Protein 8JI7 (pdb70)

Structure (mmCIF, N/CA/C/O backbone):
data_8JI7
#
_entry.id   8JI7
#
_cell.length_a   65.353
_cell.length_b   65.353
_cell.length_c   117.269
_cell.angle_alpha   90.00
_cell.angle_beta   90.00
_cell.angle_gamma   90.00
#
_symmetry.space_group_name_H-M   'P 41'
#
loop_
_entity.id
_entity.type
_entity.pdbx_description
1 polymer AetD
2 non-polymer 'FE (II) ION'
3 non-polymer TRYPTOPHAN
4 non-polymer 'NICKEL (II) ION'
5 water water
#
loop_
_atom_site.group_PDB
_atom_site.id
_atom_site.type_symbol
_atom_site.label_atom_id
_atom_site.label_alt_id
_atom_site.label_comp_id
_atom_site.label_asym_id
_atom_site.label_entity_id
_atom_site.label_seq_id
_atom_site.pdbx_PDB_ins_code
_atom_site.Cartn_x
_atom_site.Cartn_y
_atom_site.Cartn_z
_atom_site.occupancy
_atom_site.B_iso_or_equiv
_atom_site.auth_seq_id
_atom_site.auth_comp_id
_atom_site.auth_asym_id
_atom_site.auth_atom_id
_atom_site.pdbx_PDB_model_num
ATOM 1 N N . MET A 1 11 ? -18.921 4.859 1.781 1.00 51.01 1 MET A N 1
ATOM 2 C CA . MET A 1 11 ? -18.872 3.548 2.507 1.00 52.22 1 MET A CA 1
ATOM 3 C C . MET A 1 11 ? -20.203 2.809 2.310 1.00 51.34 1 MET A C 1
ATOM 4 O O . MET A 1 11 ? -20.180 1.624 1.906 1.00 50.55 1 MET A O 1
ATOM 9 N N . LYS A 1 12 ? -21.321 3.485 2.587 1.00 50.76 2 LYS A N 1
ATOM 10 C CA . LYS A 1 12 ? -22.689 3.003 2.258 1.00 48.40 2 LYS A CA 1
ATOM 11 C C . LYS A 1 12 ? -22.737 2.719 0.750 1.00 42.90 2 LYS A C 1
ATOM 12 O O . LYS A 1 12 ? -23.261 1.654 0.381 1.00 41.82 2 LYS A O 1
ATOM 18 N N . ALA A 1 13 ? -22.172 3.616 -0.072 1.00 35.62 3 ALA A N 1
ATOM 19 C CA . ALA A 1 13 ? -22.015 3.455 -1.535 1.00 34.62 3 ALA A CA 1
ATOM 20 C C . ALA A 1 13 ? -21.113 2.245 -1.835 1.00 35.43 3 ALA A C 1
ATOM 21 O O . ALA A 1 13 ? -21.514 1.401 -2.659 1.00 36.87 3 ALA A O 1
ATOM 23 N N . ILE A 1 14 ? -19.952 2.152 -1.177 1.00 34.71 4 ILE A N 1
ATOM 24 C CA . ILE A 1 14 ? -18.968 1.041 -1.384 1.00 34.75 4 ILE A CA 1
ATOM 25 C C . ILE A 1 14 ? -19.665 -0.296 -1.116 1.00 35.03 4 ILE A C 1
ATOM 26 O O . ILE A 1 14 ? -19.586 -1.194 -1.990 1.00 34.98 4 ILE A O 1
ATOM 31 N N . LEU A 1 15 ? -20.329 -0.443 0.031 1.00 36.68 5 LEU A N 1
ATOM 32 C CA . LEU A 1 15 ? -20.991 -1.723 0.392 1.00 37.35 5 LEU A CA 1
ATOM 33 C C . LEU A 1 15 ? -22.075 -2.048 -0.642 1.00 38.24 5 LEU A C 1
ATOM 34 O O . LEU A 1 15 ? -22.281 -3.254 -0.938 1.00 32.41 5 LEU A O 1
ATOM 39 N N . GLN A 1 16 ? -22.711 -1.017 -1.201 1.00 37.38 6 GLN A N 1
ATOM 40 C CA . GLN A 1 16 ? -23.771 -1.180 -2.226 1.00 36.90 6 GLN A CA 1
ATOM 41 C C . GLN A 1 16 ? -23.142 -1.543 -3.575 1.00 32.85 6 GLN A C 1
ATOM 42 O O . GLN A 1 16 ? -23.824 -2.222 -4.362 1.00 31.69 6 GLN A O 1
ATOM 48 N N . LEU A 1 17 ? -21.922 -1.080 -3.864 1.00 30.57 7 LEU A N 1
ATOM 49 C CA . LEU A 1 17 ? -21.216 -1.446 -5.119 1.00 28.19 7 LEU A CA 1
ATOM 50 C C . LEU A 1 17 ? -20.879 -2.942 -5.023 1.00 25.96 7 LEU A C 1
ATOM 51 O O . LEU A 1 17 ? -21.106 -3.652 -5.996 1.00 24.80 7 LEU A O 1
ATOM 56 N N . ILE A 1 18 ? -20.428 -3.426 -3.867 1.00 25.50 8 ILE A N 1
ATOM 57 C CA . ILE A 1 18 ? -20.085 -4.869 -3.687 1.00 26.56 8 ILE A CA 1
ATOM 58 C C . ILE A 1 18 ? -21.338 -5.718 -3.954 1.00 25.48 8 ILE A C 1
ATOM 59 O O . ILE A 1 18 ? -21.228 -6.750 -4.648 1.00 23.81 8 ILE A O 1
ATOM 64 N N . LEU A 1 19 ? -22.516 -5.308 -3.473 1.00 26.62 9 LEU A N 1
ATOM 65 C CA . LEU A 1 19 ? -23.768 -6.067 -3.743 1.00 25.30 9 LEU A CA 1
ATOM 66 C C . LEU A 1 19 ? -24.110 -6.030 -5.241 1.00 24.07 9 LEU A C 1
ATOM 67 O O . LEU A 1 19 ? -24.543 -7.070 -5.769 1.00 23.15 9 LEU A O 1
ATOM 72 N N . GLU A 1 20 ? -23.930 -4.891 -5.914 1.00 24.31 10 GLU A N 1
ATOM 73 C CA . GLU A 1 20 ? -24.184 -4.774 -7.370 1.00 24.77 10 GLU A CA 1
ATOM 74 C C . GLU A 1 20 ? -23.224 -5.716 -8.115 1.00 22.40 10 GLU A C 1
ATOM 75 O O . GLU A 1 20 ? -23.656 -6.479 -9.009 1.00 21.24 10 GLU A O 1
ATOM 81 N N . LYS A 1 21 ? -21.941 -5.673 -7.754 1.00 21.54 11 LYS A N 1
ATOM 82 C CA . LYS A 1 21 ? -20.909 -6.528 -8.394 1.00 20.87 11 LYS A CA 1
ATOM 83 C C . LYS A 1 21 ? -21.250 -8.004 -8.177 1.00 17.49 11 LYS A C 1
ATOM 84 O O . LYS A 1 21 ? -21.099 -8.769 -9.173 1.00 20.05 11 LYS A O 1
ATOM 90 N N . ARG A 1 22 ? -21.692 -8.399 -6.978 1.00 17.76 12 ARG A N 1
ATOM 91 C CA . ARG A 1 22 ? -22.050 -9.816 -6.650 1.00 18.30 12 ARG A CA 1
ATOM 92 C C . ARG A 1 22 ? -23.186 -10.256 -7.587 1.00 18.76 12 ARG A C 1
ATOM 93 O O . ARG A 1 22 ? -23.111 -11.359 -8.178 1.00 18.39 12 ARG A O 1
ATOM 101 N N . GLN A 1 23 ? -24.205 -9.405 -7.730 1.00 22.42 13 GLN A N 1
ATOM 102 C CA . GLN A 1 23 ? -25.418 -9.700 -8.538 1.00 22.88 13 GLN A CA 1
ATOM 103 C C . GLN A 1 23 ? -24.992 -9.939 -9.994 1.00 23.03 13 GLN A C 1
ATOM 104 O O . GLN A 1 23 ? -25.488 -10.906 -10.602 1.00 20.45 13 GLN A O 1
ATOM 110 N N . GLU A 1 24 ? -24.079 -9.128 -10.535 1.00 20.09 14 GLU A N 1
ATOM 111 C CA . GLU A 1 24 ? -23.505 -9.311 -11.900 1.00 21.35 14 GLU A CA 1
ATOM 112 C C . GLU A 1 24 ? -22.687 -10.615 -11.962 1.00 18.85 14 GLU A C 1
ATOM 113 O O . GLU A 1 24 ? -22.884 -11.422 -12.870 1.00 18.56 14 GLU A O 1
ATOM 119 N N . PHE A 1 25 ? -21.761 -10.807 -11.026 1.00 16.80 15 PHE A N 1
ATOM 120 C CA . PHE A 1 25 ? -20.884 -12.000 -10.936 1.00 16.94 15 PHE A CA 1
ATOM 121 C C . PHE A 1 25 ? -21.685 -13.310 -10.889 1.00 16.16 15 PHE A C 1
ATOM 122 O O . PHE A 1 25 ? -21.321 -14.265 -11.607 1.00 14.47 15 PHE A O 1
ATOM 130 N N . GLU A 1 26 ? -22.736 -13.357 -10.060 1.00 16.78 16 GLU A N 1
ATOM 131 C CA . GLU A 1 26 ? -23.719 -14.464 -9.935 1.00 18.94 16 GLU A CA 1
ATOM 132 C C . GLU A 1 26 ? -24.237 -14.897 -11.313 1.00 17.10 16 GLU A C 1
ATOM 133 O O . GLU A 1 26 ? -24.507 -16.085 -11.474 1.00 16.90 16 GLU A O 1
ATOM 139 N N . LYS A 1 27 ? -24.358 -13.975 -12.262 1.00 19.58 17 LYS A N 1
ATOM 140 C CA . LYS A 1 27 ? -24.971 -14.246 -13.594 1.00 19.69 17 LYS A CA 1
ATOM 141 C C . LYS A 1 27 ? -24.002 -14.902 -14.589 1.00 18.61 17 LYS A C 1
ATOM 142 O O . LYS A 1 27 ? -24.392 -15.156 -15.726 1.00 17.93 17 LYS A O 1
ATOM 148 N N . LEU A 1 28 ? -22.737 -15.135 -14.249 1.00 16.36 18 LEU A N 1
ATOM 149 C CA . LEU A 1 28 ? -21.789 -15.543 -15.301 1.00 13.84 18 LEU A CA 1
ATOM 150 C C . LEU A 1 28 ? -22.153 -16.937 -15.783 1.00 12.76 18 LEU A C 1
ATOM 151 O O . LEU A 1 28 ? -22.588 -17.792 -15.026 1.00 12.50 18 LEU A O 1
ATOM 156 N N . PRO A 1 29 ? -21.930 -17.220 -17.084 1.00 13.32 19 PRO A N 1
ATOM 157 C CA . PRO A 1 29 ? -22.275 -18.515 -17.661 1.00 14.08 19 PRO A CA 1
ATOM 158 C C . PRO A 1 29 ? -21.708 -19.728 -16.901 1.00 13.96 19 PRO A C 1
ATOM 159 O O . PRO A 1 29 ? -22.299 -20.759 -16.875 1.00 13.49 19 PRO A O 1
ATOM 163 N N . CYS A 1 30 ? -20.483 -19.624 -16.389 1.00 13.32 20 CYS A N 1
ATOM 164 C CA . CYS A 1 30 ? -19.879 -20.733 -15.631 1.00 13.53 20 CYS A CA 1
ATOM 165 C C . CYS A 1 30 ? -20.803 -21.151 -14.473 1.00 11.90 20 CYS A C 1
ATOM 166 O O . CYS A 1 30 ? -20.949 -22.336 -14.257 1.00 12.35 20 CYS A O 1
ATOM 169 N N . PHE A 1 31 ? -21.459 -20.203 -13.808 1.00 12.92 21 PHE A N 1
ATOM 170 C CA . PHE A 1 31 ? -22.295 -20.491 -12.618 1.00 12.08 21 PHE A CA 1
ATOM 171 C C . PHE A 1 31 ? -23.628 -21.089 -13.091 1.00 14.37 21 PHE A C 1
ATOM 172 O O . PHE A 1 31 ? -24.040 -22.058 -12.481 1.00 12.27 21 PHE A O 1
ATOM 180 N N . GLU A 1 32 ? -24.184 -20.628 -14.211 1.00 16.22 22 GLU A N 1
ATOM 181 C CA . GLU A 1 32 ? -25.375 -21.317 -14.787 1.00 18.02 22 GLU A CA 1
ATOM 182 C C . GLU A 1 32 ? -25.023 -22.789 -15.032 1.00 15.42 22 GLU A C 1
ATOM 183 O O . GLU A 1 32 ? -25.786 -23.686 -14.638 1.00 16.81 22 GLU A O 1
ATOM 189 N N . PHE A 1 33 ? -23.836 -23.059 -15.590 1.00 13.60 23 PHE A N 1
ATOM 190 C CA . PHE A 1 33 ? -23.395 -24.441 -15.867 1.00 12.86 23 PHE A CA 1
ATOM 191 C C . PHE A 1 33 ? -23.288 -25.244 -14.562 1.00 11.78 23 PHE A C 1
ATOM 192 O O . PHE A 1 33 ? -23.725 -26.395 -14.504 1.00 9.95 23 PHE A O 1
ATOM 200 N N . VAL A 1 34 ? -22.605 -24.708 -13.550 1.00 11.83 24 VAL A N 1
ATOM 201 C CA . VAL A 1 34 ? -22.327 -25.466 -12.307 1.00 11.47 24 VAL A CA 1
ATOM 202 C C . VAL A 1 34 ? -23.618 -25.772 -11.523 1.00 12.93 24 VAL A C 1
ATOM 203 O O . VAL A 1 34 ? -23.680 -26.847 -10.875 1.00 11.93 24 VAL A O 1
ATOM 207 N N . ARG A 1 35 ? -24.646 -24.948 -11.722 1.00 14.09 25 ARG A N 1
ATOM 208 C CA . ARG A 1 35 ? -25.960 -25.073 -11.048 1.00 15.19 25 ARG A CA 1
ATOM 209 C C . ARG A 1 35 ? -26.900 -25.978 -11.878 1.00 16.04 25 ARG A C 1
ATOM 210 O O . ARG A 1 35 ? -27.961 -26.336 -11.377 1.00 17.39 25 ARG A O 1
ATOM 218 N N . ASP A 1 36 ? -26.542 -26.377 -13.091 1.00 15.05 26 ASP A N 1
ATOM 219 C CA . ASP A 1 36 ? -27.470 -27.087 -14.005 1.00 16.28 26 ASP A CA 1
ATOM 220 C C . ASP A 1 36 ? -27.569 -28.543 -13.566 1.00 15.80 26 ASP A C 1
ATOM 221 O O . ASP A 1 36 ? -26.729 -29.356 -13.950 1.00 18.31 26 ASP A O 1
ATOM 226 N N . GLU A 1 37 ? -28.622 -28.877 -12.814 1.00 15.74 27 GLU A N 1
ATOM 227 C CA . GLU A 1 37 ? -28.849 -30.248 -12.293 1.00 15.49 27 GLU A CA 1
ATOM 228 C C . GLU A 1 37 ? -29.133 -31.259 -13.419 1.00 14.77 27 GLU A C 1
ATOM 229 O O . GLU A 1 37 ? -29.042 -32.430 -13.123 1.00 14.27 27 GLU A O 1
ATOM 235 N N . THR A 1 38 ? -29.381 -30.867 -14.680 1.00 16.18 28 THR A N 1
ATOM 236 C CA . THR A 1 38 ? -29.553 -31.807 -15.831 1.00 17.23 28 THR A CA 1
ATOM 237 C C . THR A 1 38 ? -28.198 -32.347 -16.308 1.00 18.84 28 THR A C 1
ATOM 238 O O . THR A 1 38 ? -28.159 -33.294 -17.109 1.00 19.47 28 THR A O 1
ATOM 242 N N . ILE A 1 39 ? -27.121 -31.717 -15.871 1.00 17.47 29 ILE A N 1
ATOM 243 C CA . ILE A 1 39 ? -25.735 -32.164 -16.214 1.00 16.37 29 ILE A CA 1
ATOM 244 C C . ILE A 1 39 ? -25.197 -32.961 -15.020 1.00 16.25 29 ILE A C 1
ATOM 245 O O . ILE A 1 39 ? -25.390 -32.531 -13.886 1.00 15.33 29 ILE A O 1
ATOM 250 N N . SER A 1 40 ? -24.566 -34.111 -15.243 1.00 17.05 30 SER A N 1
ATOM 251 C CA . SER A 1 40 ? -24.044 -34.909 -14.109 1.00 17.48 30 SER A CA 1
ATOM 252 C C . SER A 1 40 ? -23.088 -34.011 -13.309 1.00 16.86 30 SER A C 1
ATOM 253 O O . SER A 1 40 ? -22.429 -33.118 -13.853 1.00 17.41 30 SER A O 1
ATOM 256 N N . PRO A 1 41 ? -23.062 -34.152 -11.976 1.00 16.87 31 PRO A N 1
ATOM 257 C CA . PRO A 1 41 ? -22.210 -33.317 -11.139 1.00 15.08 31 PRO A CA 1
ATOM 258 C C . PRO A 1 41 ? -20.717 -33.598 -11.390 1.00 14.57 31 PRO A C 1
ATOM 259 O O . PRO A 1 41 ? -19.945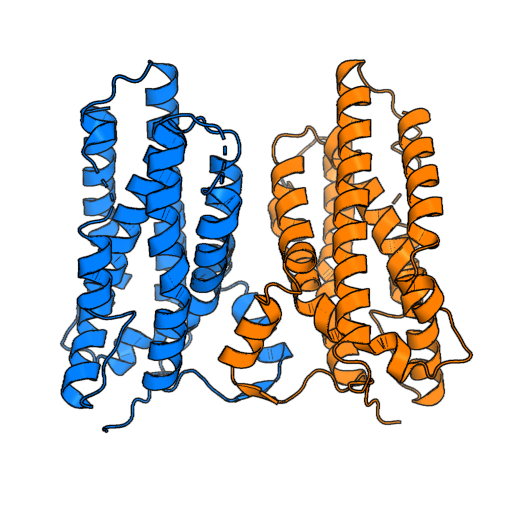 -32.663 -11.247 1.00 12.68 31 PRO A O 1
ATOM 263 N N . GLU A 1 42 ? -20.410 -34.818 -11.819 1.00 15.54 32 GLU A N 1
ATOM 264 C CA . GLU A 1 42 ? -19.030 -35.224 -12.204 1.00 15.64 32 GLU A CA 1
ATOM 265 C C . GLU A 1 42 ? -18.580 -34.354 -13.379 1.00 16.35 32 GLU A C 1
ATOM 266 O O . GLU A 1 42 ? -17.398 -33.928 -13.374 1.00 13.53 32 GLU A O 1
ATOM 272 N N . GLU A 1 43 ? -19.460 -34.106 -14.349 1.00 13.73 33 GLU A N 1
ATOM 273 C CA . GLU A 1 43 ? -19.180 -33.261 -15.532 1.00 15.19 33 GLU A CA 1
ATOM 274 C C . GLU A 1 43 ? -19.058 -31.836 -15.004 1.00 12.38 33 GLU A C 1
ATOM 275 O O . GLU A 1 43 ? -18.224 -31.083 -15.535 1.00 12.63 33 GLU A O 1
ATOM 281 N N . ARG A 1 44 ? -19.879 -31.426 -14.028 1.00 10.38 34 ARG A N 1
ATOM 282 C CA . ARG A 1 44 ? -19.876 -29.990 -13.650 1.00 10.21 34 ARG A CA 1
ATOM 283 C C . ARG A 1 44 ? -18.600 -29.660 -12.870 1.00 10.76 34 ARG A C 1
ATOM 284 O O . ARG A 1 44 ? -18.221 -28.519 -12.882 1.00 11.97 34 ARG A O 1
ATOM 292 N N . LEU A 1 45 ? -18.038 -30.637 -12.189 1.00 10.11 35 LEU A N 1
ATOM 293 C CA . LEU A 1 45 ? -16.771 -30.463 -11.453 1.00 9.92 35 LEU A CA 1
ATOM 294 C C . LEU A 1 45 ? -15.568 -30.809 -12.313 1.00 9.61 35 LEU A C 1
ATOM 295 O O . LEU A 1 45 ? -14.491 -30.957 -11.683 1.00 9.98 35 LEU A O 1
ATOM 300 N N . ILE A 1 46 ? -15.669 -30.756 -13.642 1.00 9.84 36 ILE A N 1
ATOM 301 C CA . ILE A 1 46 ? -14.467 -30.899 -14.518 1.00 9.66 36 ILE A CA 1
ATOM 302 C C . ILE A 1 46 ? -13.475 -29.804 -14.142 1.00 9.20 36 ILE A C 1
ATOM 303 O O . ILE A 1 46 ? -12.251 -30.047 -14.275 1.00 9.29 36 ILE A O 1
ATOM 308 N N . LEU A 1 47 ? -13.948 -28.641 -13.707 1.00 8.99 37 LEU A N 1
ATOM 309 C CA . LEU A 1 47 ? -13.090 -27.461 -13.420 1.00 8.29 37 LEU A CA 1
ATOM 310 C C . LEU A 1 47 ? -12.295 -27.628 -12.097 1.00 8.20 37 LEU A C 1
ATOM 311 O O . LEU A 1 47 ? -11.515 -26.791 -11.848 1.00 7.72 37 LEU A O 1
ATOM 316 N N . TYR A 1 48 ? -12.545 -28.634 -11.272 1.00 7.23 38 TYR A N 1
ATOM 317 C CA . TYR A 1 48 ? -12.057 -28.661 -9.879 1.00 6.90 38 TYR A CA 1
ATOM 318 C C . TYR A 1 48 ? -10.529 -28.580 -9.852 1.00 7.06 38 TYR A C 1
ATOM 319 O O . TYR A 1 48 ? -10.015 -27.844 -9.033 1.00 6.54 38 TYR A O 1
ATOM 328 N N . PRO A 1 49 ? -9.794 -29.320 -10.699 1.00 7.30 39 PRO A N 1
ATOM 329 C CA . PRO A 1 49 ? -8.321 -29.303 -10.597 1.00 7.43 39 PRO A CA 1
ATOM 330 C C . PRO A 1 49 ? -7.751 -27.906 -10.875 1.00 7.68 39 PRO A C 1
ATOM 331 O O . PRO A 1 49 ? -6.629 -27.631 -10.414 1.00 6.72 39 PRO A O 1
ATOM 335 N N . CYS A 1 50 ? -8.428 -27.094 -11.669 1.00 7.63 40 CYS A N 1
ATOM 336 C CA . CYS A 1 50 ? -8.085 -25.675 -11.931 1.00 7.74 40 CYS A CA 1
ATOM 337 C C . CYS A 1 50 ? -7.813 -24.970 -10.609 1.00 7.41 40 CYS A C 1
ATOM 338 O O . CYS A 1 50 ? -6.990 -24.024 -10.596 1.00 6.54 40 CYS A O 1
ATOM 341 N N . ILE A 1 51 ? -8.542 -25.347 -9.558 1.00 6.95 41 ILE A N 1
ATOM 342 C CA . ILE A 1 51 ? -8.484 -24.609 -8.281 1.00 7.50 41 ILE A CA 1
ATOM 343 C C . ILE A 1 51 ? -7.073 -24.810 -7.696 1.00 6.85 41 ILE A C 1
ATOM 344 O O . ILE A 1 51 ? -6.730 -23.967 -6.906 1.00 6.55 41 ILE A O 1
ATOM 349 N N . ALA A 1 52 ? -6.354 -25.832 -8.121 1.00 7.21 42 ALA A N 1
ATOM 350 C CA . ALA A 1 52 ? -4.933 -26.052 -7.708 1.00 7.51 42 ALA A CA 1
ATOM 351 C C . ALA A 1 52 ? -4.069 -24.809 -7.973 1.00 8.13 42 ALA A C 1
ATOM 352 O O . ALA A 1 52 ? -3.139 -24.580 -7.172 1.00 8.66 42 ALA A O 1
ATOM 354 N N . ALA A 1 53 ? -4.335 -23.969 -8.990 1.00 7.85 43 ALA A N 1
ATOM 355 C CA . ALA A 1 53 ? -3.539 -22.767 -9.285 1.00 7.77 43 ALA A CA 1
ATOM 356 C C . ALA A 1 53 ? -3.897 -21.622 -8.346 1.00 7.73 43 ALA A C 1
ATOM 357 O O . ALA A 1 53 ? -3.196 -20.669 -8.342 1.00 6.98 43 ALA A O 1
ATOM 359 N N . PHE A 1 54 ? -4.996 -21.729 -7.572 1.00 6.91 44 PHE A N 1
ATOM 360 C CA . PHE A 1 54 ? -5.475 -20.653 -6.690 1.00 7.42 44 PHE A CA 1
ATOM 361 C C . PHE A 1 54 ? -5.376 -21.057 -5.216 1.00 6.59 44 PHE A C 1
ATOM 362 O O . PHE A 1 54 ? -5.012 -20.209 -4.437 1.00 7.94 44 PHE A O 1
ATOM 370 N N . ALA A 1 55 ? -5.714 -22.287 -4.844 1.00 7.13 45 ALA A N 1
ATOM 371 C CA . ALA A 1 55 ? -6.080 -22.596 -3.426 1.00 7.29 45 ALA A CA 1
ATOM 372 C C . ALA A 1 55 ? -4.868 -22.431 -2.485 1.00 7.98 45 ALA A C 1
ATOM 373 O O . ALA A 1 55 ? -5.009 -21.853 -1.380 1.00 7.14 45 ALA A O 1
ATOM 375 N N . LEU A 1 56 ? -3.683 -22.840 -2.923 1.00 8.25 46 LEU A N 1
ATOM 376 C CA . LEU A 1 56 ? -2.503 -22.690 -2.025 1.00 8.45 46 LEU A CA 1
ATOM 377 C C . LEU A 1 56 ? -1.932 -21.270 -2.108 1.00 7.13 46 LEU A C 1
ATOM 378 O O . LEU A 1 56 ? -1.413 -20.746 -1.073 1.00 7.31 46 LEU A O 1
ATOM 383 N N . ASN A 1 57 ? -1.985 -20.592 -3.254 1.00 6.71 47 ASN A N 1
ATOM 384 C CA . ASN A 1 57 ? -1.697 -19.143 -3.335 1.00 7.28 47 ASN A CA 1
ATOM 385 C C . ASN A 1 57 ? -2.611 -18.351 -2.388 1.00 7.35 47 ASN A C 1
ATOM 386 O O . ASN A 1 57 ? -2.184 -17.362 -1.798 1.00 7.48 47 ASN A O 1
ATOM 391 N N . PHE A 1 58 ? -3.891 -18.744 -2.277 1.00 7.86 48 PHE A N 1
ATOM 392 C CA . PHE A 1 58 ? -4.798 -18.049 -1.350 1.00 8.15 48 PHE A CA 1
ATOM 393 C C . PHE A 1 58 ? -4.366 -18.285 0.104 1.00 7.60 48 PHE A C 1
ATOM 394 O O . PHE A 1 58 ? -4.398 -17.350 0.933 1.00 8.08 48 PHE A O 1
ATOM 402 N N . ARG A 1 59 ? -4.000 -19.504 0.412 1.00 7.82 49 ARG A N 1
ATOM 403 C CA . ARG A 1 59 ? -3.422 -19.792 1.763 1.00 8.48 49 ARG A CA 1
ATOM 404 C C . ARG A 1 59 ? -2.280 -18.820 2.043 1.00 8.98 49 ARG A C 1
ATOM 405 O O . ARG A 1 59 ? -2.263 -18.091 3.063 1.00 8.71 49 ARG A O 1
ATOM 413 N N . ASP A 1 60 ? -1.351 -18.698 1.110 1.00 10.11 50 ASP A N 1
ATOM 414 C CA . ASP A 1 60 ? -0.197 -17.776 1.300 1.00 11.28 50 ASP A CA 1
ATOM 415 C C . ASP A 1 60 ? -0.615 -16.313 1.363 1.00 10.47 50 ASP A C 1
ATOM 416 O O . ASP A 1 60 ? -0.043 -15.593 2.139 1.00 10.56 50 ASP A O 1
ATOM 421 N N . LEU A 1 61 ? -1.598 -15.859 0.567 1.00 9.52 51 LEU A N 1
ATOM 422 C CA . LEU A 1 61 ? -2.088 -14.468 0.628 1.00 9.98 51 LEU A CA 1
ATOM 423 C C . LEU A 1 61 ? -2.552 -14.187 2.072 1.00 9.72 51 LEU A C 1
ATOM 424 O O . LEU A 1 61 ? -2.240 -13.103 2.618 1.00 11.38 51 LEU A O 1
ATOM 429 N N . ASN A 1 62 ? -3.238 -15.141 2.655 1.00 11.52 52 ASN A N 1
ATOM 430 C CA . ASN A 1 62 ? -3.806 -15.015 4.021 1.00 13.33 52 ASN A CA 1
ATOM 431 C C . ASN A 1 62 ? -2.673 -15.054 5.046 1.00 14.82 52 ASN A C 1
ATOM 432 O O . ASN A 1 62 ? -2.710 -14.209 5.932 1.00 16.93 52 ASN A O 1
ATOM 437 N N . ARG A 1 63 ? -1.744 -16.004 4.940 1.00 13.34 53 ARG A N 1
ATOM 438 C CA . ARG A 1 63 ? -0.643 -16.117 5.935 1.00 13.66 53 ARG A CA 1
ATOM 439 C C . ARG A 1 63 ? 0.293 -14.910 5.885 1.00 14.94 53 ARG A C 1
ATOM 440 O O . ARG A 1 63 ? 0.818 -14.491 6.960 1.00 16.20 53 ARG A O 1
ATOM 448 N N . TYR A 1 64 ? 0.569 -14.354 4.706 1.00 13.31 54 TYR A N 1
ATOM 449 C CA . TYR A 1 64 ? 1.791 -13.532 4.522 1.00 13.85 54 TYR A CA 1
ATOM 450 C C . TYR A 1 64 ? 1.474 -12.127 4.023 1.00 16.41 54 TYR A C 1
ATOM 451 O O . TYR A 1 64 ? 2.309 -11.288 4.282 1.00 19.59 54 TYR A O 1
ATOM 460 N N . ASP A 1 65 ? 0.365 -11.869 3.309 1.00 16.83 55 ASP A N 1
ATOM 461 C CA . ASP A 1 65 ? 0.143 -10.548 2.659 1.00 19.14 55 ASP A CA 1
ATOM 462 C C . ASP A 1 65 ? -0.854 -9.727 3.505 1.00 21.38 55 ASP A C 1
ATOM 463 O O . ASP A 1 65 ? -0.548 -8.557 3.860 1.00 28.19 55 ASP A O 1
ATOM 468 N N . TYR A 1 66 ? -1.993 -10.317 3.839 1.00 21.79 56 TYR A N 1
ATOM 469 C CA . TYR A 1 66 ? -3.081 -9.687 4.622 1.00 23.31 56 TYR A CA 1
ATOM 470 C C . TYR A 1 66 ? -2.619 -9.593 6.078 1.00 27.09 56 TYR A C 1
ATOM 471 O O . TYR A 1 66 ? -2.532 -8.470 6.620 1.00 30.38 56 TYR A O 1
ATOM 480 N N . ARG A 1 67 ? -2.287 -10.754 6.654 1.00 29.88 57 ARG A N 1
ATOM 481 C CA . ARG A 1 67 ? -1.840 -10.919 8.066 1.00 32.92 57 ARG A CA 1
ATOM 482 C C . ARG A 1 67 ? -0.646 -9.995 8.343 1.00 34.22 57 ARG A C 1
ATOM 483 O O . ARG A 1 67 ? 0.278 -9.939 7.524 1.00 33.63 57 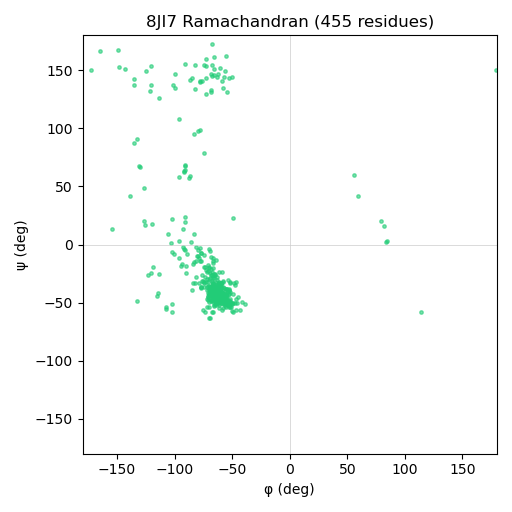ARG A O 1
ATOM 491 N N . ASP A 1 68 ? -0.704 -9.251 9.449 1.00 36.27 58 ASP A N 1
ATOM 492 C CA . ASP A 1 68 ? 0.453 -8.518 10.023 1.00 38.27 58 ASP A CA 1
ATOM 493 C C . ASP A 1 68 ? 0.406 -8.793 11.530 1.00 40.54 58 ASP A C 1
ATOM 494 O O . ASP A 1 68 ? -0.299 -8.072 12.254 1.00 43.15 58 ASP A O 1
ATOM 499 N N . ASP A 1 69 ? 1.044 -9.895 11.928 1.00 44.18 59 ASP A N 1
ATOM 500 C CA . ASP A 1 69 ? 1.145 -10.407 13.319 1.00 47.35 59 ASP A CA 1
ATOM 501 C C . ASP A 1 69 ? 1.582 -9.265 14.248 1.00 46.78 59 ASP A C 1
ATOM 502 O O . ASP A 1 69 ? 1.372 -9.410 15.474 1.00 44.33 59 ASP A O 1
ATOM 507 N N . SER A 1 71 ? 1.644 -4.648 14.603 1.00 57.51 61 SER A N 1
ATOM 508 C CA . SER A 1 71 ? 1.064 -3.338 14.193 1.00 56.76 61 SER A CA 1
ATOM 509 C C . SER A 1 71 ? 0.392 -2.647 15.391 1.00 55.84 61 SER A C 1
ATOM 510 O O . SER A 1 71 ? 0.786 -1.513 15.716 1.00 59.21 61 SER A O 1
ATOM 513 N N . SER A 1 72 ? -0.593 -3.310 16.006 1.00 55.67 62 SER A N 1
ATOM 514 C CA . SER A 1 72 ? -1.343 -2.856 17.209 1.00 52.64 62 SER A CA 1
ATOM 515 C C . SER A 1 72 ? -2.495 -1.913 16.823 1.00 50.97 62 SER A C 1
ATOM 516 O O . SER A 1 72 ? -3.191 -1.437 17.744 1.00 48.77 62 SER A O 1
ATOM 519 N N . ASP A 1 73 ? -2.705 -1.663 15.526 1.00 49.43 63 ASP A N 1
ATOM 520 C CA . ASP A 1 73 ? -3.941 -1.035 14.985 1.00 50.96 63 ASP A CA 1
ATOM 521 C C . ASP A 1 73 ? -5.105 -2.023 15.160 1.00 49.45 63 ASP A C 1
ATOM 522 O O . ASP A 1 73 ? -4.953 -3.196 14.766 1.00 51.04 63 ASP A O 1
ATOM 527 N N . TYR A 1 74 ? -6.232 -1.547 15.700 1.00 49.17 64 TYR A N 1
ATOM 528 C CA . TYR A 1 74 ? -7.461 -2.330 16.006 1.00 48.69 64 TYR A CA 1
ATOM 529 C C . TYR A 1 74 ? -7.944 -3.098 14.766 1.00 44.23 64 TYR A C 1
ATOM 530 O O . TYR A 1 74 ? -8.390 -4.244 14.915 1.00 44.89 64 TYR A O 1
ATOM 539 N N . TYR A 1 75 ? -7.889 -2.470 13.590 1.00 39.82 65 TYR A N 1
ATOM 540 C CA . TYR A 1 75 ? -8.401 -3.013 12.302 1.00 39.33 65 TYR A CA 1
ATOM 541 C C . TYR A 1 75 ? -7.514 -4.170 11.819 1.00 36.14 65 TYR A C 1
ATOM 542 O O . TYR A 1 75 ? -8.040 -5.224 11.438 1.00 34.27 65 TYR A O 1
ATOM 551 N N . GLN A 1 76 ? -6.193 -4.001 11.879 1.00 33.85 66 GLN A N 1
ATOM 552 C CA . GLN A 1 76 ? -5.239 -5.045 11.432 1.00 32.26 66 GLN A CA 1
ATOM 553 C C . GLN A 1 76 ? -5.341 -6.255 12.364 1.00 31.43 66 GLN A C 1
ATOM 554 O O . GLN A 1 76 ? -5.078 -7.380 11.902 1.00 32.33 66 GLN A O 1
ATOM 560 N N . LYS A 1 77 ? -5.713 -6.047 13.632 1.00 29.42 67 LYS A N 1
ATOM 561 C CA . LYS A 1 77 ? -5.962 -7.162 14.581 1.00 31.84 67 LYS A CA 1
ATOM 562 C C . LYS A 1 77 ? -7.200 -7.941 14.133 1.00 30.74 67 LYS A C 1
ATOM 563 O O . LYS A 1 77 ? -7.189 -9.155 14.276 1.00 30.80 67 LYS A O 1
ATOM 569 N N . ILE A 1 78 ? -8.240 -7.252 13.644 1.00 32.44 68 ILE A N 1
ATOM 570 C CA . ILE A 1 78 ? -9.483 -7.892 13.119 1.00 30.74 68 ILE A CA 1
ATOM 571 C C . ILE A 1 78 ? -9.117 -8.693 11.860 1.00 29.84 68 ILE A C 1
ATOM 572 O O . ILE A 1 78 ? -9.542 -9.856 11.761 1.00 28.35 68 ILE A O 1
ATOM 577 N N . ILE A 1 79 ? -8.366 -8.077 10.941 1.00 27.95 69 ILE A N 1
ATOM 578 C CA . ILE A 1 79 ? -7.885 -8.731 9.678 1.00 28.13 69 ILE A CA 1
ATOM 579 C C . ILE A 1 79 ? -7.169 -10.041 10.032 1.00 28.15 69 ILE A C 1
ATOM 580 O O . ILE A 1 79 ? -7.500 -11.089 9.435 1.00 27.13 69 ILE A O 1
ATOM 585 N N . ASN A 1 80 ? -6.248 -9.987 10.994 1.00 28.48 70 ASN A N 1
ATOM 586 C CA . ASN A 1 80 ? -5.379 -11.125 11.400 1.00 30.66 70 ASN A CA 1
ATOM 587 C C . ASN A 1 80 ? -6.241 -12.296 11.865 1.00 28.65 70 ASN A C 1
ATOM 588 O O . ASN A 1 80 ? -5.904 -13.436 11.522 1.00 28.45 70 ASN A O 1
ATOM 593 N N . ILE A 1 81 ? -7.307 -12.026 12.629 1.00 29.38 71 ILE A N 1
ATOM 594 C CA . ILE A 1 81 ? -8.252 -13.078 13.105 1.00 29.88 71 ILE A CA 1
ATOM 595 C C . ILE A 1 81 ? -8.853 -13.755 11.864 1.00 29.52 71 ILE A C 1
ATOM 596 O O . ILE A 1 81 ? -8.846 -14.998 11.806 1.00 30.37 71 ILE A O 1
ATOM 601 N N . HIS A 1 82 ? -9.341 -12.949 10.918 1.00 29.29 72 HIS A N 1
ATOM 602 C CA . HIS A 1 82 ? -10.013 -13.371 9.656 1.00 32.02 72 HIS A CA 1
ATOM 603 C C . HIS A 1 82 ? -9.090 -14.322 8.883 1.00 30.37 72 HIS A C 1
ATOM 604 O O . HIS A 1 82 ? -9.535 -15.421 8.540 1.00 29.07 72 HIS A O 1
ATOM 611 N N . THR A 1 83 ? -7.823 -13.930 8.700 1.00 29.97 73 THR A N 1
ATOM 612 C CA . THR A 1 83 ? -6.829 -14.619 7.83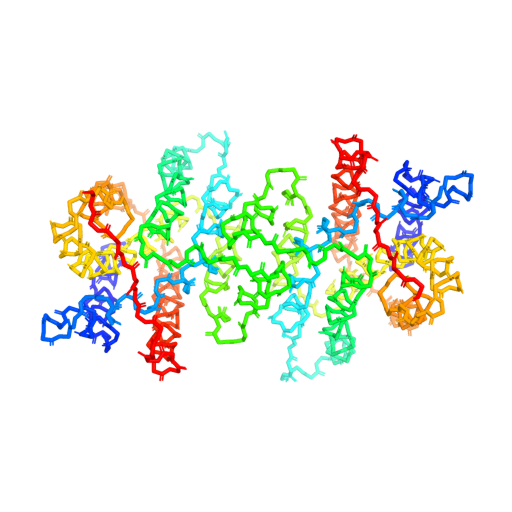1 1.00 28.16 73 THR A CA 1
ATOM 613 C C . THR A 1 83 ? -6.571 -16.032 8.354 1.00 29.95 73 THR A C 1
ATOM 614 O O . THR A 1 83 ? -6.314 -16.928 7.527 1.00 32.67 73 THR A O 1
ATOM 618 N N . GLN A 1 84 ? -6.592 -16.198 9.679 1.00 28.80 74 GLN A N 1
ATOM 619 C CA . GLN A 1 84 ? -6.284 -17.468 10.378 1.00 29.99 74 GLN A CA 1
ATOM 620 C C . GLN A 1 84 ? -7.263 -18.554 9.933 1.00 28.78 74 GLN A C 1
ATOM 621 O O . GLN A 1 84 ? -6.787 -19.649 9.604 1.00 31.28 74 GLN A O 1
ATOM 627 N N . GLU A 1 85 ? -8.572 -18.279 9.920 1.00 25.14 75 GLU A N 1
ATOM 628 C CA . GLU A 1 85 ? -9.578 -19.261 9.434 1.00 24.47 75 GLU A CA 1
ATOM 629 C C . GLU A 1 85 ? -9.351 -19.546 7.940 1.00 19.73 75 GLU A C 1
ATOM 630 O O . GLU A 1 85 ? -9.277 -20.725 7.557 1.00 19.47 75 GLU A O 1
ATOM 636 N N . ASP A 1 86 ? -9.275 -18.497 7.127 1.00 17.86 76 ASP A N 1
ATOM 637 C CA . ASP A 1 86 ? -9.174 -18.572 5.648 1.00 18.87 76 ASP A CA 1
ATOM 638 C C . ASP A 1 86 ? -7.909 -19.343 5.261 1.00 18.61 76 ASP A C 1
ATOM 639 O O . ASP A 1 86 ? -7.959 -20.019 4.239 1.00 18.66 76 ASP A O 1
ATOM 644 N N . ALA A 1 87 ? -6.831 -19.237 6.042 1.00 18.61 77 ALA A N 1
ATOM 645 C CA . ALA A 1 87 ? -5.533 -19.924 5.784 1.00 18.96 77 ALA A CA 1
ATOM 646 C C . ALA A 1 87 ? -5.645 -21.442 6.010 1.00 18.77 77 ALA A C 1
ATOM 647 O O . ALA A 1 87 ? -4.650 -22.157 5.831 1.00 20.67 77 ALA A O 1
ATOM 649 N N . LYS A 1 88 ? -6.787 -21.957 6.464 1.00 17.40 78 LYS A N 1
ATOM 650 C CA . LYS A 1 88 ? -6.983 -23.412 6.726 1.00 17.29 78 LYS A CA 1
ATOM 651 C C . LYS A 1 88 ? -7.618 -24.167 5.541 1.00 16.20 78 LYS A C 1
ATOM 652 O O . LYS A 1 88 ? -7.573 -25.408 5.518 1.00 16.20 78 LYS A O 1
ATOM 658 N N . HIS A 1 89 ? -8.262 -23.476 4.603 1.00 14.14 79 HIS A N 1
ATOM 659 C CA . HIS A 1 89 ? -9.183 -24.136 3.636 1.00 14.48 79 HIS A CA 1
ATOM 660 C C . HIS A 1 89 ? -8.413 -24.920 2.558 1.00 12.27 79 HIS A C 1
ATOM 661 O O . HIS A 1 89 ? -8.978 -25.858 1.962 1.00 12.60 79 HIS A O 1
ATOM 668 N N . TRP A 1 90 ? -7.132 -24.615 2.351 1.00 12.00 80 TRP A N 1
ATOM 669 C CA . TRP A 1 90 ? -6.338 -25.317 1.315 1.00 11.20 80 TRP A CA 1
ATOM 670 C C . TRP A 1 90 ? -6.329 -26.808 1.596 1.00 9.64 80 TRP A C 1
ATOM 671 O O . TRP A 1 90 ? -6.311 -27.593 0.669 1.00 10.72 80 TRP A O 1
ATOM 682 N N . GLU A 1 91 ? -6.279 -27.194 2.876 1.00 10.61 81 GLU A N 1
ATOM 683 C CA . GLU A 1 91 ? -6.345 -28.622 3.241 1.00 12.18 81 GLU A CA 1
ATOM 684 C C . GLU A 1 91 ? -7.664 -29.260 2.767 1.00 11.60 81 GLU A C 1
ATOM 685 O O . GLU A 1 91 ? -7.627 -30.414 2.315 1.00 12.38 81 GLU A O 1
ATOM 691 N N . TRP A 1 92 ? -8.809 -28.577 2.949 1.00 13.62 82 TRP A N 1
ATOM 692 C CA . TRP A 1 92 ? -10.118 -29.020 2.420 1.00 12.65 82 TRP A CA 1
ATOM 693 C C . TRP A 1 92 ? -10.057 -29.198 0.904 1.00 10.28 82 TRP A C 1
ATOM 694 O O . TRP A 1 92 ? -10.466 -30.217 0.397 1.00 9.08 82 TRP A O 1
ATOM 705 N N . PHE A 1 93 ? -9.471 -28.247 0.201 1.00 9.08 83 PHE A N 1
ATOM 706 C CA . PHE A 1 93 ? -9.217 -28.411 -1.250 1.00 9.08 83 PHE A CA 1
ATOM 707 C C . PHE A 1 93 ? -8.514 -29.754 -1.530 1.00 8.32 83 PHE A C 1
ATOM 708 O O . PHE A 1 93 ? -8.868 -30.508 -2.457 1.00 6.67 83 PHE A O 1
ATOM 716 N N . LEU A 1 94 ? -7.417 -30.074 -0.806 1.00 8.66 84 LEU A N 1
ATOM 717 C CA . LEU A 1 94 ? -6.688 -31.324 -1.120 1.00 10.00 84 LEU A CA 1
ATOM 718 C C . LEU A 1 94 ? -7.507 -32.558 -0.715 1.00 9.98 84 LEU A C 1
ATOM 719 O O . LEU A 1 94 ? -7.485 -33.549 -1.460 1.00 9.98 84 LEU A O 1
ATOM 724 N N . ASN A 1 95 ? -8.354 -32.441 0.320 1.00 12.59 85 ASN A N 1
ATOM 725 C CA . ASN A 1 95 ? -9.318 -33.528 0.678 1.00 13.29 85 ASN A CA 1
ATOM 726 C C . ASN A 1 95 ? -10.242 -33.825 -0.509 1.00 12.03 85 ASN A C 1
ATOM 727 O O . ASN A 1 95 ? -10.295 -34.961 -0.985 1.00 11.85 85 ASN A O 1
ATOM 732 N N . ASP A 1 96 ? -10.950 -32.818 -1.025 1.00 12.26 86 ASP A N 1
ATOM 733 C CA . ASP A 1 96 ? -11.935 -33.071 -2.092 1.00 11.80 86 ASP A CA 1
ATOM 734 C C . ASP A 1 96 ? -11.241 -33.401 -3.421 1.00 10.39 86 ASP A C 1
ATOM 735 O O . ASP A 1 96 ? -11.800 -34.138 -4.198 1.00 10.71 86 ASP A O 1
ATOM 740 N N . LEU A 1 97 ? -9.982 -32.985 -3.642 1.00 10.25 87 LEU A N 1
ATOM 741 C CA . LEU A 1 97 ? -9.220 -33.380 -4.850 1.00 10.06 87 LEU A CA 1
ATOM 742 C C . LEU A 1 97 ? -9.131 -34.899 -4.917 1.00 10.10 87 LEU A C 1
ATOM 743 O O . LEU A 1 97 ? -9.298 -35.467 -5.988 1.00 10.87 87 LEU A O 1
ATOM 748 N N . GLU A 1 98 ? -8.807 -35.518 -3.782 1.00 11.82 88 GLU A N 1
ATOM 749 C CA . GLU A 1 98 ? -8.642 -36.991 -3.665 1.00 14.15 88 GLU A CA 1
ATOM 750 C C . GLU A 1 98 ? -10.011 -37.682 -3.832 1.00 13.79 88 GLU A C 1
ATOM 751 O O . GLU A 1 98 ? -10.134 -38.617 -4.619 1.00 12.69 88 GLU A O 1
ATOM 757 N N . LEU A 1 99 ? -11.026 -37.206 -3.136 1.00 15.17 89 LEU A N 1
ATOM 758 C CA . LEU A 1 99 ? -12.370 -37.835 -3.229 1.00 14.83 89 LEU A CA 1
ATOM 759 C C . LEU A 1 99 ? -12.875 -37.786 -4.681 1.00 13.38 89 LEU A C 1
ATOM 760 O O . LEU A 1 99 ? -13.508 -38.760 -5.111 1.00 14.23 89 LEU A O 1
ATOM 765 N N . LEU A 1 100 ? -12.614 -36.717 -5.447 1.00 11.19 90 LEU A N 1
ATOM 766 C CA . LEU A 1 100 ? -13.178 -36.515 -6.807 1.00 11.51 90 LEU A CA 1
ATOM 767 C C . LEU A 1 100 ? -12.403 -37.342 -7.842 1.00 12.12 90 LEU A C 1
ATOM 768 O O . LEU A 1 100 ? -12.764 -37.316 -9.026 1.00 12.33 90 LEU A O 1
ATOM 773 N N . GLY A 1 101 ? -11.314 -38.020 -7.423 1.00 12.96 91 GLY A N 1
ATOM 774 C CA . GLY A 1 101 ? -10.474 -38.815 -8.332 1.00 13.17 91 GLY A CA 1
ATOM 775 C C . GLY A 1 101 ? -9.510 -37.949 -9.134 1.00 13.44 91 GLY A C 1
ATOM 776 O O . GLY A 1 101 ? -9.140 -38.392 -10.235 1.00 16.13 91 GLY A O 1
ATOM 777 N N . PHE A 1 102 ? -9.217 -36.735 -8.678 1.00 13.41 92 PHE A N 1
ATOM 778 C CA . PHE A 1 102 ? -8.367 -35.773 -9.420 1.00 13.31 92 PHE A CA 1
ATOM 779 C C . PHE A 1 102 ? -6.968 -35.735 -8.805 1.00 14.53 92 PHE A C 1
ATOM 780 O O . PHE A 1 102 ? -6.106 -34.929 -9.279 1.00 13.82 92 PHE A O 1
ATOM 788 N N . ASP A 1 103 ? -6.728 -36.542 -7.774 1.00 14.16 93 ASP A N 1
ATOM 789 C CA . ASP A 1 103 ? -5.379 -36.533 -7.138 1.00 15.23 93 ASP A CA 1
ATOM 790 C C . ASP A 1 103 ? -4.563 -37.606 -7.880 1.00 15.28 93 ASP A C 1
ATOM 791 O O . ASP A 1 103 ? -4.233 -38.654 -7.287 1.00 17.43 93 ASP A O 1
ATOM 796 N N . LYS A 1 104 ? -4.330 -37.402 -9.174 1.00 15.65 94 LYS A N 1
ATOM 797 C CA . LYS A 1 104 ? -3.790 -38.458 -10.066 1.00 16.11 94 LYS A CA 1
ATOM 798 C C . LYS A 1 104 ? -2.263 -38.505 -9.908 1.00 15.27 94 LYS A C 1
ATOM 799 O O . LYS A 1 104 ? -1.678 -37.533 -9.395 1.00 14.61 94 LYS A O 1
ATOM 805 N N . THR A 1 105 ? -1.703 -39.674 -10.201 1.00 15.88 95 THR A N 1
ATOM 806 C CA . THR A 1 105 ? -0.238 -39.860 -10.293 1.00 16.06 95 THR A CA 1
ATOM 807 C C . THR A 1 105 ? 0.172 -39.299 -11.642 1.00 15.17 95 THR A C 1
ATOM 808 O O . THR A 1 105 ? -0.493 -39.500 -12.659 1.00 14.15 95 THR A O 1
ATOM 812 N N . MET A 1 106 ? 1.298 -38.615 -11.620 1.00 15.05 96 MET A N 1
ATOM 813 C CA . MET A 1 106 ? 1.800 -37.887 -12.790 1.00 14.67 96 MET A CA 1
ATOM 814 C C . MET A 1 106 ? 3.275 -37.566 -12.511 1.00 12.14 96 MET A C 1
ATOM 815 O O . MET A 1 106 ? 3.699 -37.614 -11.358 1.00 10.54 96 MET A O 1
ATOM 820 N N . ARG A 1 107 ? 3.983 -37.164 -13.552 1.00 11.61 97 ARG A N 1
ATOM 821 C CA . ARG A 1 107 ? 5.369 -36.674 -13.399 1.00 12.18 97 ARG A CA 1
ATOM 822 C C . ARG A 1 107 ? 5.326 -35.371 -12.637 1.00 9.47 97 ARG A C 1
ATOM 823 O O . ARG A 1 107 ? 4.406 -34.614 -12.851 1.00 8.61 97 ARG A O 1
ATOM 831 N N . PHE A 1 108 ? 6.310 -35.098 -11.809 1.00 7.55 98 PHE A N 1
ATOM 832 C CA . PHE A 1 108 ? 6.487 -33.777 -11.196 1.00 6.96 98 PHE A CA 1
ATOM 833 C C . PHE A 1 108 ? 6.304 -32.655 -12.244 1.00 7.09 98 PHE A C 1
ATOM 834 O O . PHE A 1 108 ? 5.659 -31.614 -11.925 1.00 7.53 98 PHE A O 1
ATOM 842 N N . SER A 1 109 ? 6.906 -32.791 -13.436 1.00 7.08 99 SER A N 1
ATOM 843 C CA . SER A 1 109 ? 6.897 -31.706 -14.452 1.00 7.57 99 SER A CA 1
ATOM 844 C C . SER A 1 109 ? 5.472 -31.504 -14.989 1.00 7.54 99 SER A C 1
ATOM 845 O O . SER A 1 109 ? 5.153 -30.371 -15.340 1.00 7.35 99 SER A O 1
ATOM 848 N N . GLU A 1 110 ? 4.688 -32.562 -15.061 1.00 8.78 100 GLU A N 1
ATOM 849 C CA . GLU A 1 110 ? 3.263 -32.472 -15.514 1.00 9.44 100 GLU A CA 1
ATOM 850 C C . GLU A 1 110 ? 2.488 -31.616 -14.509 1.00 8.83 100 GLU A C 1
ATOM 851 O O . GLU A 1 110 ? 1.678 -30.761 -14.945 1.00 8.56 100 GLU A O 1
ATOM 857 N N . ALA A 1 111 ? 2.722 -31.784 -13.201 1.00 7.81 101 ALA A N 1
ATOM 858 C CA . ALA A 1 111 ? 2.026 -30.979 -12.181 1.00 6.88 101 ALA A CA 1
ATOM 859 C C . ALA A 1 111 ? 2.439 -29.528 -12.372 1.00 6.20 101 ALA A C 1
ATOM 860 O O . ALA A 1 111 ? 1.616 -28.626 -12.316 1.00 6.77 101 ALA A O 1
ATOM 862 N N . LEU A 1 112 ? 3.752 -29.281 -12.546 1.00 5.09 102 LEU A N 1
ATOM 863 C CA . LEU A 1 112 ? 4.196 -27.883 -1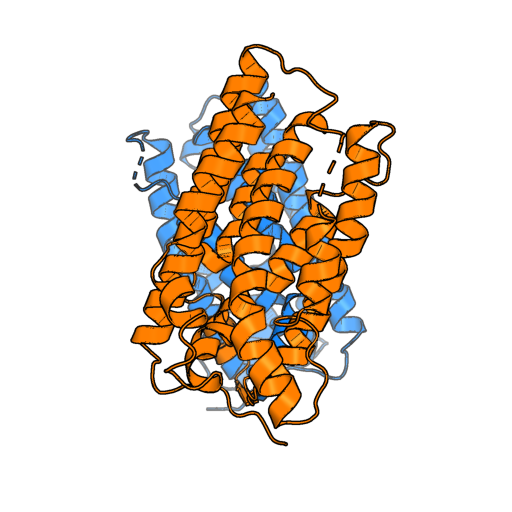2.675 1.00 4.59 102 LEU A CA 1
ATOM 864 C C . LEU A 1 112 ? 3.602 -27.281 -13.956 1.00 4.18 102 LEU A C 1
ATOM 865 O O . LEU A 1 112 ? 3.262 -26.078 -13.941 1.00 3.86 102 LEU A O 1
ATOM 870 N N . ARG A 1 113 ? 3.663 -27.986 -15.064 1.00 4.35 103 ARG A N 1
ATOM 871 C CA . ARG A 1 113 ? 3.134 -27.461 -16.342 1.00 4.62 103 ARG A CA 1
ATOM 872 C C . ARG A 1 113 ? 1.627 -27.191 -16.213 1.00 5.14 103 ARG A C 1
ATOM 873 O O . ARG A 1 113 ? 1.157 -26.215 -16.816 1.00 5.71 103 ARG A O 1
ATOM 881 N N . PHE A 1 114 ? 0.957 -27.987 -15.424 1.00 5.12 104 PHE A N 1
ATOM 882 C CA . PHE A 1 114 ? -0.504 -27.762 -15.187 1.00 5.44 104 PHE A CA 1
ATOM 883 C C . PHE A 1 114 ? -0.739 -26.460 -14.430 1.00 5.73 104 PHE A C 1
ATOM 884 O O . PHE A 1 114 ? -1.503 -25.583 -14.888 1.00 6.45 104 PHE A O 1
ATOM 892 N N . VAL A 1 115 ? -0.154 -26.316 -13.241 1.00 5.66 105 VAL A N 1
ATOM 893 C CA . VAL A 1 115 ? -0.333 -25.096 -12.418 1.00 5.56 105 VAL A CA 1
ATOM 894 C C . VAL A 1 115 ? 0.061 -23.833 -13.197 1.00 5.24 105 VAL A C 1
ATOM 895 O O . VAL A 1 115 ? -0.637 -22.851 -13.112 1.00 5.82 105 VAL A O 1
ATOM 899 N N . TRP A 1 116 ? 1.200 -23.890 -13.917 1.00 4.44 106 TRP A N 1
ATOM 900 C CA . TRP A 1 116 ? 1.730 -22.741 -14.679 1.00 4.02 106 TRP A CA 1
ATOM 901 C C . TRP A 1 116 ? 1.205 -22.723 -16.123 1.00 4.40 106 TRP A C 1
ATOM 902 O O . TRP A 1 116 ? 1.672 -21.832 -16.886 1.00 3.70 106 TRP A O 1
ATOM 913 N N . SER A 1 117 ? 0.090 -23.440 -16.381 1.00 5.03 107 SER A N 1
ATOM 914 C CA . SER A 1 117 ? -0.564 -23.454 -17.718 1.00 6.06 107 SER A CA 1
ATOM 915 C C . SER A 1 117 ? -0.970 -22.022 -18.110 1.00 6.22 107 SER A C 1
ATOM 916 O O . SER A 1 117 ? -1.458 -21.236 -17.283 1.00 5.65 107 SER A O 1
ATOM 919 N N . ASP A 1 118 ? -0.810 -21.661 -19.378 1.00 6.40 108 ASP A N 1
ATOM 920 C CA . ASP A 1 118 ? -1.236 -20.322 -19.826 1.00 6.84 108 ASP A CA 1
ATOM 921 C C . ASP A 1 118 ? -2.784 -20.291 -19.802 1.00 6.97 108 ASP A C 1
ATOM 922 O O . ASP A 1 118 ? -3.284 -19.233 -19.674 1.00 7.67 108 ASP A O 1
ATOM 927 N N . ASP A 1 119 ? -3.448 -21.435 -19.795 1.00 7.66 109 ASP A N 1
ATOM 928 C CA . ASP A 1 119 ? -4.937 -21.449 -19.657 1.00 8.49 109 ASP A CA 1
ATOM 929 C C . ASP A 1 119 ? -5.395 -21.221 -18.209 1.00 7.75 109 ASP A C 1
ATOM 930 O O . ASP A 1 119 ? -6.651 -21.128 -18.005 1.00 7.34 109 ASP A O 1
ATOM 935 N N . LEU A 1 120 ? -4.475 -21.107 -17.254 1.00 6.92 110 LEU A N 1
ATOM 936 C CA . LEU A 1 120 ? -4.827 -20.847 -15.827 1.00 6.80 110 LEU A CA 1
ATOM 937 C C . LEU A 1 120 ? -4.074 -19.616 -15.335 1.00 6.01 110 LEU A C 1
ATOM 938 O O . LEU A 1 120 ? -4.032 -19.426 -14.121 1.00 5.89 110 LEU A O 1
ATOM 943 N N . LEU A 1 121 ? -3.545 -18.807 -16.245 1.00 5.84 111 LEU A N 1
ATOM 944 C CA . LEU A 1 121 ? -2.915 -17.491 -15.957 1.00 6.02 111 LEU A CA 1
ATOM 945 C C . LEU A 1 121 ? -3.727 -16.681 -14.946 1.00 6.39 111 LEU A C 1
ATOM 946 O O . LEU A 1 121 ? -3.203 -16.242 -13.912 1.00 5.62 111 LEU A O 1
ATOM 951 N N . HIS A 1 122 ? -5.008 -16.436 -15.244 1.00 6.45 112 HIS A N 1
ATOM 952 C CA . HIS A 1 122 ? -5.787 -15.525 -14.377 1.00 7.32 112 HIS A CA 1
ATOM 953 C C . HIS A 1 122 ? -6.120 -16.178 -13.046 1.00 6.60 112 HIS A C 1
ATOM 954 O O . HIS A 1 122 ? -6.109 -15.462 -12.006 1.00 8.29 112 HIS A O 1
ATOM 961 N N . THR A 1 123 ? -6.302 -17.478 -13.054 1.00 5.60 113 THR A N 1
ATOM 962 C CA . THR A 1 123 ? -6.534 -18.268 -11.836 1.00 5.36 113 THR A CA 1
ATOM 963 C C . THR A 1 123 ? -5.320 -18.116 -10.920 1.00 5.50 113 THR A C 1
ATOM 964 O O . THR A 1 123 ? -5.470 -17.819 -9.705 1.00 6.37 113 THR A O 1
ATOM 968 N N . ARG A 1 124 ? -4.168 -18.276 -11.535 1.00 5.48 114 ARG A N 1
ATOM 969 C CA . ARG A 1 124 ? -2.853 -18.322 -10.852 1.00 6.40 114 ARG A CA 1
ATOM 970 C C . ARG A 1 124 ? -2.455 -16.970 -10.309 1.00 7.00 114 ARG A C 1
ATOM 971 O O . ARG A 1 124 ? -1.831 -16.959 -9.244 1.00 7.89 114 ARG A O 1
ATOM 979 N N . ARG A 1 125 ? -2.727 -15.905 -11.021 1.00 7.93 115 ARG A N 1
ATOM 980 C CA . ARG A 1 125 ? -2.323 -14.516 -10.667 1.00 9.38 115 ARG A CA 1
ATOM 981 C C . ARG A 1 125 ? -3.374 -13.766 -9.838 1.00 9.15 115 ARG A C 1
ATOM 982 O O . ARG A 1 125 ? -3.131 -12.552 -9.595 1.00 9.04 115 ARG A O 1
ATOM 990 N N . LEU A 1 126 ? -4.548 -14.331 -9.584 1.00 8.98 116 LEU A N 1
ATOM 991 C CA . LEU A 1 126 ? -5.579 -13.658 -8.735 1.00 9.27 116 LEU A CA 1
ATOM 992 C C . LEU A 1 126 ? -4.956 -13.181 -7.413 1.00 9.10 116 LEU A C 1
ATOM 993 O O . LEU A 1 126 ? -5.005 -11.974 -7.104 1.00 8.70 116 LEU A O 1
ATOM 998 N N . CYS A 1 127 ? -4.371 -14.105 -6.659 1.00 9.54 117 CYS A N 1
ATOM 999 C CA . CYS A 1 127 ? -3.758 -13.768 -5.354 1.00 9.47 117 CYS A CA 1
ATOM 1000 C C . CYS A 1 127 ? -2.571 -12.808 -5.513 1.00 9.78 117 CYS A C 1
ATOM 1001 O O . CYS A 1 127 ? -2.475 -11.838 -4.731 1.00 7.66 117 CYS A O 1
ATOM 1004 N N . HIS A 1 128 ? -1.701 -13.045 -6.490 1.00 10.20 118 HIS A N 1
ATOM 1005 C CA . HIS A 1 128 ? -0.594 -12.136 -6.872 1.00 11.55 118 HIS A CA 1
ATOM 1006 C C . HIS A 1 128 ? -1.143 -10.726 -7.036 1.00 10.75 118 HIS A C 1
ATOM 1007 O O . HIS A 1 128 ? -0.662 -9.792 -6.383 1.00 11.37 118 HIS A O 1
ATOM 1014 N N . ASN A 1 129 ? -2.232 -10.590 -7.803 1.00 9.45 119 ASN A N 1
ATOM 1015 C CA . ASN A 1 129 ? -2.813 -9.259 -8.096 1.00 10.35 119 ASN A CA 1
ATOM 1016 C C . ASN A 1 129 ? -3.329 -8.598 -6.805 1.00 8.98 119 ASN A C 1
ATOM 1017 O O . ASN A 1 129 ? -3.156 -7.340 -6.662 1.00 9.41 119 ASN A O 1
ATOM 1022 N N . ILE A 1 130 ? -3.999 -9.348 -5.948 1.00 9.98 120 ILE A N 1
ATOM 1023 C CA . ILE A 1 130 ? -4.566 -8.834 -4.668 1.00 11.10 120 ILE A CA 1
ATOM 1024 C C . ILE A 1 130 ? -3.422 -8.391 -3.744 1.00 12.66 120 ILE A C 1
ATOM 1025 O O . ILE A 1 130 ? -3.494 -7.207 -3.259 1.00 12.96 120 ILE A O 1
ATOM 1030 N N . ALA A 1 131 ? -2.342 -9.169 -3.685 1.00 12.79 121 ALA A N 1
ATOM 1031 C CA . ALA A 1 131 ? -1.134 -8.846 -2.874 1.00 13.95 121 ALA A CA 1
ATOM 1032 C C . ALA A 1 131 ? -0.491 -7.539 -3.357 1.00 15.01 121 ALA A C 1
ATOM 1033 O O . ALA A 1 131 ? -0.190 -6.708 -2.476 1.00 15.72 121 ALA A O 1
ATOM 1035 N N . VAL A 1 132 ? -0.362 -7.327 -4.675 1.00 14.08 122 VAL A N 1
ATOM 1036 C CA . VAL A 1 132 ? 0.226 -6.092 -5.260 1.00 16.24 122 VAL A CA 1
ATOM 1037 C C . VAL A 1 132 ? -0.717 -4.932 -4.965 1.00 17.23 122 VAL A C 1
ATOM 1038 O O . VAL A 1 132 ? -0.241 -3.871 -4.524 1.00 16.12 122 VAL A O 1
ATOM 1042 N N . LEU A 1 133 ? -2.024 -5.127 -5.148 1.00 16.60 123 LEU A N 1
ATOM 1043 C CA . LEU A 1 133 ? -3.030 -4.069 -4.853 1.00 18.75 123 LEU A CA 1
ATOM 1044 C C . LEU A 1 133 ? -2.988 -3.663 -3.372 1.00 18.76 123 LEU A C 1
ATOM 1045 O O . LEU A 1 133 ? -3.159 -2.452 -3.100 1.00 23.57 123 LEU A O 1
ATOM 1050 N N . SER A 1 134 ? -2.769 -4.636 -2.488 1.00 17.42 124 SER A N 1
ATOM 1051 C CA . SER A 1 134 ? -3.009 -4.593 -1.024 1.00 18.27 124 SER A CA 1
ATOM 1052 C C . SER A 1 134 ? -1.768 -4.107 -0.273 1.00 17.56 124 SER A C 1
ATOM 1053 O O . SER A 1 134 ? -1.927 -3.664 0.884 1.00 18.76 124 SER A O 1
ATOM 1056 N N . HIS A 1 135 ? -0.570 -4.248 -0.829 1.00 17.96 125 HIS A N 1
ATOM 1057 C CA . HIS A 1 135 ? 0.648 -4.288 0.032 1.00 20.24 125 HIS A CA 1
ATOM 1058 C C . HIS A 1 135 ? 0.871 -2.938 0.737 1.00 22.79 125 HIS A C 1
ATOM 1059 O O . HIS A 1 135 ? 1.471 -2.940 1.835 1.00 23.87 125 HIS A O 1
ATOM 1066 N N . ASP A 1 136 ? 0.443 -1.832 0.143 1.00 25.08 126 ASP A N 1
ATOM 1067 C CA . ASP A 1 136 ? 0.640 -0.487 0.740 1.00 28.89 126 ASP A CA 1
ATOM 1068 C C . ASP A 1 136 ? -0.674 0.057 1.315 1.00 28.04 126 ASP A C 1
ATOM 1069 O O . ASP A 1 136 ? -0.685 1.243 1.686 1.00 31.33 126 ASP A O 1
ATOM 1074 N N . LEU A 1 137 ? -1.743 -0.738 1.401 1.00 26.95 127 LEU A N 1
ATOM 1075 C CA . LEU A 1 137 ? -3.057 -0.231 1.884 1.00 26.29 127 LEU A CA 1
ATOM 1076 C C . LEU A 1 137 ? -3.028 -0.114 3.402 1.00 24.83 127 LEU A C 1
ATOM 1077 O O . LEU A 1 137 ? -2.527 -1.025 4.058 1.00 24.30 127 LEU A O 1
ATOM 1082 N N . GLU A 1 138 ? -3.641 0.944 3.931 1.00 31.44 128 GLU A N 1
ATOM 1083 C CA . GLU A 1 138 ? -3.978 1.054 5.374 1.00 33.01 128 GLU A CA 1
ATOM 1084 C C . GLU A 1 138 ? -5.059 0.020 5.707 1.00 31.83 128 GLU A C 1
ATOM 1085 O O . GLU A 1 138 ? -5.814 -0.405 4.828 1.00 31.28 128 GLU A O 1
ATOM 1091 N N . PRO A 1 139 ? -5.154 -0.425 6.983 1.00 29.25 129 PRO A N 1
ATOM 1092 C CA . PRO A 1 139 ? -5.980 -1.568 7.368 1.00 26.80 129 PRO A CA 1
ATOM 1093 C C . PRO A 1 139 ? -7.453 -1.518 6.930 1.00 27.94 129 PRO A C 1
ATOM 1094 O O . PRO A 1 139 ? -7.890 -2.508 6.414 1.00 24.16 129 PRO A O 1
ATOM 1098 N N . VAL A 1 140 ? -8.171 -0.407 7.158 1.00 27.53 130 VAL A N 1
ATOM 1099 C CA . VAL A 1 140 ? -9.597 -0.244 6.717 1.00 28.59 130 VAL A CA 1
ATOM 1100 C C . VAL A 1 140 ? -9.717 -0.567 5.220 1.00 28.34 130 VAL A C 1
ATOM 1101 O O . VAL A 1 140 ? -10.796 -1.006 4.793 1.00 28.48 130 VAL A O 1
ATOM 1105 N N . MET A 1 141 ? -8.689 -0.295 4.424 1.00 26.80 131 MET A N 1
ATOM 1106 C CA . MET A 1 141 ? -8.774 -0.492 2.954 1.00 27.59 131 MET A CA 1
ATOM 1107 C C . MET A 1 141 ? -8.442 -1.953 2.631 1.00 25.47 131 MET A C 1
ATOM 1108 O O . MET A 1 141 ? -9.112 -2.514 1.779 1.00 21.19 131 MET A O 1
ATOM 1113 N N . LYS A 1 142 ? -7.473 -2.559 3.320 1.00 23.89 132 LYS A N 1
ATOM 1114 C CA . LYS A 1 142 ? -7.281 -4.035 3.274 1.00 23.60 132 LYS A CA 1
ATOM 1115 C C . LYS A 1 142 ? -8.612 -4.719 3.618 1.00 22.55 132 LYS A C 1
ATOM 1116 O O . LYS A 1 142 ? -8.918 -5.756 3.034 1.00 21.90 132 LYS A O 1
ATOM 1122 N N . MET A 1 143 ? -9.376 -4.191 4.572 1.00 21.95 133 MET A N 1
ATOM 1123 C CA . MET A 1 143 ? -10.689 -4.784 4.956 1.00 21.72 133 MET A CA 1
ATOM 1124 C C . MET A 1 143 ? -11.644 -4.759 3.760 1.00 19.13 133 MET A C 1
ATOM 1125 O O . MET A 1 143 ? -12.423 -5.701 3.592 1.00 18.28 133 MET A O 1
ATOM 1130 N N . VAL A 1 144 ? -11.590 -3.718 2.952 1.00 18.61 134 VAL A N 1
ATOM 1131 C CA . VAL A 1 144 ? -12.452 -3.638 1.757 1.00 18.52 134 VAL A CA 1
ATOM 1132 C C . VAL A 1 144 ? -12.038 -4.750 0.772 1.00 18.35 134 VAL A C 1
ATOM 1133 O O . VAL A 1 144 ? -12.928 -5.476 0.302 1.00 15.36 134 VAL A O 1
ATOM 1137 N N . VAL A 1 145 ? -10.737 -4.909 0.509 1.00 15.91 135 VAL A N 1
ATOM 1138 C CA . VAL A 1 145 ? -10.214 -5.982 -0.386 1.00 15.26 135 VAL A CA 1
ATOM 1139 C C . VAL A 1 145 ? -10.779 -7.312 0.090 1.00 15.02 135 VAL A C 1
ATOM 1140 O O . VAL A 1 145 ? -11.312 -8.097 -0.766 1.00 15.11 135 VAL A O 1
ATOM 1144 N N . ILE A 1 146 ? -10.664 -7.572 1.393 1.00 15.28 136 ILE A N 1
ATOM 1145 C CA . ILE A 1 146 ? -11.053 -8.869 2.007 1.00 15.33 136 ILE A CA 1
ATOM 1146 C C . ILE A 1 146 ? -12.560 -9.066 1.817 1.00 17.37 136 ILE A C 1
ATOM 1147 O O . ILE A 1 146 ? -12.958 -10.199 1.458 1.00 16.14 136 ILE A O 1
ATOM 1152 N N . GLU A 1 147 ? -13.349 -8.015 2.053 1.00 19.12 137 GLU A N 1
ATOM 1153 C CA . GLU A 1 147 ? -14.835 -8.137 2.020 1.00 19.64 137 GLU A CA 1
ATOM 1154 C C . GLU A 1 147 ? -15.274 -8.417 0.574 1.00 18.97 137 GLU A C 1
ATOM 1155 O O . GLU A 1 147 ? -16.160 -9.289 0.365 1.00 17.16 137 GLU A O 1
ATOM 1161 N N . ALA A 1 148 ? -14.704 -7.711 -0.406 1.00 17.00 138 ALA A N 1
ATOM 1162 C CA . ALA A 1 148 ? -15.015 -7.951 -1.832 1.00 16.79 138 ALA A CA 1
ATOM 1163 C C . ALA A 1 148 ? -14.612 -9.387 -2.152 1.00 15.60 138 ALA A C 1
ATOM 1164 O O . ALA A 1 148 ? -15.363 -10.152 -2.746 1.00 13.47 138 ALA A O 1
ATOM 1166 N N . MET A 1 149 ? -13.394 -9.760 -1.786 1.00 15.43 139 MET A N 1
ATOM 1167 C CA . MET A 1 149 ? -12.871 -11.084 -2.188 1.00 16.10 139 MET A CA 1
ATOM 1168 C C . MET A 1 149 ? -13.759 -12.149 -1.533 1.00 15.25 139 MET A C 1
ATOM 1169 O O . MET A 1 149 ? -14.063 -13.159 -2.183 1.00 12.89 139 MET A O 1
ATOM 1174 N N . GLU A 1 150 ? -14.142 -11.951 -0.263 1.00 14.12 140 GLU A N 1
ATOM 1175 C CA . GLU A 1 150 ? -14.960 -12.933 0.491 1.00 16.42 140 GLU A CA 1
ATOM 1176 C C . GLU A 1 150 ? -16.325 -13.056 -0.216 1.00 14.31 140 GLU A C 1
ATOM 1177 O O . GLU A 1 150 ? -16.827 -14.151 -0.276 1.00 14.54 140 GLU A O 1
ATOM 1183 N N . THR A 1 151 ? -16.875 -11.951 -0.722 1.00 14.33 141 THR A N 1
ATOM 1184 C CA . THR A 1 151 ? -18.186 -11.906 -1.443 1.00 14.59 141 THR A CA 1
ATOM 1185 C C . THR A 1 151 ? -18.087 -12.711 -2.757 1.00 13.92 141 THR A C 1
ATOM 1186 O O . THR A 1 151 ? -18.958 -13.568 -2.987 1.00 13.90 141 THR A O 1
ATOM 1190 N N . ALA A 1 152 ? -17.009 -12.525 -3.526 1.00 13.92 142 ALA A N 1
ATOM 1191 C CA . ALA A 1 152 ? -16.752 -13.275 -4.776 1.00 12.91 142 ALA A CA 1
ATOM 1192 C C . ALA A 1 152 ? -16.666 -14.747 -4.395 1.00 11.49 142 ALA A C 1
ATOM 1193 O O . ALA A 1 152 ? -17.274 -15.588 -5.045 1.00 10.14 142 ALA A O 1
ATOM 1195 N N . GLY A 1 153 ? -15.879 -15.078 -3.367 1.00 11.05 143 GLY A N 1
ATOM 1196 C CA . GLY A 1 153 ? -15.719 -16.474 -2.941 1.00 10.66 143 GLY A CA 1
ATOM 1197 C C . GLY A 1 153 ? -17.038 -17.125 -2.576 1.00 11.13 143 GLY A C 1
ATOM 1198 O O . GLY A 1 153 ? -17.239 -18.289 -2.914 1.00 10.11 143 GLY A O 1
ATOM 1199 N N . LEU A 1 154 ? -17.876 -16.430 -1.817 1.00 12.55 144 LEU A N 1
ATOM 1200 C CA . LEU A 1 154 ? -19.188 -16.980 -1.379 1.00 14.44 144 LEU A CA 1
ATOM 1201 C C . LEU A 1 154 ? -20.049 -17.312 -2.605 1.00 12.88 144 LEU A C 1
ATOM 1202 O O . LEU A 1 154 ? -20.632 -18.409 -2.629 1.00 14.01 144 LEU A O 1
ATOM 1207 N N . VAL A 1 155 ? -20.015 -16.480 -3.631 1.00 12.78 145 VAL A N 1
ATOM 1208 C CA . VAL A 1 155 ? -20.777 -16.761 -4.892 1.00 12.42 145 VAL A CA 1
ATOM 1209 C C . VAL A 1 155 ? -20.226 -18.045 -5.511 1.00 10.21 145 VAL A C 1
ATOM 1210 O O . VAL A 1 155 ? -20.961 -18.928 -5.891 1.00 11.16 145 VAL A O 1
ATOM 1214 N N . ILE A 1 156 ? -18.903 -18.186 -5.570 1.00 10.04 146 ILE A N 1
ATOM 1215 C CA . ILE A 1 156 ? -18.321 -19.383 -6.210 1.00 8.81 146 ILE A CA 1
ATOM 1216 C C . ILE A 1 156 ? -18.673 -20.621 -5.390 1.00 8.17 146 ILE A C 1
ATOM 1217 O O . ILE A 1 156 ? -18.980 -21.621 -5.988 1.00 8.67 146 ILE A O 1
ATOM 1222 N N . PHE A 1 157 ? -18.559 -20.622 -4.065 1.00 9.04 147 PHE A N 1
ATOM 1223 C CA . PHE A 1 157 ? -18.671 -21.886 -3.303 1.00 9.60 147 PHE A CA 1
ATOM 1224 C C . PHE A 1 157 ? -20.158 -22.219 -3.112 1.00 9.29 147 PHE A C 1
ATOM 1225 O O . PHE A 1 157 ? -20.477 -23.411 -3.074 1.00 9.74 147 PHE A O 1
ATOM 1233 N N . HIS A 1 158 ? -21.024 -21.218 -3.084 1.00 11.53 148 HIS A N 1
ATOM 1234 C CA . HIS A 1 158 ? -22.504 -21.415 -3.125 1.00 12.57 148 HIS A CA 1
ATOM 1235 C C . HIS A 1 158 ? -22.838 -22.261 -4.357 1.00 10.74 148 HIS A C 1
ATOM 1236 O O . HIS A 1 158 ? -23.554 -23.304 -4.235 1.00 12.16 148 HIS A O 1
ATOM 1243 N N . ALA A 1 159 ? -22.227 -21.927 -5.489 1.00 10.61 149 ALA A N 1
ATOM 1244 C CA . ALA A 1 159 ? -22.445 -22.670 -6.749 1.00 10.08 149 ALA A CA 1
ATOM 1245 C C . ALA A 1 159 ? -21.782 -24.038 -6.711 1.00 9.80 149 ALA A C 1
ATOM 1246 O O . ALA A 1 159 ? -22.447 -25.019 -6.985 1.00 10.35 149 ALA A O 1
ATOM 1248 N N . LEU A 1 160 ? -20.460 -24.134 -6.404 1.00 9.90 150 LEU A N 1
ATOM 1249 C CA . LEU A 1 160 ? -19.752 -25.438 -6.446 1.00 10.55 150 LEU A CA 1
ATOM 1250 C C . LEU A 1 160 ? -20.276 -26.425 -5.415 1.00 9.91 150 LEU A C 1
ATOM 1251 O O . LEU A 1 160 ? -20.154 -27.607 -5.669 1.00 9.54 150 LEU A O 1
ATOM 1256 N N . ALA A 1 161 ? -20.855 -25.956 -4.311 1.00 10.40 151 ALA A N 1
ATOM 1257 C CA . ALA A 1 161 ? -21.430 -26.811 -3.257 1.00 11.57 151 ALA A CA 1
ATOM 1258 C C . ALA A 1 161 ? -22.669 -27.579 -3.804 1.00 11.60 151 ALA A C 1
ATOM 1259 O O . ALA A 1 161 ? -22.991 -28.630 -3.247 1.00 12.31 151 ALA A O 1
ATOM 1261 N N . LYS A 1 162 ? -23.246 -27.181 -4.944 1.00 13.00 152 LYS A N 1
ATOM 1262 C CA . LYS A 1 162 ? -24.394 -27.925 -5.542 1.00 14.07 152 LYS A CA 1
ATOM 1263 C C . LYS A 1 162 ? -23.950 -29.289 -6.072 1.00 13.70 152 LYS A C 1
ATOM 1264 O O . LYS A 1 162 ? -24.394 -30.311 -5.540 1.00 14.57 152 LYS A O 1
ATOM 1270 N N . P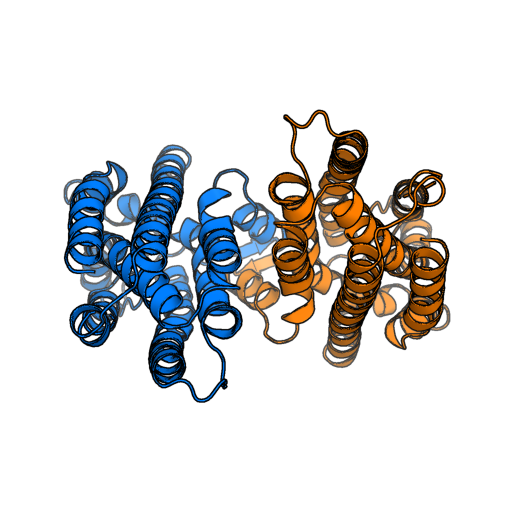RO A 1 163 ? -23.047 -29.384 -7.094 1.00 12.07 153 PRO A N 1
ATOM 1271 C CA . PRO A 1 163 ? -22.623 -30.691 -7.595 1.00 12.10 153 PRO A CA 1
ATOM 1272 C C . PRO A 1 163 ? -21.842 -31.405 -6.471 1.00 12.44 153 PRO A C 1
ATOM 1273 O O . PRO A 1 163 ? -21.893 -32.599 -6.380 1.00 16.20 153 PRO A O 1
ATOM 1277 N N . GLY A 1 164 ? -21.101 -30.632 -5.666 1.00 14.55 154 GLY A N 1
ATOM 1278 C CA . GLY A 1 164 ? -20.308 -31.130 -4.529 1.00 13.72 154 GLY A CA 1
ATOM 1279 C C . GLY A 1 164 ? -21.142 -31.917 -3.532 1.00 15.53 154 GLY A C 1
ATOM 1280 O O . GLY A 1 164 ? -20.781 -33.052 -3.256 1.00 14.90 154 GLY A O 1
ATOM 1281 N N . GLU A 1 165 ? -22.252 -31.355 -3.042 1.00 17.15 155 GLU A N 1
ATOM 1282 C CA . GLU A 1 165 ? -23.123 -32.069 -2.057 1.00 19.64 155 GLU A CA 1
ATOM 1283 C C . GLU A 1 165 ? -23.898 -33.209 -2.732 1.00 17.03 155 GLU A C 1
ATOM 1284 O O . GLU A 1 165 ? -24.110 -34.238 -2.075 1.00 17.70 155 GLU A O 1
ATOM 1290 N N . SER A 1 166 ? -24.221 -33.109 -4.026 1.00 18.71 156 SER A N 1
ATOM 1291 C CA . SER A 1 166 ? -24.816 -34.218 -4.814 1.00 18.03 156 SER A CA 1
ATOM 1292 C C . SER A 1 166 ? -23.867 -35.420 -4.781 1.00 18.52 156 SER A C 1
ATOM 1293 O O . SER A 1 166 ? -24.289 -36.531 -4.484 1.00 17.58 156 SER A O 1
ATOM 1296 N N . ILE A 1 167 ? -22.575 -35.211 -5.045 1.00 15.85 157 ILE A N 1
ATOM 1297 C CA . ILE A 1 167 ? -21.639 -36.369 -5.079 1.00 14.37 157 ILE A CA 1
ATOM 1298 C C . ILE A 1 167 ? -21.434 -36.905 -3.658 1.00 12.12 157 ILE A C 1
ATOM 1299 O O . ILE A 1 167 ? -21.298 -38.105 -3.516 1.00 12.32 157 ILE A O 1
ATOM 1304 N N . ALA A 1 168 ? -21.348 -36.036 -2.672 1.00 12.52 158 ALA A N 1
ATOM 1305 C CA . ALA A 1 168 ? -21.127 -36.364 -1.248 1.00 12.36 158 ALA A CA 1
ATOM 1306 C C . ALA A 1 168 ? -22.263 -37.292 -0.767 1.00 15.88 158 ALA A C 1
ATOM 1307 O O . ALA A 1 168 ? -21.987 -38.413 -0.252 1.00 14.38 158 ALA A O 1
ATOM 1309 N N . LYS A 1 169 ? -23.515 -36.954 -1.078 1.00 18.39 159 LYS A N 1
ATOM 1310 C CA . LYS A 1 169 ? -24.658 -37.839 -0.711 1.00 20.66 159 LYS A CA 1
ATOM 1311 C C . LYS A 1 169 ? -24.583 -39.159 -1.479 1.00 19.94 159 LYS A C 1
ATOM 1312 O O . LYS A 1 169 ? -24.695 -40.203 -0.827 1.00 19.84 159 LYS A O 1
ATOM 1318 N N . ALA A 1 170 ? -24.450 -39.126 -2.805 1.00 18.65 160 ALA A N 1
ATOM 1319 C CA . ALA A 1 170 ? -24.466 -40.319 -3.688 1.00 20.22 160 ALA A CA 1
ATOM 1320 C C . ALA A 1 170 ? -23.377 -41.331 -3.299 1.00 21.95 160 ALA A C 1
ATOM 1321 O O . ALA A 1 170 ? -23.650 -42.537 -3.338 1.00 23.83 160 ALA A O 1
ATOM 1323 N N . THR A 1 171 ? -22.189 -40.876 -2.887 1.00 24.11 161 THR A N 1
ATOM 1324 C CA . THR A 1 171 ? -21.033 -41.752 -2.525 1.00 22.62 161 THR A CA 1
ATOM 1325 C C . THR A 1 171 ? -20.842 -41.889 -1.008 1.00 23.11 161 THR A C 1
ATOM 1326 O O . THR A 1 171 ? -19.945 -42.645 -0.613 1.00 24.41 161 THR A O 1
ATOM 1330 N N . ARG A 1 172 ? -21.591 -41.154 -0.185 1.00 23.84 162 ARG A N 1
ATOM 1331 C CA . ARG A 1 172 ? -21.504 -41.184 1.301 1.00 28.33 162 ARG A CA 1
ATOM 1332 C C . ARG A 1 172 ? -20.069 -40.876 1.763 1.00 29.04 162 ARG A C 1
ATOM 1333 O O . ARG A 1 172 ? -19.470 -41.711 2.458 1.00 23.01 162 ARG A O 1
ATOM 1341 N N . ARG A 1 173 ? -19.563 -39.687 1.413 1.00 28.76 163 ARG A N 1
ATOM 1342 C CA . ARG A 1 173 ? -18.216 -39.180 1.780 1.00 28.15 163 ARG A CA 1
ATOM 1343 C C . ARG A 1 173 ? -18.342 -37.730 2.241 1.00 26.38 163 ARG A C 1
ATOM 1344 O O . ARG A 1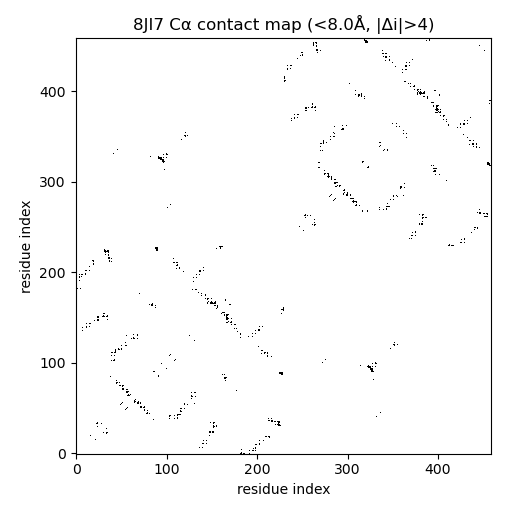 173 ? -19.144 -37.007 1.663 1.00 27.51 163 ARG A O 1
ATOM 1352 N N . LYS A 1 174 ? -17.574 -37.341 3.255 1.00 25.42 164 LYS A N 1
ATOM 1353 C CA . LYS A 1 174 ? -17.542 -35.967 3.799 1.00 25.78 164 LYS A CA 1
ATOM 1354 C C . LYS A 1 174 ? -16.670 -35.101 2.884 1.00 23.37 164 LYS A C 1
ATOM 1355 O O . LYS A 1 174 ? -15.423 -35.139 3.040 1.00 24.15 164 LYS A O 1
ATOM 1361 N N . TYR A 1 175 ? -17.306 -34.354 1.980 1.00 21.50 165 TYR A N 1
ATOM 1362 C CA . TYR A 1 175 ? -16.657 -33.274 1.203 1.00 17.54 165 TYR A CA 1
ATOM 1363 C C . TYR A 1 175 ? -16.496 -32.088 2.146 1.00 18.01 165 TYR A C 1
ATOM 1364 O O . TYR A 1 175 ? -17.400 -31.864 2.980 1.00 19.64 165 TYR A O 1
ATOM 1373 N N . LEU A 1 176 ? -15.362 -31.380 2.059 1.00 13.74 166 LEU A N 1
ATOM 1374 C CA . LEU A 1 176 ? -15.037 -30.226 2.929 1.00 12.99 166 LEU A CA 1
ATOM 1375 C C . LEU A 1 176 ? -14.852 -28.912 2.167 1.00 10.75 166 LEU A C 1
ATOM 1376 O O . LEU A 1 176 ? -14.853 -27.868 2.820 1.00 11.62 166 LEU A O 1
ATOM 1381 N N . TYR A 1 177 ? -14.605 -28.924 0.855 1.00 10.50 167 TYR A N 1
ATOM 1382 C CA . TYR A 1 177 ? -14.266 -27.706 0.104 1.00 10.24 167 TYR A CA 1
ATOM 1383 C C . TYR A 1 177 ? -15.457 -27.297 -0.782 1.00 9.93 167 TYR A C 1
ATOM 1384 O O . TYR A 1 177 ? -15.864 -26.168 -0.706 1.00 10.26 167 TYR A O 1
ATOM 1393 N N . VAL A 1 178 ? -15.919 -28.198 -1.631 1.00 10.28 168 VAL A N 1
ATOM 1394 C CA . VAL A 1 178 ? -17.130 -27.967 -2.488 1.00 11.06 168 VAL A CA 1
ATOM 1395 C C . VAL A 1 178 ? -18.355 -28.494 -1.726 1.00 11.97 168 VAL A C 1
ATOM 1396 O O . VAL A 1 178 ? -18.969 -29.474 -2.174 1.00 11.92 168 VAL A O 1
ATOM 1400 N N . ALA A 1 179 ? -18.610 -27.882 -0.586 1.00 13.18 169 ALA A N 1
ATOM 1401 C CA . ALA A 1 179 ? -19.520 -28.390 0.471 1.00 15.37 169 ALA A CA 1
ATOM 1402 C C . ALA A 1 179 ? -20.199 -27.247 1.229 1.00 14.80 169 ALA A C 1
ATOM 1403 O O . ALA A 1 179 ? -19.634 -26.174 1.389 1.00 14.16 169 ALA A O 1
ATOM 1405 N N . ASP A 1 180 ? -21.399 -27.499 1.778 1.00 17.46 170 ASP A N 1
ATOM 1406 C CA . ASP A 1 180 ? -22.139 -26.492 2.582 1.00 18.36 170 ASP A CA 1
ATOM 1407 C C . ASP A 1 180 ? -21.325 -26.060 3.806 1.00 16.23 170 ASP A C 1
ATOM 1408 O O . ASP A 1 180 ? -21.388 -24.879 4.144 1.00 17.13 170 ASP A O 1
ATOM 1413 N N . SER A 1 181 ? -20.531 -26.948 4.401 1.00 17.33 171 SER A N 1
ATOM 1414 C CA . SER A 1 181 ? -19.718 -26.642 5.600 1.00 18.38 171 SER A CA 1
ATOM 1415 C C . SER A 1 181 ? -18.701 -25.541 5.262 1.00 18.80 171 SER A C 1
ATOM 1416 O O . SER A 1 181 ? -18.447 -24.679 6.107 1.00 17.76 171 SER A O 1
ATOM 1419 N N . HIS A 1 182 ? -18.170 -25.510 4.036 1.00 16.11 172 HIS A N 1
ATOM 1420 C CA . HIS A 1 182 ? -17.252 -24.428 3.624 1.00 16.53 172 HIS A CA 1
ATOM 1421 C C . HIS A 1 182 ? -18.017 -23.110 3.498 1.00 16.21 172 HIS A C 1
ATOM 1422 O O . HIS A 1 182 ? -17.557 -22.098 4.017 1.00 16.45 172 HIS A O 1
ATOM 1429 N N . VAL A 1 183 ? -19.203 -23.148 2.891 1.00 16.57 173 VAL A N 1
ATOM 1430 C CA . VAL A 1 183 ? -20.073 -21.978 2.637 1.00 19.89 173 VAL A CA 1
ATOM 1431 C C . VAL A 1 183 ? -20.500 -21.371 3.985 1.00 19.60 173 VAL A C 1
ATOM 1432 O O . VAL A 1 183 ? -20.517 -20.137 4.079 1.00 19.68 173 VAL A O 1
ATOM 1436 N N . GLU A 1 184 ? -20.772 -22.230 4.976 1.00 22.92 174 GLU A N 1
ATOM 1437 C CA . GLU A 1 184 ? -21.197 -21.848 6.355 1.00 27.15 174 GLU A CA 1
ATOM 1438 C C . GLU A 1 184 ? -20.077 -21.075 7.061 1.00 27.39 174 GLU A C 1
ATOM 1439 O O . GLU A 1 184 ? -20.367 -19.997 7.628 1.00 25.56 174 GLU A O 1
ATOM 1445 N N . VAL A 1 185 ? -18.837 -21.580 7.053 1.00 29.69 175 VAL A N 1
ATOM 1446 C CA . VAL A 1 185 ? -17.727 -20.878 7.769 1.00 32.08 175 VAL A CA 1
ATOM 1447 C C . VAL A 1 185 ? -17.529 -19.525 7.081 1.00 33.70 175 VAL A C 1
ATOM 1448 O O . VAL A 1 185 ? -17.276 -18.546 7.798 1.00 36.02 175 VAL A O 1
ATOM 1452 N N . GLU A 1 186 ? -17.678 -19.484 5.750 1.00 35.69 176 GLU A N 1
ATOM 1453 C CA . GLU A 1 186 ? -17.493 -18.266 4.918 1.00 35.31 176 GLU A CA 1
ATOM 1454 C C . GLU A 1 186 ? -18.600 -17.270 5.238 1.00 41.20 176 GLU A C 1
ATOM 1455 O O . GLU A 1 186 ? -18.299 -16.052 5.294 1.00 43.34 176 GLU A O 1
ATOM 1461 N N . THR A 1 187 ? -19.827 -17.762 5.433 1.00 40.93 177 THR A N 1
ATOM 1462 C CA . THR A 1 187 ? -21.015 -16.895 5.630 1.00 43.49 177 THR A CA 1
ATOM 1463 C C . THR A 1 187 ? -20.774 -16.025 6.870 1.00 46.08 177 THR A C 1
ATOM 1464 O O . THR A 1 187 ? -21.013 -14.808 6.761 1.00 48.29 177 THR A O 1
ATOM 1468 N N . GLY A 1 188 ? -20.250 -16.604 7.956 1.00 46.62 178 GLY A N 1
ATOM 1469 C CA . GLY A 1 188 ? -19.841 -15.858 9.164 1.00 58.47 178 GLY A CA 1
ATOM 1470 C C . GLY A 1 188 ? -18.385 -15.425 9.092 1.00 61.92 178 GLY A C 1
ATOM 1471 O O . GLY A 1 188 ? -17.586 -15.953 9.890 1.00 65.02 178 GLY A O 1
ATOM 1472 N N . HIS A 1 189 ? -18.056 -14.493 8.184 1.00 66.74 179 HIS A N 1
ATOM 1473 C CA . HIS A 1 189 ? -16.661 -14.094 7.837 1.00 67.98 179 HIS A CA 1
ATOM 1474 C C . HIS A 1 189 ? -16.627 -12.664 7.286 1.00 65.84 179 HIS A C 1
ATOM 1475 O O . HIS A 1 189 ? -17.357 -12.417 6.306 1.00 68.59 179 HIS A O 1
ATOM 1482 N N . ILE A 1 197 ? -20.188 -5.729 6.101 1.00 51.61 187 ILE A N 1
ATOM 1483 C CA . ILE A 1 197 ? -19.548 -6.277 7.338 1.00 51.50 187 ILE A CA 1
ATOM 1484 C C . ILE A 1 197 ? -19.655 -5.225 8.453 1.00 49.95 187 ILE A C 1
ATOM 1485 O O . ILE A 1 197 ? -19.651 -4.006 8.145 1.00 47.82 187 ILE A O 1
ATOM 1490 N N . THR A 1 198 ? -19.734 -5.699 9.698 1.00 48.20 188 THR A N 1
ATOM 1491 C CA . THR A 1 198 ? -20.078 -4.924 10.919 1.00 49.61 188 THR A CA 1
ATOM 1492 C C . THR A 1 198 ? -19.240 -3.641 10.997 1.00 48.62 188 THR A C 1
ATOM 1493 O O . THR A 1 198 ? -19.844 -2.555 11.035 1.00 48.18 188 THR A O 1
ATOM 1497 N N . ILE A 1 199 ? -17.908 -3.751 11.003 1.00 47.69 189 ILE A N 1
ATOM 1498 C CA . ILE A 1 199 ? -17.009 -2.616 11.372 1.00 47.21 189 ILE A CA 1
ATOM 1499 C C . ILE A 1 199 ? -16.935 -1.635 10.191 1.00 49.11 189 ILE A C 1
ATOM 1500 O O . ILE A 1 199 ? -16.874 -0.415 10.459 1.00 49.04 189 ILE A O 1
ATOM 1505 N N . LEU A 1 200 ? -16.934 -2.130 8.945 1.00 47.82 190 LEU A N 1
ATOM 1506 C CA . LEU A 1 200 ? -16.931 -1.285 7.717 1.00 46.66 190 LEU A CA 1
ATOM 1507 C C . LEU A 1 200 ? -18.172 -0.380 7.707 1.00 49.10 190 LEU A C 1
ATOM 1508 O O . LEU A 1 200 ? -18.010 0.814 7.407 1.00 53.42 190 LEU A O 1
ATOM 1513 N N . GLU A 1 201 ? -19.353 -0.934 8.012 1.00 50.75 191 GLU A N 1
ATOM 1514 C CA . GLU A 1 201 ? -20.649 -0.198 8.112 1.00 52.91 191 GLU A CA 1
ATOM 1515 C C . GLU A 1 201 ? -20.553 0.864 9.216 1.00 55.02 191 GLU A C 1
ATOM 1516 O O . GLU A 1 201 ? -21.140 1.957 9.047 1.00 52.91 191 GLU A O 1
ATOM 1522 N N . GLN A 1 202 ? -19.817 0.550 10.286 1.00 54.60 192 GLN A N 1
ATOM 1523 C CA . GLN A 1 202 ? -19.549 1.446 11.442 1.00 54.37 192 GLN A CA 1
ATOM 1524 C C . GLN A 1 202 ? -18.381 2.395 11.139 1.00 54.05 192 GLN A C 1
ATOM 1525 O O . GLN A 1 202 ? -17.938 3.071 12.084 1.00 55.25 192 GLN A O 1
ATOM 1531 N N . THR A 1 203 ? -17.897 2.453 9.891 1.00 52.38 193 THR A N 1
ATOM 1532 C CA . THR A 1 203 ? -16.647 3.170 9.518 1.00 52.02 193 THR A CA 1
ATOM 1533 C C . THR A 1 203 ? -16.954 4.364 8.619 1.00 50.32 193 THR A C 1
ATOM 1534 O O . THR A 1 203 ? -17.600 4.169 7.580 1.00 47.73 193 THR A O 1
ATOM 1538 N N . GLN A 1 204 ? -16.475 5.543 9.025 1.00 56.53 194 GLN A N 1
ATOM 1539 C CA . GLN A 1 204 ? -16.382 6.761 8.178 1.00 57.19 194 GLN A CA 1
ATOM 1540 C C . GLN A 1 204 ? -15.099 6.632 7.364 1.00 52.12 194 GLN A C 1
ATOM 1541 O O . GLN A 1 204 ? -14.074 6.267 7.963 1.00 57.53 194 GLN A O 1
ATOM 1547 N N . LEU A 1 205 ? -15.154 6.898 6.062 1.00 48.48 195 LEU A N 1
ATOM 1548 C CA . LEU A 1 205 ? -13.939 6.959 5.214 1.00 46.70 195 LEU A CA 1
ATOM 1549 C C . LEU A 1 205 ? -13.901 8.309 4.502 1.00 45.17 195 LEU A C 1
ATOM 1550 O O . LEU A 1 205 ? -14.972 8.880 4.260 1.00 43.41 195 LEU A O 1
ATOM 1555 N N . SER A 1 206 ? -12.694 8.803 4.232 1.00 44.57 196 SER A N 1
ATOM 1556 C CA . SER A 1 206 ? -12.429 10.085 3.533 1.00 44.01 196 SER A CA 1
ATOM 1557 C C . SER A 1 206 ? -12.875 9.971 2.075 1.00 41.20 196 SER A C 1
ATOM 1558 O O . SER A 1 206 ? -13.219 8.852 1.646 1.00 38.37 196 SER A O 1
ATOM 1561 N N . SER A 1 207 ? -12.839 11.086 1.346 1.00 40.29 197 SER A N 1
ATOM 1562 C CA . SER A 1 207 ? -13.078 11.160 -0.120 1.00 41.77 197 SER A CA 1
ATOM 1563 C C . SER A 1 207 ? -12.124 10.209 -0.862 1.00 43.05 197 SER A C 1
ATOM 1564 O O . SER A 1 207 ? -12.591 9.444 -1.726 1.00 42.98 197 SER A O 1
ATOM 1567 N N . GLU A 1 208 ? -10.829 10.283 -0.545 1.00 44.78 198 GLU A N 1
ATOM 1568 C CA . GLU A 1 208 ? -9.739 9.510 -1.201 1.00 45.08 198 GLU A CA 1
ATOM 1569 C C . GLU A 1 208 ? -9.996 8.016 -0.987 1.00 41.51 198 GLU A C 1
ATOM 1570 O O . GLU A 1 208 ? -9.986 7.263 -1.980 1.00 41.05 198 GLU A O 1
ATOM 1576 N N . GLN A 1 209 ? -10.215 7.617 0.270 1.00 36.23 199 GLN A N 1
ATOM 1577 C CA . GLN A 1 209 ? -10.519 6.220 0.669 1.00 36.34 199 GLN A CA 1
ATOM 1578 C C . GLN A 1 209 ? -11.698 5.715 -0.161 1.00 36.32 199 GLN A C 1
ATOM 1579 O O . GLN A 1 209 ? -11.627 4.573 -0.637 1.00 31.69 199 GLN A O 1
ATOM 1585 N N . GLU A 1 210 ? -12.723 6.551 -0.337 1.00 36.35 200 GLU A N 1
ATOM 1586 C CA . GLU A 1 210 ? -13.964 6.197 -1.070 1.00 39.60 200 GLU A CA 1
ATOM 1587 C C . GLU A 1 210 ? -13.608 5.863 -2.523 1.00 35.75 200 GLU A C 1
ATOM 1588 O O . GLU A 1 210 ? -14.061 4.819 -3.015 1.00 30.29 200 GLU A O 1
ATOM 1594 N N . GLU A 1 211 ? -12.819 6.712 -3.176 1.00 35.26 201 GLU A N 1
ATOM 1595 C CA . GLU A 1 211 ? -12.442 6.513 -4.602 1.00 37.08 201 GLU A CA 1
ATOM 1596 C C . GLU A 1 211 ? -11.543 5.269 -4.735 1.00 35.50 201 GLU A C 1
ATOM 1597 O O . GLU A 1 211 ? -11.751 4.480 -5.681 1.00 28.55 201 GLU A O 1
ATOM 1603 N N . LYS A 1 212 ? -10.583 5.094 -3.824 1.00 33.78 202 LYS A N 1
ATOM 1604 C CA . LYS A 1 212 ? -9.699 3.893 -3.772 1.00 33.59 202 LYS A CA 1
ATOM 1605 C C . LYS A 1 212 ? -10.522 2.643 -3.418 1.00 30.88 202 LYS A C 1
ATOM 1606 O O . LYS A 1 212 ? -10.177 1.552 -3.915 1.00 26.33 202 LYS A O 1
ATOM 1612 N N . ALA A 1 213 ? -11.574 2.784 -2.603 1.00 29.00 203 ALA A N 1
ATOM 1613 C CA . ALA A 1 213 ? -12.459 1.663 -2.205 1.00 28.35 203 ALA A CA 1
ATOM 1614 C C . ALA A 1 213 ? -13.186 1.171 -3.448 1.00 26.82 203 ALA A C 1
ATOM 1615 O O . ALA A 1 213 ? -13.312 -0.048 -3.596 1.00 23.50 203 ALA A O 1
ATOM 1617 N N . LYS A 1 214 ? -13.590 2.104 -4.311 1.00 26.31 204 LYS A N 1
ATOM 1618 C CA . LYS A 1 214 ? -14.283 1.827 -5.594 1.00 29.68 204 LYS A CA 1
ATOM 1619 C C . LYS A 1 214 ? -13.368 1.013 -6.508 1.00 30.97 204 LYS A C 1
ATOM 1620 O O . LYS A 1 214 ? -13.841 0.006 -7.085 1.00 31.78 204 LYS A O 1
ATOM 1626 N N . GLU A 1 215 ? -12.119 1.459 -6.649 1.00 27.77 205 GLU A N 1
ATOM 1627 C CA . GLU A 1 215 ? -11.079 0.798 -7.472 1.00 27.73 205 GLU A CA 1
ATOM 1628 C C . GLU A 1 215 ? -10.864 -0.650 -7.016 1.00 23.71 205 GLU A C 1
ATOM 1629 O O . GLU A 1 215 ? -10.758 -1.535 -7.899 1.00 24.35 205 GLU A O 1
ATOM 1635 N N . ILE A 1 216 ? -10.704 -0.871 -5.710 1.00 23.27 206 ILE A N 1
ATOM 1636 C CA . ILE A 1 216 ? -10.511 -2.229 -5.122 1.00 21.88 206 ILE A CA 1
ATOM 1637 C C . ILE A 1 216 ? -11.671 -3.137 -5.535 1.00 22.12 206 ILE A C 1
ATOM 1638 O O . ILE A 1 216 ? -11.422 -4.271 -6.043 1.00 19.97 206 ILE A O 1
ATOM 1643 N N . VAL A 1 217 ? -12.903 -2.694 -5.269 1.00 20.36 207 VAL A N 1
ATOM 1644 C CA . VAL A 1 217 ? -14.106 -3.534 -5.521 1.00 20.74 207 VAL A CA 1
ATOM 1645 C C . VAL A 1 217 ? -14.147 -3.876 -7.008 1.00 17.83 207 VAL A C 1
ATOM 1646 O O . VAL A 1 217 ? -14.408 -5.021 -7.298 1.00 16.35 207 VAL A O 1
ATOM 1650 N N . ASN A 1 218 ? -13.865 -2.929 -7.902 1.00 18.38 208 ASN A N 1
ATOM 1651 C CA . ASN A 1 218 ? -13.899 -3.186 -9.364 1.00 19.23 208 ASN A CA 1
ATOM 1652 C C . ASN A 1 218 ? -12.810 -4.216 -9.710 1.00 18.99 208 ASN A C 1
ATOM 1653 O O . ASN A 1 218 ? -13.095 -5.198 -10.489 1.00 16.03 208 ASN A O 1
ATOM 1658 N N . LYS A 1 219 ? -11.594 -4.035 -9.194 1.00 17.17 209 LYS A N 1
ATOM 1659 C CA . LYS A 1 219 ? -10.495 -4.927 -9.632 1.00 16.81 209 LYS A CA 1
ATOM 1660 C C . LYS A 1 219 ? -10.721 -6.327 -9.065 1.00 14.16 209 LYS A C 1
ATOM 1661 O O . LYS A 1 219 ? -10.518 -7.280 -9.811 1.00 14.53 209 LYS A O 1
ATOM 1667 N N . VAL A 1 220 ? -11.119 -6.454 -7.800 1.00 14.24 210 VAL A N 1
ATOM 1668 C CA . VAL A 1 220 ? -11.370 -7.783 -7.181 1.00 14.41 210 VAL A CA 1
ATOM 1669 C C . VAL A 1 220 ? -12.417 -8.531 -8.007 1.00 14.29 210 VAL A C 1
ATOM 1670 O O . VAL A 1 220 ? -12.220 -9.713 -8.292 1.00 12.87 210 VAL A O 1
ATOM 1674 N N . PHE A 1 221 ? -13.521 -7.886 -8.376 1.00 13.48 211 PHE A N 1
ATOM 1675 C CA . PHE A 1 221 ? -14.571 -8.577 -9.164 1.00 13.90 211 PHE A CA 1
ATOM 1676 C C . PHE A 1 221 ? -14.110 -8.839 -10.605 1.00 13.38 211 PHE A C 1
ATOM 1677 O O . PHE A 1 221 ? -14.462 -9.926 -11.075 1.00 12.44 211 PHE A O 1
ATOM 1685 N N . GLN A 1 222 ? -13.332 -7.970 -11.269 1.00 13.32 212 GLN A N 1
ATOM 1686 C CA . GLN A 1 222 ? -12.874 -8.256 -12.648 1.00 14.54 212 GLN A CA 1
ATOM 1687 C C . GLN A 1 222 ? -11.861 -9.408 -12.614 1.00 12.55 212 GLN A C 1
ATOM 1688 O O . GLN A 1 222 ? -11.984 -10.339 -13.444 1.00 12.44 212 GLN A O 1
ATOM 1694 N N . TRP A 1 223 ? -10.955 -9.438 -11.631 1.00 11.00 213 TRP A N 1
ATOM 1695 C CA . TRP A 1 223 ? -9.983 -10.556 -11.584 1.00 10.45 213 TRP A CA 1
ATOM 1696 C C . TRP A 1 223 ? -10.699 -11.865 -11.287 1.00 9.50 213 TRP A C 1
ATOM 1697 O O . TRP A 1 223 ? -10.271 -12.875 -11.819 1.00 9.89 213 TRP A O 1
ATOM 1708 N N . SER A 1 224 ? -11.777 -11.853 -10.482 1.00 9.22 214 SER A N 1
ATOM 1709 C CA . SER A 1 224 ? -12.549 -13.055 -10.123 1.00 9.17 214 SER A CA 1
ATOM 1710 C C . SER A 1 224 ? -13.325 -13.484 -11.368 1.00 8.48 214 SER A C 1
ATOM 1711 O O . SER A 1 224 ? -13.439 -14.663 -11.610 1.00 8.69 214 SER A O 1
ATOM 1714 N N . THR A 1 225 ? -13.838 -12.509 -12.117 1.00 8.96 215 THR A N 1
ATOM 1715 C CA . THR A 1 225 ? -14.492 -12.738 -13.438 1.00 9.35 215 THR A CA 1
ATOM 1716 C C . THR A 1 225 ? -13.528 -13.417 -14.410 1.00 8.90 215 THR A C 1
ATOM 1717 O O . THR A 1 225 ? -13.929 -14.411 -15.050 1.00 8.26 215 THR A O 1
ATOM 1721 N N . ASN A 1 226 ? -12.265 -13.008 -14.418 1.00 9.16 216 ASN A N 1
ATOM 1722 C CA . ASN A 1 226 ? -11.264 -13.590 -15.353 1.00 9.46 216 ASN A CA 1
ATOM 1723 C C . ASN A 1 226 ? -11.001 -15.043 -14.949 1.00 9.02 216 ASN A C 1
ATOM 1724 O O . ASN A 1 226 ? -10.877 -15.906 -15.830 1.00 8.94 216 ASN A O 1
ATOM 1729 N N . LEU A 1 227 ? -10.819 -15.297 -13.646 1.00 7.84 217 LEU A N 1
ATOM 1730 C CA . LEU A 1 227 ? -10.623 -16.676 -13.152 1.00 7.84 217 LEU A CA 1
ATOM 1731 C C . LEU A 1 227 ? -11.818 -17.528 -13.607 1.00 7.35 217 LEU A C 1
ATOM 1732 O O . LEU A 1 227 ? -11.624 -18.674 -14.102 1.00 7.12 217 LEU A O 1
ATOM 1737 N N . ILE A 1 228 ? -13.035 -17.036 -13.439 1.00 7.72 218 ILE A N 1
ATOM 1738 C CA . ILE A 1 228 ? -14.241 -17.835 -13.755 1.00 8.34 218 ILE A CA 1
ATOM 1739 C C . ILE A 1 228 ? -14.334 -18.076 -15.270 1.00 7.73 218 ILE A C 1
ATOM 1740 O O . ILE A 1 228 ? -14.625 -19.209 -15.637 1.00 7.31 218 ILE A O 1
ATOM 1745 N N . GLY A 1 229 ? -13.917 -17.119 -16.084 1.00 8.13 219 GLY A N 1
ATOM 1746 C CA . GLY A 1 229 ? -13.777 -17.292 -17.536 1.00 7.91 219 GLY A CA 1
ATOM 1747 C C . GLY A 1 229 ? -12.816 -18.407 -17.913 1.00 8.17 219 GLY A C 1
ATOM 1748 O O . GLY A 1 229 ? -13.095 -19.222 -18.787 1.00 8.11 219 GLY A O 1
ATOM 1749 N N . GLU A 1 230 ? -11.693 -18.512 -17.199 1.00 7.58 220 GLU A N 1
ATOM 1750 C CA . GLU A 1 230 ? -10.748 -19.622 -17.405 1.00 7.45 220 GLU A CA 1
ATOM 1751 C C . GLU A 1 230 ? -11.347 -20.948 -16.991 1.00 6.72 220 GLU A C 1
ATOM 1752 O O . GLU A 1 230 ? -11.075 -21.925 -17.669 1.00 7.76 220 GLU A O 1
ATOM 1758 N N . PHE A 1 231 ? -12.113 -20.999 -15.910 1.00 6.50 221 PHE A N 1
ATOM 1759 C CA . PHE A 1 231 ? -12.753 -22.270 -15.496 1.00 6.68 221 PHE A CA 1
ATOM 1760 C C . PHE A 1 231 ? -13.682 -22.714 -16.627 1.00 7.11 221 PHE A C 1
ATOM 1761 O O . PHE A 1 231 ? -13.630 -23.870 -16.952 1.00 6.52 221 PHE A O 1
ATOM 1769 N N . GLU A 1 232 ? -14.477 -21.811 -17.172 1.00 9.72 222 GLU A N 1
ATOM 1770 C CA . GLU A 1 232 ? -15.474 -22.117 -18.239 1.00 10.94 222 GLU A CA 1
ATOM 1771 C C . GLU A 1 232 ? -14.730 -22.649 -19.469 1.00 11.03 222 GLU A C 1
ATOM 1772 O O . GLU A 1 232 ? -15.146 -23.704 -20.011 1.00 10.22 222 GLU A O 1
ATOM 1778 N N . ARG A 1 233 ? -13.618 -22.024 -19.839 1.00 10.40 223 ARG A N 1
ATOM 1779 C CA . ARG A 1 233 ? -12.805 -22.448 -21.001 1.00 11.66 223 ARG A CA 1
ATOM 1780 C C . ARG A 1 233 ? -12.229 -23.855 -20.730 1.00 10.65 223 ARG A C 1
ATOM 1781 O O . ARG A 1 233 ? -12.124 -24.674 -21.662 1.00 9.69 223 ARG A O 1
ATOM 1789 N N . TYR A 1 234 ? -11.806 -24.103 -19.485 1.00 9.22 224 TYR A N 1
ATOM 1790 C CA . TYR A 1 234 ? -11.164 -25.399 -19.150 1.00 9.79 224 TYR A CA 1
ATOM 1791 C C . TYR A 1 234 ? -12.178 -26.510 -19.347 1.00 10.11 224 TYR A C 1
ATOM 1792 O O . TYR A 1 234 ? -11.882 -27.582 -19.903 1.00 10.46 224 TYR A O 1
ATOM 1801 N N . VAL A 1 235 ? -13.389 -26.309 -18.854 1.00 10.70 225 VAL A N 1
ATOM 1802 C CA . VAL A 1 235 ? -14.419 -27.369 -18.982 1.00 12.53 225 VAL A CA 1
ATOM 1803 C C . VAL A 1 235 ? -14.583 -27.714 -20.454 1.00 12.54 225 VAL A C 1
ATOM 1804 O O . VAL A 1 235 ? -14.636 -28.909 -20.785 1.00 13.65 225 VAL A O 1
ATOM 1808 N N . LYS A 1 236 ? -14.622 -26.699 -21.299 1.00 14.81 226 LYS A N 1
ATOM 1809 C CA . LYS A 1 236 ? -14.847 -26.885 -22.755 1.00 15.42 226 LYS A CA 1
ATOM 1810 C C . LYS A 1 236 ? -13.652 -27.557 -23.424 1.00 17.02 226 LYS A C 1
ATOM 1811 O O . LYS A 1 236 ? -13.870 -28.323 -24.373 1.00 19.17 226 LYS A O 1
ATOM 1817 N N . ALA A 1 237 ? -12.441 -27.386 -22.911 1.00 14.98 227 ALA A N 1
ATOM 1818 C CA . ALA A 1 237 ? -11.209 -27.967 -23.489 1.00 14.16 227 ALA A CA 1
ATOM 1819 C C . ALA A 1 237 ? -11.010 -29.416 -23.024 1.00 14.71 227 ALA A C 1
ATOM 1820 O O . ALA A 1 237 ? -10.007 -30.021 -23.432 1.00 18.17 227 ALA A O 1
ATOM 1822 N N . HIS A 1 238 ? -11.730 -29.831 -21.986 1.00 14.37 228 HIS A N 1
ATOM 1823 C CA . HIS A 1 238 ? -11.407 -31.046 -21.184 1.00 14.13 228 HIS A CA 1
ATOM 1824 C C . HIS A 1 238 ? -12.699 -31.796 -20.873 1.00 14.42 228 HIS A C 1
ATOM 1825 O O . HIS A 1 238 ? -12.839 -32.324 -19.755 1.00 13.81 228 HIS A O 1
ATOM 1832 N N . ARG A 1 239 ? -13.581 -31.896 -21.866 1.00 15.70 229 ARG A N 1
ATOM 1833 C CA . ARG A 1 239 ? -14.988 -32.291 -21.622 1.00 17.87 229 ARG A CA 1
ATOM 1834 C C . ARG A 1 239 ? -15.024 -33.761 -21.164 1.00 19.28 229 ARG A C 1
ATOM 1835 O O . ARG A 1 239 ? -15.941 -34.080 -20.387 1.00 19.92 229 ARG A O 1
ATOM 1843 N N . SER A 1 240 ? -14.033 -34.580 -21.532 1.00 20.53 230 SER A N 1
ATOM 1844 C CA . SER A 1 240 ? -13.941 -36.020 -21.140 1.00 22.06 230 SER A CA 1
ATOM 1845 C C . SER A 1 240 ? -13.438 -36.218 -19.704 1.00 21.54 230 SER A C 1
ATOM 1846 O O . SER A 1 240 ? -13.632 -37.324 -19.200 1.00 23.56 230 SER A O 1
ATOM 1849 N N . GLU A 1 241 ? -12.864 -35.209 -19.034 1.00 19.32 231 GLU A N 1
ATOM 1850 C CA . GLU A 1 241 ? -12.133 -35.420 -17.754 1.00 18.90 231 GLU A CA 1
ATOM 1851 C C . GLU A 1 241 ? -13.064 -35.139 -16.563 1.00 16.32 231 GLU A C 1
ATOM 1852 O O . GLU A 1 241 ? -12.731 -34.288 -15.691 1.00 14.97 231 GLU A O 1
ATOM 1858 N N . LYS A 1 242 ? -14.171 -35.882 -16.513 1.00 16.78 232 LYS A N 1
ATOM 1859 C CA . LYS A 1 242 ? -15.198 -35.763 -15.452 1.00 17.81 232 LYS A CA 1
ATOM 1860 C C . LYS A 1 242 ? -14.644 -36.356 -14.158 1.00 16.43 232 LYS A C 1
ATOM 1861 O O . LYS A 1 242 ? -13.681 -37.204 -14.211 1.00 17.07 232 LYS A O 1
ATOM 1867 N N . ALA A 1 243 ? -15.148 -35.885 -13.023 1.00 14.83 233 ALA A N 1
ATOM 1868 C CA . ALA A 1 243 ? -14.758 -36.393 -11.700 1.00 15.77 233 ALA A CA 1
ATOM 1869 C C . ALA A 1 243 ? -15.020 -37.905 -11.713 1.00 17.33 233 ALA A C 1
ATOM 1870 O O . ALA A 1 243 ? -15.857 -38.349 -12.503 1.00 17.90 233 ALA A O 1
ATOM 1872 N N . GLN A 1 244 ? -14.228 -38.655 -10.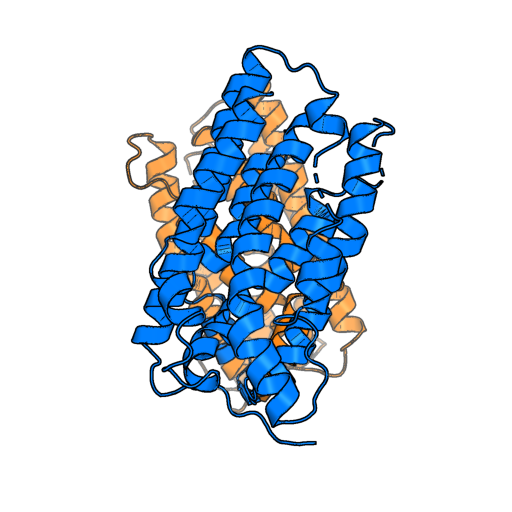960 1.00 19.14 234 GLN A N 1
ATOM 1873 C CA . GLN A 1 244 ? -14.326 -40.130 -10.852 1.00 20.72 234 GLN A CA 1
ATOM 1874 C C . GLN A 1 244 ? -14.349 -40.483 -9.375 1.00 22.00 234 GLN A C 1
ATOM 1875 O O . GLN A 1 244 ? -13.404 -41.073 -8.889 1.00 21.85 234 GLN A O 1
ATOM 1881 N N . PRO A 1 245 ? -15.408 -40.112 -8.618 1.00 22.78 235 PRO A N 1
ATOM 1882 C CA . PRO A 1 245 ? -15.506 -40.489 -7.210 1.00 25.10 235 PRO A CA 1
ATOM 1883 C C . PRO A 1 245 ? -15.830 -41.985 -7.013 1.00 29.71 235 PRO A C 1
ATOM 1884 O O . PRO A 1 245 ? -16.330 -42.623 -7.953 1.00 30.74 235 PRO A O 1
ATOM 1888 N N . THR A 1 246 ? -15.524 -42.516 -5.821 1.00 35.01 236 THR A N 1
ATOM 1889 C CA . THR A 1 246 ? -15.881 -43.902 -5.388 1.00 40.26 236 THR A CA 1
ATOM 1890 C C . THR A 1 246 ? -16.750 -43.825 -4.126 1.00 42.92 236 THR A C 1
ATOM 1891 O O . THR A 1 246 ? -16.415 -43.014 -3.219 1.00 42.55 236 THR A O 1
ATOM 1895 N N . ALA A 1 247 ? -17.808 -44.648 -4.083 1.00 47.17 237 ALA A N 1
ATOM 1896 C CA . ALA A 1 247 ? -18.709 -44.867 -2.922 1.00 47.64 237 ALA A CA 1
ATOM 1897 C C . ALA A 1 247 ? -17.921 -45.473 -1.754 1.00 50.13 237 ALA A C 1
ATOM 1898 O O . ALA A 1 247 ? -17.014 -46.299 -2.017 1.00 50.10 237 ALA A O 1
ATOM 1900 N N . ALA A 1 248 ? -18.268 -45.087 -0.519 1.00 47.52 238 ALA A N 1
ATOM 1901 C CA . ALA A 1 248 ? -17.621 -45.530 0.742 1.00 49.19 238 ALA A CA 1
ATOM 1902 C C . ALA A 1 248 ? -17.591 -47.066 0.818 1.00 52.27 238 ALA A C 1
ATOM 1903 O O . ALA A 1 248 ? -18.611 -47.761 0.848 1.00 51.54 238 ALA A O 1
ATOM 1905 N N . MET B 1 11 ? 25.258 6.546 -8.858 1.00 62.07 1 MET B N 1
ATOM 1906 C CA . MET B 1 11 ? 25.036 5.326 -9.704 1.00 63.41 1 MET B CA 1
ATOM 1907 C C . MET B 1 11 ? 26.264 4.406 -9.656 1.00 62.44 1 MET B C 1
ATOM 1908 O O . MET B 1 11 ? 26.063 3.177 -9.725 1.00 64.34 1 MET B O 1
ATOM 1913 N N . LYS B 1 12 ? 27.478 4.961 -9.568 1.00 58.12 2 LYS B N 1
ATOM 1914 C CA . LYS B 1 12 ? 28.724 4.160 -9.399 1.00 58.34 2 LYS B CA 1
ATOM 1915 C C . LYS B 1 12 ? 28.685 3.477 -8.029 1.00 53.68 2 LYS B C 1
ATOM 1916 O O . LYS B 1 12 ? 29.178 2.340 -7.929 1.00 58.54 2 LYS B O 1
ATOM 1922 N N . ALA B 1 13 ? 28.150 4.163 -7.013 1.00 48.42 3 ALA B N 1
ATOM 1923 C CA . ALA B 1 13 ? 27.964 3.623 -5.647 1.00 46.81 3 ALA B CA 1
ATOM 1924 C C . ALA B 1 13 ? 27.076 2.375 -5.742 1.00 42.92 3 ALA B C 1
ATOM 1925 O O . ALA B 1 13 ? 27.495 1.323 -5.229 1.00 42.73 3 ALA B O 1
ATOM 1927 N N . ILE B 1 14 ? 25.947 2.487 -6.456 1.00 41.88 4 ILE B N 1
ATOM 1928 C CA . ILE B 1 14 ? 24.901 1.426 -6.619 1.00 37.21 4 ILE B CA 1
ATOM 1929 C C . ILE B 1 14 ? 25.557 0.189 -7.244 1.00 38.27 4 ILE B C 1
ATOM 1930 O O . ILE B 1 14 ? 25.389 -0.916 -6.693 1.00 37.83 4 ILE B O 1
ATOM 1935 N N . LEU B 1 15 ? 26.299 0.381 -8.343 1.00 40.94 5 LEU B N 1
ATOM 1936 C CA . LEU B 1 15 ? 27.055 -0.689 -9.054 1.00 36.45 5 LEU B CA 1
ATOM 1937 C C . LEU B 1 15 ? 28.137 -1.253 -8.122 1.00 34.15 5 LEU B C 1
ATOM 1938 O O . LEU B 1 15 ? 28.403 -2.460 -8.199 1.00 30.81 5 LEU B O 1
ATOM 1943 N N . GLN B 1 16 ? 28.733 -0.437 -7.246 1.00 34.54 6 GLN B N 1
ATOM 1944 C CA . GLN B 1 16 ? 29.788 -0.917 -6.310 1.00 31.93 6 GLN B CA 1
ATOM 1945 C C . GLN B 1 16 ? 29.151 -1.735 -5.181 1.00 27.82 6 GLN B C 1
ATOM 1946 O O . GLN B 1 16 ? 29.785 -2.694 -4.746 1.00 27.78 6 GLN B O 1
ATOM 1952 N N . LEU B 1 17 ? 27.958 -1.347 -4.716 1.00 29.14 7 LEU B N 1
ATOM 1953 C CA . LEU B 1 17 ? 27.188 -2.090 -3.678 1.00 28.79 7 LEU B CA 1
ATOM 1954 C C . LEU B 1 17 ? 26.855 -3.484 -4.225 1.00 24.59 7 LEU B C 1
ATOM 1955 O O . LEU B 1 17 ? 27.062 -4.490 -3.499 1.00 25.17 7 LEU B O 1
ATOM 1960 N N . ILE B 1 18 ? 26.368 -3.533 -5.463 1.00 26.92 8 ILE B N 1
ATOM 1961 C CA . ILE B 1 18 ? 26.018 -4.807 -6.166 1.00 26.97 8 ILE B CA 1
ATOM 1962 C C . ILE B 1 18 ? 27.264 -5.708 -6.160 1.00 25.51 8 ILE B C 1
ATOM 1963 O O . ILE B 1 18 ? 27.135 -6.870 -5.733 1.00 25.86 8 ILE B O 1
ATOM 1968 N N . LEU B 1 19 ? 28.478 -5.181 -6.417 1.00 29.72 9 LEU B N 1
ATOM 1969 C CA . LEU B 1 19 ? 29.706 -6.037 -6.379 1.00 29.19 9 LEU B CA 1
ATOM 1970 C C . LEU B 1 19 ? 29.977 -6.516 -4.962 1.00 27.83 9 LEU B C 1
ATOM 1971 O O . LEU B 1 19 ? 30.297 -7.685 -4.786 1.00 27.94 9 LEU B O 1
ATOM 1976 N N . GLU B 1 20 ? 29.924 -5.580 -4.020 1.00 27.60 10 GLU B N 1
ATOM 1977 C CA . GLU B 1 20 ? 30.051 -5.875 -2.571 1.00 27.18 10 GLU B CA 1
ATOM 1978 C C . GLU B 1 20 ? 29.124 -7.055 -2.231 1.00 23.20 10 GLU B C 1
ATOM 1979 O O . GLU B 1 20 ? 29.597 -8.035 -1.653 1.00 21.74 10 GLU B O 1
ATOM 1985 N N . LYS B 1 21 ? 27.850 -7.005 -2.629 1.00 23.51 11 LYS B N 1
ATOM 1986 C CA . LYS B 1 21 ? 26.841 -8.025 -2.230 1.00 21.80 11 LYS B CA 1
ATOM 1987 C C . LYS B 1 21 ? 27.154 -9.353 -2.914 1.00 19.79 11 LYS B C 1
ATOM 1988 O O . LYS B 1 21 ? 27.079 -10.424 -2.252 1.00 20.23 11 LYS B O 1
ATOM 1994 N N . ARG B 1 22 ? 27.577 -9.285 -4.177 1.00 21.10 12 ARG B N 1
ATOM 1995 C CA . ARG B 1 22 ? 27.970 -10.473 -4.976 1.00 22.15 12 ARG B CA 1
ATOM 1996 C C . ARG B 1 22 ? 29.138 -11.187 -4.293 1.00 20.66 12 ARG B C 1
ATOM 1997 O O . ARG B 1 22 ? 29.053 -12.431 -4.130 1.00 21.40 12 ARG B O 1
ATOM 2005 N N . GLN B 1 23 ? 30.144 -10.426 -3.839 1.00 25.32 13 GLN B N 1
ATOM 2006 C CA . GLN B 1 23 ? 31.344 -10.987 -3.160 1.00 26.98 13 GLN B CA 1
ATOM 2007 C C . GLN B 1 23 ? 30.918 -11.672 -1.853 1.00 25.91 13 GLN B C 1
ATOM 2008 O O . GLN B 1 23 ? 31.397 -12.783 -1.609 1.00 23.70 13 GLN B O 1
ATOM 2014 N N . GLU B 1 24 ? 30.002 -11.076 -1.069 1.00 26.16 14 GLU B N 1
ATOM 2015 C CA . GLU B 1 24 ? 29.375 -11.745 0.107 1.00 25.77 14 GLU B CA 1
ATOM 2016 C C . GLU B 1 24 ? 28.612 -12.975 -0.376 1.00 21.59 14 GLU B C 1
ATOM 2017 O O . GLU B 1 24 ? 28.822 -14.080 0.148 1.00 21.08 14 GLU B O 1
ATOM 2023 N N . PHE B 1 25 ? 27.699 -12.770 -1.335 1.00 21.38 15 PHE B N 1
ATOM 2024 C CA . PHE B 1 25 ? 26.772 -13.820 -1.819 1.00 19.82 15 PHE B CA 1
ATOM 2025 C C . PHE B 1 25 ? 27.565 -15.043 -2.288 1.00 18.33 15 PHE B C 1
ATOM 2026 O O . PHE B 1 25 ? 27.223 -16.190 -1.928 1.00 17.47 15 PHE B O 1
ATOM 2034 N N . GLU B 1 26 ? 28.669 -14.809 -3.006 1.00 21.29 16 GLU B N 1
ATOM 2035 C CA . GLU B 1 26 ? 29.525 -15.885 -3.587 1.00 24.60 16 GLU B CA 1
ATOM 2036 C C . GLU B 1 26 ? 30.073 -16.843 -2.519 1.00 23.37 16 GLU B C 1
ATOM 2037 O O . GLU B 1 26 ? 30.338 -17.989 -2.899 1.00 22.23 16 GLU B O 1
ATOM 2043 N N . LYS B 1 27 ? 30.183 -16.411 -1.254 1.00 27.62 17 LYS B N 1
ATOM 2044 C CA . LYS B 1 27 ? 30.883 -17.154 -0.160 1.00 31.22 17 LYS B CA 1
ATOM 2045 C C . LYS B 1 27 ? 29.934 -18.054 0.649 1.00 28.59 17 LYS B C 1
ATOM 2046 O O . LYS B 1 27 ? 30.435 -18.768 1.547 1.00 30.01 17 LYS B O 1
ATOM 2052 N N . LEU B 1 28 ? 28.627 -18.062 0.363 1.00 22.42 18 LEU B N 1
ATOM 2053 C CA . LEU B 1 28 ? 27.663 -18.757 1.244 1.00 19.50 18 LEU B CA 1
ATOM 2054 C C . LEU B 1 28 ? 28.022 -20.221 1.244 1.00 21.68 18 LEU B C 1
ATOM 2055 O O . LEU B 1 28 ? 28.520 -20.739 0.239 1.00 20.80 18 LEU B O 1
ATOM 2060 N N . PRO B 1 29 ? 27.800 -20.889 2.391 1.00 20.12 19 PRO B N 1
ATOM 2061 C CA . PRO B 1 29 ? 28.092 -22.305 2.533 1.00 21.20 19 PRO B CA 1
ATOM 2062 C C . PRO B 1 29 ? 27.520 -23.129 1.383 1.00 21.44 19 PRO B C 1
ATOM 2063 O O . PRO B 1 29 ? 28.183 -24.019 0.951 1.00 23.65 19 PRO B O 1
ATOM 2067 N N . CYS B 1 30 ? 26.280 -22.851 0.961 1.00 21.07 20 CYS B N 1
ATOM 2068 C CA . CYS B 1 30 ? 25.644 -23.578 -0.155 1.00 20.33 20 CYS B CA 1
ATOM 2069 C C . CYS B 1 30 ? 26.647 -23.686 -1.310 1.00 17.78 20 CYS B C 1
ATOM 2070 O O . CYS B 1 30 ? 26.805 -24.782 -1.815 1.00 17.69 20 CYS B O 1
ATOM 2073 N N . PHE B 1 31 ? 27.258 -22.567 -1.699 1.00 18.01 21 PHE B N 1
ATOM 2074 C CA . PHE B 1 31 ? 28.112 -22.469 -2.920 1.00 17.91 21 PHE B CA 1
ATOM 2075 C C . PHE B 1 31 ? 29.464 -23.155 -2.705 1.00 19.92 21 PHE B C 1
ATOM 2076 O O . PHE B 1 31 ? 29.975 -23.748 -3.674 1.00 19.84 21 PHE B O 1
ATOM 2084 N N . GLU B 1 32 ? 29.982 -23.124 -1.474 1.00 21.41 22 GLU B N 1
ATOM 2085 C CA . GLU B 1 32 ? 31.227 -23.840 -1.090 1.00 22.26 22 GLU B CA 1
ATOM 2086 C C . GLU B 1 32 ? 30.990 -25.321 -1.333 1.00 20.59 22 GLU B C 1
ATOM 2087 O O . GLU B 1 32 ? 31.811 -25.939 -2.022 1.00 19.79 22 GLU B O 1
ATOM 2093 N N . PHE B 1 33 ? 29.812 -25.803 -0.903 1.00 19.21 23 PHE B N 1
ATOM 2094 C CA . PHE B 1 33 ? 29.322 -27.186 -1.069 1.00 17.92 23 PHE B CA 1
ATOM 2095 C C . PHE B 1 33 ? 29.193 -27.487 -2.562 1.00 16.06 23 PHE B C 1
ATOM 2096 O O . PHE B 1 33 ? 29.578 -28.602 -2.967 1.00 16.17 23 PHE B O 1
ATOM 2104 N N . VAL B 1 34 ? 28.549 -26.587 -3.324 1.00 17.02 24 VAL B N 1
ATOM 2105 C CA . VAL B 1 34 ? 28.187 -26.841 -4.752 1.00 15.99 24 VAL B CA 1
ATOM 2106 C C . VAL B 1 34 ? 29.471 -26.964 -5.572 1.00 15.96 24 VAL B C 1
ATOM 2107 O O . VAL B 1 34 ? 29.493 -27.863 -6.456 1.00 14.18 24 VAL B O 1
ATOM 2111 N N . ARG B 1 35 ? 30.478 -26.164 -5.211 1.00 18.08 25 ARG B N 1
ATOM 2112 C CA . ARG B 1 35 ? 31.796 -26.092 -5.903 1.00 20.16 25 ARG B CA 1
ATOM 2113 C C . ARG B 1 35 ? 32.770 -27.154 -5.374 1.00 21.36 25 ARG B C 1
ATOM 2114 O O . ARG B 1 35 ? 33.910 -27.189 -5.876 1.00 20.48 25 ARG B O 1
ATOM 2122 N N . ASP B 1 36 ? 32.376 -28.015 -4.438 1.00 21.20 26 ASP B N 1
ATOM 2123 C CA . ASP B 1 36 ? 33.309 -28.972 -3.774 1.00 21.66 26 ASP B CA 1
ATOM 2124 C C . ASP B 1 36 ? 33.494 -30.219 -4.639 1.00 18.87 26 ASP B C 1
ATOM 2125 O O . ASP B 1 36 ? 32.763 -31.226 -4.505 1.00 18.06 26 ASP B O 1
ATOM 2130 N N . GLU B 1 37 ? 34.556 -30.239 -5.455 1.00 18.48 27 GLU B N 1
ATOM 2131 C CA . GLU B 1 37 ? 34.761 -31.344 -6.406 1.00 17.38 27 GLU B CA 1
ATOM 2132 C C . GLU B 1 37 ? 35.086 -32.636 -5.642 1.00 16.17 27 GLU B C 1
ATOM 2133 O O . GLU B 1 37 ? 35.048 -33.693 -6.280 1.00 17.27 27 GLU B O 1
ATOM 2139 N N . THR B 1 38 ? 35.352 -32.564 -4.329 1.00 19.29 28 THR B N 1
ATOM 2140 C CA . THR B 1 38 ? 35.583 -33.759 -3.463 1.00 22.12 28 THR B CA 1
ATOM 2141 C C . THR B 1 38 ? 34.286 -34.539 -3.240 1.00 23.64 28 THR B C 1
ATOM 2142 O O . THR B 1 38 ? 34.374 -35.762 -3.022 1.00 23.95 28 THR B O 1
ATOM 2146 N N . ILE B 1 39 ? 33.127 -33.886 -3.400 1.00 22.62 29 ILE B N 1
ATOM 2147 C CA . ILE B 1 39 ? 31.781 -34.517 -3.238 1.00 23.50 29 ILE B CA 1
ATOM 2148 C C . ILE B 1 39 ? 31.234 -34.799 -4.638 1.00 19.52 29 ILE B C 1
ATOM 2149 O O . ILE B 1 39 ? 31.432 -33.949 -5.489 1.00 19.96 29 ILE B O 1
ATOM 2154 N N . SER B 1 40 ? 30.631 -35.956 -4.870 1.00 19.37 30 SER B N 1
ATOM 2155 C CA . SER B 1 40 ? 30.037 -36.335 -6.183 1.00 19.98 30 SER B CA 1
ATOM 2156 C C . SER B 1 40 ? 29.072 -35.237 -6.660 1.00 19.49 30 SER B C 1
ATOM 2157 O O . SER B 1 40 ? 28.413 -34.565 -5.862 1.00 17.45 30 SER B O 1
ATOM 2160 N N . PRO B 1 41 ? 29.021 -34.965 -7.976 1.00 18.56 31 PRO B N 1
ATOM 2161 C CA . PRO B 1 41 ? 28.148 -33.902 -8.476 1.00 17.38 31 PRO B CA 1
ATOM 2162 C C . PRO B 1 41 ? 26.672 -34.256 -8.224 1.00 15.99 31 PRO B C 1
ATOM 2163 O O . PRO B 1 41 ? 25.888 -33.348 -8.093 1.00 15.04 31 PRO B O 1
ATOM 2167 N N . GLU B 1 42 ? 26.333 -35.537 -8.139 1.00 17.06 32 GLU B N 1
ATOM 2168 C CA . GLU B 1 42 ? 24.920 -35.956 -7.882 1.00 17.25 32 GLU B CA 1
ATOM 2169 C C . GLU B 1 42 ? 24.494 -35.444 -6.501 1.00 18.32 32 GLU B C 1
ATOM 2170 O O . GLU B 1 42 ? 23.316 -35.025 -6.305 1.00 16.26 32 GLU B O 1
ATOM 2176 N N . GLU B 1 43 ? 25.394 -35.481 -5.521 1.00 17.43 33 GLU B N 1
ATOM 2177 C CA . GLU B 1 43 ? 25.044 -35.054 -4.149 1.00 16.63 33 GLU B CA 1
ATOM 2178 C C . GLU B 1 43 ? 24.955 -33.535 -4.112 1.00 16.01 33 GLU B C 1
ATOM 2179 O O . GLU B 1 43 ? 24.141 -32.992 -3.375 1.00 16.24 33 GLU B O 1
ATOM 2185 N N . ARG B 1 44 ? 25.776 -32.859 -4.901 1.00 14.60 34 ARG B N 1
ATOM 2186 C CA . ARG B 1 44 ? 25.867 -31.392 -4.869 1.00 14.00 34 ARG B CA 1
ATOM 2187 C C . ARG B 1 44 ? 24.611 -30.781 -5.530 1.00 12.53 34 ARG B C 1
ATOM 2188 O O . ARG B 1 44 ? 24.382 -29.572 -5.339 1.00 14.56 34 ARG B O 1
ATOM 2196 N N . LEU B 1 45 ? 23.915 -31.575 -6.323 1.00 12.06 35 LEU B N 1
ATOM 2197 C CA . LEU B 1 45 ? 22.670 -31.146 -7.019 1.00 11.96 35 LEU B CA 1
ATOM 2198 C C . LEU B 1 45 ? 21.443 -31.705 -6.301 1.00 13.74 35 LEU B C 1
ATOM 2199 O O . LEU B 1 45 ? 20.352 -31.744 -6.917 1.00 10.78 35 LEU B O 1
ATOM 2204 N N . ILE B 1 46 ? 21.583 -32.059 -5.018 1.00 13.17 36 ILE B N 1
ATOM 2205 C CA . ILE B 1 46 ? 20.382 -32.442 -4.195 1.00 15.03 36 ILE B CA 1
ATOM 2206 C C . ILE B 1 46 ? 19.360 -31.293 -4.115 1.00 12.51 36 ILE B C 1
ATOM 2207 O O . ILE B 1 46 ? 18.143 -31.619 -4.011 1.00 14.04 36 ILE B O 1
ATOM 2212 N N . LEU B 1 47 ? 19.784 -30.032 -4.079 1.00 12.50 37 LEU B N 1
ATOM 2213 C CA . LEU B 1 47 ? 18.919 -28.833 -3.981 1.00 11.55 37 LEU B CA 1
ATOM 2214 C C . LEU B 1 47 ? 18.076 -28.692 -5.263 1.00 10.61 37 LEU B C 1
ATOM 2215 O O . LEU B 1 47 ? 17.258 -27.807 -5.228 1.00 11.81 37 LEU B O 1
ATOM 2220 N N . TYR B 1 48 ? 18.383 -29.397 -6.351 1.00 8.69 38 TYR B N 1
ATOM 2221 C CA . TYR B 1 48 ? 17.786 -29.126 -7.703 1.00 8.27 38 TYR B CA 1
ATOM 2222 C C . TYR B 1 48 ? 16.250 -29.049 -7.677 1.00 8.20 38 TYR B C 1
ATOM 2223 O O . TYR B 1 48 ? 15.712 -28.054 -8.149 1.00 7.40 38 TYR B O 1
ATOM 2232 N N . PRO B 1 49 ? 15.514 -30.045 -7.149 1.00 8.57 39 PRO B N 1
ATOM 2233 C CA . PRO B 1 49 ? 14.041 -29.980 -7.216 1.00 8.84 39 PRO B CA 1
ATOM 2234 C C . PRO B 1 49 ? 13.483 -28.770 -6.467 1.00 9.17 39 PRO B C 1
ATOM 2235 O O . PRO B 1 49 ? 12.346 -28.306 -6.833 1.00 7.62 39 PRO B O 1
ATOM 2239 N N . CYS B 1 50 ? 14.190 -28.217 -5.494 1.00 8.26 40 CYS B N 1
ATOM 2240 C CA . CYS B 1 50 ? 13.817 -26.963 -4.791 1.00 8.29 40 CYS B CA 1
ATOM 2241 C C . CYS B 1 50 ? 13.535 -25.821 -5.789 1.00 7.39 40 CYS B C 1
ATOM 2242 O O . CYS B 1 50 ? 12.770 -24.909 -5.481 1.00 7.12 40 CYS B O 1
ATOM 2245 N N . ILE B 1 51 ? 14.233 -25.796 -6.923 1.00 6.06 41 ILE B N 1
ATOM 2246 C CA . ILE B 1 51 ? 14.157 -24.605 -7.802 1.00 5.77 41 ILE B CA 1
ATOM 2247 C C . ILE B 1 51 ? 12.731 -24.607 -8.422 1.00 5.36 41 ILE B C 1
ATOM 2248 O O . ILE B 1 51 ? 12.377 -23.563 -8.994 1.00 5.70 41 ILE B O 1
ATOM 2253 N N . ALA B 1 52 ? 12.068 -25.761 -8.430 1.00 5.52 42 ALA B N 1
ATOM 2254 C CA . ALA B 1 52 ? 10.642 -25.866 -8.884 1.00 5.48 42 ALA B CA 1
ATOM 2255 C C . ALA B 1 52 ? 9.784 -24.768 -8.277 1.00 6.49 42 ALA B C 1
ATOM 2256 O O . ALA B 1 52 ? 8.782 -24.349 -8.930 1.00 5.75 42 ALA B O 1
ATOM 2258 N N . ALA B 1 53 ? 10.057 -24.298 -7.060 1.00 6.23 43 ALA B N 1
ATOM 2259 C CA . ALA B 1 53 ? 9.242 -23.288 -6.366 1.00 6.38 43 ALA B CA 1
ATOM 2260 C C . ALA B 1 53 ? 9.581 -21.905 -6.895 1.00 5.83 43 ALA B C 1
ATOM 2261 O O . ALA B 1 53 ? 8.950 -20.970 -6.565 1.00 8.37 43 ALA B O 1
ATOM 2263 N N . PHE B 1 54 ? 10.650 -21.787 -7.702 1.00 5.56 44 PHE B N 1
ATOM 2264 C CA . PHE B 1 54 ? 11.141 -20.491 -8.199 1.00 5.04 44 PHE B CA 1
ATOM 2265 C C . PHE B 1 54 ? 11.016 -20.384 -9.736 1.00 4.36 44 PHE B C 1
ATOM 2266 O O . PHE B 1 54 ? 10.629 -19.297 -10.226 1.00 4.41 44 PHE B O 1
ATOM 2274 N N . ALA B 1 55 ? 11.368 -21.399 -10.481 1.00 4.38 45 ALA B N 1
ATOM 2275 C CA . ALA B 1 55 ? 11.775 -21.200 -11.910 1.00 4.70 45 ALA B CA 1
ATOM 2276 C C . ALA B 1 55 ? 10.591 -20.745 -12.774 1.00 4.93 45 ALA B C 1
ATOM 2277 O O . ALA B 1 55 ? 10.757 -19.905 -13.656 1.00 4.24 45 ALA B O 1
ATOM 2279 N N . LEU B 1 56 ? 9.404 -21.262 -12.487 1.00 5.37 46 LEU B N 1
ATOM 2280 C CA . LEU B 1 56 ? 8.222 -20.916 -13.323 1.00 6.09 46 LEU B CA 1
ATOM 2281 C C . LEU B 1 56 ? 7.639 -19.599 -12.818 1.00 5.94 46 LEU B C 1
ATOM 2282 O O . LEU B 1 56 ? 7.024 -18.871 -13.594 1.00 5.98 46 LEU B O 1
ATOM 2287 N N . ASN B 1 57 ? 7.708 -19.335 -11.519 1.00 5.67 47 ASN B N 1
ATOM 2288 C CA . ASN B 1 57 ? 7.413 -18.011 -10.966 1.00 5.87 47 ASN B CA 1
ATOM 2289 C C . ASN B 1 57 ? 8.274 -16.938 -11.634 1.00 5.97 47 ASN B C 1
ATOM 2290 O O . ASN B 1 57 ? 7.778 -15.834 -11.936 1.00 5.83 47 ASN B O 1
ATOM 2295 N N . PHE B 1 58 ? 9.541 -17.275 -11.919 1.00 5.82 48 PHE B N 1
ATOM 2296 C CA . PHE B 1 58 ? 10.480 -16.323 -12.539 1.00 6.35 48 PHE B CA 1
ATOM 2297 C C . PHE B 1 58 ? 10.065 -16.059 -13.992 1.00 5.54 48 PHE B C 1
ATOM 2298 O O . PHE B 1 58 ? 10.065 -14.891 -14.460 1.00 6.14 48 PHE B O 1
ATOM 2306 N N . ARG B 1 59 ? 9.703 -17.125 -14.661 1.00 5.48 49 ARG B N 1
ATOM 2307 C CA . ARG B 1 59 ? 9.145 -16.995 -16.035 1.00 5.63 49 ARG B CA 1
ATOM 2308 C C . ARG B 1 59 ? 8.024 -15.947 -16.001 1.00 5.81 49 ARG B C 1
ATOM 2309 O O . ARG B 1 59 ? 8.017 -15.005 -16.807 1.00 5.81 49 ARG B O 1
ATOM 2317 N N . ASP B 1 60 ? 7.090 -16.095 -15.078 1.00 5.94 50 ASP B N 1
ATOM 2318 C CA . ASP B 1 60 ? 5.869 -15.246 -14.988 1.00 6.06 50 ASP B CA 1
ATOM 2319 C C . ASP B 1 60 ? 6.271 -13.828 -14.590 1.00 5.89 50 ASP B C 1
ATOM 2320 O O . ASP B 1 60 ? 5.752 -12.870 -15.151 1.00 5.87 50 ASP B O 1
ATOM 2325 N N . LEU B 1 61 ? 7.261 -13.674 -13.692 1.00 5.84 51 LEU B N 1
ATOM 2326 C CA . LEU B 1 61 ? 7.762 -12.335 -13.346 1.00 6.58 51 LEU B CA 1
ATOM 2327 C C . LEU B 1 61 ? 8.201 -11.619 -14.630 1.00 6.67 51 LEU B C 1
ATOM 2328 O O . LEU B 1 61 ? 7.860 -10.424 -14.814 1.00 7.41 51 LEU B O 1
ATOM 2333 N N . ASN B 1 62 ? 8.885 -12.321 -15.517 1.00 7.13 52 ASN B N 1
ATOM 2334 C CA . ASN B 1 62 ? 9.410 -11.712 -16.759 1.00 7.72 52 ASN B CA 1
ATOM 2335 C C . ASN B 1 62 ? 8.261 -11.426 -17.715 1.00 8.18 52 ASN B C 1
ATOM 2336 O O . ASN B 1 62 ? 8.254 -10.289 -18.253 1.00 7.99 52 ASN B O 1
ATOM 2341 N N . ARG B 1 63 ? 7.365 -12.400 -17.918 1.00 7.77 53 ARG B N 1
ATOM 2342 C CA . ARG B 1 63 ? 6.252 -12.284 -18.894 1.00 9.09 53 ARG B CA 1
ATOM 2343 C C . ARG B 1 63 ? 5.288 -11.174 -18.503 1.00 9.03 53 ARG B C 1
ATOM 2344 O O . ARG B 1 63 ? 4.896 -10.436 -19.386 1.00 9.75 53 ARG B O 1
ATOM 2352 N N . TYR B 1 64 ? 4.937 -11.051 -17.219 1.00 8.56 54 TYR B N 1
ATOM 2353 C CA . TYR B 1 64 ? 3.697 -10.385 -16.752 1.00 9.75 54 TYR B CA 1
ATOM 2354 C C . TYR B 1 64 ? 3.973 -9.189 -15.830 1.00 12.29 54 TYR B C 1
ATOM 2355 O O . TYR B 1 64 ? 3.143 -8.265 -15.748 1.00 14.78 54 TYR B O 1
ATOM 2364 N N . ASP B 1 65 ? 5.121 -9.151 -15.162 1.00 12.27 55 ASP B N 1
ATOM 2365 C CA . ASP B 1 65 ? 5.423 -8.075 -14.192 1.00 14.82 55 ASP B CA 1
ATOM 2366 C C . ASP B 1 65 ? 6.472 -7.109 -14.749 1.00 14.20 55 ASP B C 1
ATOM 2367 O O . ASP B 1 65 ? 6.224 -5.885 -14.713 1.00 18.03 55 ASP B O 1
ATOM 2372 N N . TYR B 1 66 ? 7.630 -7.589 -15.195 1.00 15.76 56 TYR B N 1
ATOM 2373 C CA . TYR B 1 66 ? 8.730 -6.710 -15.682 1.00 16.11 56 TYR B CA 1
ATOM 2374 C C . TYR B 1 66 ? 8.317 -6.034 -17.001 1.00 17.31 56 TYR B C 1
ATOM 2375 O O . TYR B 1 66 ? 8.510 -4.796 -17.146 1.00 18.77 56 TYR B O 1
ATOM 2384 N N . ARG B 1 67 ? 7.799 -6.834 -17.934 1.00 17.90 57 ARG B N 1
ATOM 2385 C CA . ARG B 1 67 ? 7.542 -6.470 -19.356 1.00 19.26 57 ARG B CA 1
ATOM 2386 C C . ARG B 1 67 ? 6.411 -5.439 -19.445 1.00 21.21 57 ARG B C 1
ATOM 2387 O O . ARG B 1 67 ? 5.368 -5.632 -18.782 1.00 21.30 57 ARG B O 1
ATOM 2395 N N . ASP B 1 68 ? 6.633 -4.384 -20.239 1.00 23.69 58 ASP B N 1
ATOM 2396 C CA . ASP B 1 68 ? 5.583 -3.418 -20.665 1.00 26.68 58 ASP B CA 1
ATOM 2397 C C . ASP B 1 68 ? 5.698 -3.201 -22.179 1.00 27.26 58 ASP B C 1
ATOM 2398 O O . ASP B 1 68 ? 6.475 -2.340 -22.591 1.00 23.29 58 ASP B O 1
ATOM 2403 N N . ASP B 1 69 ? 4.990 -4.003 -22.981 1.00 29.33 59 ASP B N 1
ATOM 2404 C CA . ASP B 1 69 ? 5.208 -4.071 -24.452 1.00 30.75 59 ASP B CA 1
ATOM 2405 C C . ASP B 1 69 ? 4.971 -2.706 -25.105 1.00 29.12 59 ASP B C 1
ATOM 2406 O O . ASP B 1 69 ? 5.696 -2.395 -26.053 1.00 26.37 59 ASP B O 1
ATOM 2411 N N . ASN B 1 70 ? 3.991 -1.945 -24.622 1.00 29.07 60 ASN B N 1
ATOM 2412 C CA . ASN B 1 70 ? 3.543 -0.667 -25.241 1.00 30.80 60 ASN B CA 1
ATOM 2413 C C . ASN B 1 70 ? 4.502 0.502 -24.938 1.00 30.87 60 ASN B C 1
ATOM 2414 O O . ASN B 1 70 ? 4.330 1.554 -25.539 1.00 30.62 60 ASN B O 1
ATOM 2419 N N . SER B 1 71 ? 5.517 0.349 -24.084 1.00 31.99 61 SER B N 1
ATOM 2420 C CA . SER B 1 71 ? 6.339 1.493 -23.595 1.00 30.93 61 SER B CA 1
ATOM 2421 C C . SER B 1 71 ? 7.278 2.040 -24.685 1.00 31.90 61 SER B C 1
ATOM 2422 O O . SER B 1 71 ? 7.849 1.237 -25.439 1.00 31.29 61 SER B O 1
ATOM 2425 N N . SER B 1 72 ? 7.466 3.369 -24.704 1.00 34.20 62 SER B N 1
ATOM 2426 C CA . SER B 1 72 ? 8.453 4.120 -25.528 1.00 35.05 62 SER B CA 1
ATOM 2427 C C . SER B 1 72 ? 9.716 4.403 -24.712 1.00 34.93 62 SER B C 1
ATOM 2428 O O . SER B 1 72 ? 10.718 4.852 -25.299 1.00 37.09 62 SER B O 1
ATOM 2431 N N . ASP B 1 73 ? 9.672 4.172 -23.398 1.00 33.77 63 ASP B N 1
ATOM 2432 C CA . ASP B 1 73 ? 10.788 4.501 -22.476 1.00 33.29 63 ASP B CA 1
ATOM 2433 C C . ASP B 1 73 ? 12.050 3.772 -22.945 1.00 33.65 63 ASP B C 1
ATOM 2434 O O . ASP B 1 73 ? 11.977 2.578 -23.275 1.00 29.54 63 ASP B O 1
ATOM 2439 N N . TYR B 1 74 ? 13.178 4.478 -22.976 1.00 31.91 64 TYR B N 1
ATOM 2440 C CA . TYR B 1 74 ? 14.490 3.932 -23.406 1.00 33.43 64 TYR B CA 1
ATOM 2441 C C . TYR B 1 74 ? 14.812 2.666 -22.592 1.00 29.89 64 TYR B C 1
ATOM 2442 O O . TYR B 1 74 ? 15.105 1.607 -23.173 1.00 31.94 64 TYR B O 1
ATOM 2451 N N . TYR B 1 75 ? 14.711 2.767 -21.267 1.00 26.32 65 TYR B N 1
ATOM 2452 C CA . TYR B 1 75 ? 15.108 1.724 -20.292 1.00 24.70 65 TYR B CA 1
ATOM 2453 C C . TYR B 1 75 ? 14.115 0.552 -20.347 1.00 21.73 65 TYR B C 1
ATOM 2454 O O . TYR B 1 75 ? 14.554 -0.580 -20.191 1.00 20.45 65 TYR B O 1
ATOM 2463 N N . GLN B 1 76 ? 12.824 0.826 -20.560 1.00 22.59 66 GLN B N 1
ATOM 2464 C CA . GLN B 1 76 ? 11.782 -0.231 -20.609 1.00 20.40 66 GLN B CA 1
ATOM 2465 C C . GLN B 1 76 ? 11.973 -1.092 -21.855 1.00 20.91 66 GLN B C 1
ATOM 2466 O O . GLN B 1 76 ? 11.755 -2.301 -21.742 1.00 17.69 66 GLN B O 1
ATOM 2472 N N . LYS B 1 77 ? 12.376 -0.520 -22.996 1.00 23.27 67 LYS B N 1
ATOM 2473 C CA . LYS B 1 77 ? 12.535 -1.306 -24.256 1.00 24.82 67 LYS B CA 1
ATOM 2474 C C . LYS B 1 77 ? 13.685 -2.303 -24.102 1.00 23.15 67 LYS B C 1
ATOM 2475 O O . LYS B 1 77 ? 13.586 -3.409 -24.663 1.00 24.95 67 LYS B O 1
ATOM 2481 N N . ILE B 1 78 ? 14.735 -1.916 -23.375 1.00 22.87 68 ILE B N 1
ATOM 2482 C CA . ILE B 1 78 ? 15.894 -2.780 -23.009 1.00 20.54 68 ILE B CA 1
ATOM 2483 C C . ILE B 1 78 ? 15.419 -3.880 -22.053 1.00 20.38 68 ILE B C 1
ATOM 2484 O O . ILE B 1 78 ? 15.785 -5.031 -22.272 1.00 19.32 68 ILE B O 1
ATOM 2489 N N . ILE B 1 79 ? 14.637 -3.528 -21.021 1.00 18.13 69 ILE B N 1
ATOM 2490 C CA . ILE B 1 79 ? 14.044 -4.525 -20.075 1.00 18.29 69 ILE B CA 1
ATOM 2491 C C . ILE B 1 79 ? 13.228 -5.525 -20.900 1.00 17.22 69 ILE B C 1
ATOM 2492 O O . ILE B 1 79 ? 13.399 -6.730 -20.701 1.00 16.93 69 ILE B O 1
ATOM 2497 N N . ASN B 1 80 ? 12.371 -5.044 -21.802 1.00 17.45 70 ASN B N 1
ATOM 2498 C CA . ASN B 1 80 ? 11.503 -5.944 -22.616 1.00 17.22 70 ASN B CA 1
ATOM 2499 C C . ASN B 1 80 ? 12.348 -6.986 -23.363 1.00 17.14 70 ASN B C 1
ATOM 2500 O O . ASN B 1 80 ? 12.011 -8.179 -23.321 1.00 14.63 70 ASN B O 1
ATOM 2505 N N . ILE B 1 81 ? 13.438 -6.585 -24.018 1.00 18.20 71 ILE B N 1
ATOM 2506 C CA . ILE B 1 81 ? 14.323 -7.541 -24.748 1.00 20.23 71 ILE B CA 1
ATOM 2507 C C . ILE B 1 81 ? 14.876 -8.577 -23.754 1.00 18.72 71 ILE B C 1
ATOM 2508 O O . ILE B 1 81 ? 14.768 -9.792 -24.011 1.00 15.85 71 ILE B O 1
ATOM 2513 N N . HIS B 1 82 ? 15.421 -8.097 -22.644 1.00 17.25 72 HIS B N 1
ATOM 2514 C CA . HIS B 1 82 ? 15.961 -8.916 -21.536 1.00 19.58 72 HIS B CA 1
ATOM 2515 C C . HIS B 1 82 ? 14.915 -9.951 -21.080 1.00 17.65 72 HIS B C 1
ATOM 2516 O O . HIS B 1 82 ? 15.276 -11.169 -20.933 1.00 15.51 72 HIS B O 1
ATOM 2523 N N . THR B 1 83 ? 13.665 -9.522 -20.882 1.00 16.71 73 THR B N 1
ATOM 2524 C CA . THR B 1 83 ? 12.580 -10.393 -20.338 1.00 16.59 73 THR B CA 1
ATOM 2525 C C . THR B 1 83 ? 12.301 -11.526 -21.315 1.00 15.69 73 THR B C 1
ATOM 2526 O O . THR B 1 83 ? 11.986 -12.623 -20.852 1.00 14.31 73 THR B O 1
ATOM 2530 N N . GLN B 1 84 ? 12.357 -11.242 -22.612 1.00 16.04 74 GLN B N 1
ATOM 2531 C CA . GLN B 1 84 ? 12.075 -12.242 -23.667 1.00 18.39 74 GLN B CA 1
ATOM 2532 C C . GLN B 1 84 ? 13.110 -13.356 -23.535 1.00 16.08 74 GLN B C 1
ATOM 2533 O O . GLN B 1 84 ? 12.746 -14.515 -23.707 1.00 18.33 74 GLN B O 1
ATOM 2539 N N . GLU B 1 85 ? 14.373 -13.024 -23.242 1.00 15.45 75 GLU B N 1
ATOM 2540 C CA . GLU B 1 85 ? 15.383 -14.089 -23.077 1.00 14.92 75 GLU B CA 1
ATOM 2541 C C . GLU B 1 85 ? 15.091 -14.867 -21.780 1.00 11.75 75 GLU B C 1
ATOM 2542 O O . GLU B 1 85 ? 15.081 -16.101 -21.833 1.00 10.84 75 GLU B O 1
ATOM 2548 N N . ASP B 1 86 ? 14.986 -14.161 -20.673 1.00 11.05 76 ASP B N 1
ATOM 2549 C CA . ASP B 1 86 ? 14.902 -14.776 -19.321 1.00 11.52 76 ASP B CA 1
ATOM 2550 C C . ASP B 1 86 ? 13.628 -15.620 -19.211 1.00 10.78 76 ASP B C 1
ATOM 2551 O O . ASP B 1 86 ? 13.690 -16.661 -18.532 1.00 9.93 76 ASP B O 1
ATOM 2556 N N . ALA B 1 87 ? 12.547 -15.261 -19.913 1.00 10.73 77 ALA B N 1
ATOM 2557 C CA . ALA B 1 87 ? 11.264 -16.003 -19.885 1.00 11.18 77 ALA B CA 1
ATOM 2558 C C . ALA B 1 87 ? 11.399 -17.363 -20.577 1.00 10.84 77 ALA B C 1
ATOM 2559 O O . ALA B 1 87 ? 10.440 -18.140 -20.508 1.00 12.23 77 ALA B O 1
ATOM 2561 N N . LYS B 1 88 ? 12.544 -17.671 -21.203 1.00 11.43 78 LYS B N 1
ATOM 2562 C CA . LYS B 1 88 ? 12.753 -18.987 -21.856 1.00 10.75 78 LYS B CA 1
ATOM 2563 C C . LYS B 1 88 ? 13.368 -20.030 -20.918 1.00 9.02 78 LYS B C 1
ATOM 2564 O O . LYS B 1 88 ? 13.277 -21.208 -21.250 1.00 7.87 78 LYS B O 1
ATOM 2570 N N . HIS B 1 89 ? 13.989 -19.634 -19.813 1.00 7.90 79 HIS B N 1
ATOM 2571 C CA . HIS B 1 89 ? 14.907 -20.536 -19.059 1.00 8.38 79 HIS B CA 1
ATOM 2572 C C . HIS B 1 89 ? 14.136 -21.622 -18.298 1.00 7.35 79 HIS B C 1
ATOM 2573 O O . HIS B 1 89 ? 14.704 -22.701 -18.017 1.00 6.30 79 HIS B O 1
ATOM 2580 N N . TRP B 1 90 ? 12.860 -21.401 -18.024 1.00 7.35 80 TRP B N 1
ATOM 2581 C CA . TRP B 1 90 ? 12.077 -22.426 -17.284 1.00 6.63 80 TRP B CA 1
ATOM 2582 C C . TRP B 1 90 ? 12.034 -23.747 -18.033 1.00 6.22 80 TRP B C 1
ATOM 2583 O O . TRP B 1 90 ? 11.994 -24.783 -17.393 1.00 6.26 80 TRP B O 1
ATOM 2594 N N . GLU B 1 91 ? 12.031 -23.747 -19.380 1.00 6.48 81 GLU B N 1
ATOM 2595 C CA . GLU B 1 91 ? 12.045 -25.034 -20.116 1.00 6.96 81 GLU B CA 1
ATOM 2596 C C . GLU B 1 91 ? 13.372 -25.793 -19.891 1.00 6.34 81 GLU B C 1
ATOM 2597 O O . GLU B 1 91 ? 13.390 -27.041 -19.845 1.00 6.01 81 GLU B O 1
ATOM 2603 N N . TRP B 1 92 ? 14.448 -25.064 -19.832 1.00 7.04 82 TRP B N 1
ATOM 2604 C CA . TRP B 1 92 ? 15.785 -25.618 -19.513 1.00 6.92 82 TRP B CA 1
ATOM 2605 C C . TRP B 1 92 ? 15.763 -26.273 -18.115 1.00 6.31 82 TRP B C 1
ATOM 2606 O O . TRP B 1 92 ? 16.132 -27.436 -18.016 1.00 5.67 82 TRP B O 1
ATOM 2617 N N . PHE B 1 93 ? 15.111 -25.621 -17.152 1.00 6.10 83 PHE B N 1
ATOM 2618 C CA . PHE B 1 93 ? 14.913 -26.191 -15.795 1.00 6.39 83 PHE B CA 1
ATOM 2619 C C . PHE B 1 93 ? 14.199 -27.550 -15.935 1.00 6.51 83 PHE B C 1
ATOM 2620 O O . PHE B 1 93 ? 14.565 -28.571 -15.300 1.00 5.97 83 PHE B O 1
ATOM 2628 N N . LEU B 1 94 ? 13.077 -27.599 -16.680 1.00 6.18 84 LEU B N 1
ATOM 2629 C CA . LEU B 1 94 ? 12.355 -28.881 -16.818 1.00 6.69 84 LEU B CA 1
ATOM 2630 C C . LEU B 1 94 ? 13.197 -29.928 -17.552 1.00 6.64 84 LEU B C 1
ATOM 2631 O O . LEU B 1 94 ? 13.101 -31.098 -17.157 1.00 5.61 84 LEU B O 1
ATOM 2636 N N . ASN B 1 95 ? 13.972 -29.541 -18.581 1.00 7.85 85 ASN B N 1
ATOM 2637 C CA . ASN B 1 95 ? 14.922 -30.441 -19.281 1.00 8.50 85 ASN B CA 1
ATOM 2638 C C . ASN B 1 95 ? 15.852 -31.144 -18.264 1.00 7.57 85 ASN B C 1
ATOM 2639 O O . ASN B 1 95 ? 15.895 -32.369 -18.241 1.00 8.06 85 ASN B O 1
ATOM 2644 N N . ASP B 1 96 ? 16.524 -30.390 -17.418 1.00 7.24 86 ASP B N 1
ATOM 2645 C CA . ASP B 1 96 ? 17.578 -30.922 -16.519 1.00 7.13 86 ASP B CA 1
ATOM 2646 C C . ASP B 1 96 ? 16.899 -31.654 -15.351 1.00 7.41 86 ASP B C 1
ATOM 2647 O O . ASP B 1 96 ? 17.472 -32.632 -14.816 1.00 8.09 86 ASP B O 1
ATOM 2652 N N . LEU B 1 97 ? 15.658 -31.273 -15.011 1.00 7.11 87 LEU B N 1
ATOM 2653 C CA . LEU B 1 97 ? 14.932 -32.014 -13.958 1.00 7.29 87 LEU B CA 1
ATOM 2654 C C . LEU B 1 97 ? 14.806 -33.472 -14.390 1.00 7.31 87 LEU B C 1
ATOM 2655 O O . LEU B 1 97 ? 14.960 -34.379 -13.560 1.00 7.89 87 LEU B O 1
ATOM 2660 N N . GLU B 1 98 ? 14.439 -33.713 -15.650 1.00 8.88 88 GLU B N 1
ATOM 2661 C CA . GLU B 1 98 ? 14.270 -35.074 -16.209 1.00 11.34 88 GLU B CA 1
ATOM 2662 C C . GLU B 1 98 ? 15.650 -35.771 -16.235 1.00 11.30 88 GLU B C 1
ATOM 2663 O O . GLU B 1 98 ? 15.747 -36.888 -15.740 1.00 10.90 88 GLU B O 1
ATOM 2669 N N . LEU B 1 99 ? 16.652 -35.130 -16.834 1.00 12.15 89 LEU B N 1
ATOM 2670 C CA . LEU B 1 99 ? 18.032 -35.685 -16.928 1.00 11.29 89 LEU B CA 1
ATOM 2671 C C . LEU B 1 99 ? 18.560 -36.090 -15.552 1.00 11.36 89 LEU B C 1
ATOM 2672 O O . LEU B 1 99 ? 19.207 -37.171 -15.472 1.00 11.15 89 LEU B O 1
ATOM 2677 N N . LEU B 1 100 ? 18.334 -35.274 -14.526 1.00 10.45 90 LEU B N 1
ATOM 2678 C CA . LEU B 1 100 ? 18.898 -35.523 -13.168 1.00 11.15 90 LEU B CA 1
ATOM 2679 C C . LEU B 1 100 ? 18.116 -36.612 -12.424 1.00 12.70 90 LEU B C 1
ATOM 2680 O O . LEU B 1 100 ? 18.500 -36.901 -11.267 1.00 14.24 90 LEU B O 1
ATOM 2685 N N . GLY B 1 101 ? 16.984 -37.087 -12.981 1.00 12.61 91 GLY B N 1
ATOM 2686 C CA . GLY B 1 101 ? 16.153 -38.160 -12.399 1.00 12.51 91 GLY B CA 1
ATOM 2687 C C . GLY B 1 101 ? 15.218 -37.615 -11.324 1.00 12.28 91 GLY B C 1
ATOM 2688 O O . GLY B 1 101 ? 14.805 -38.404 -10.483 1.00 13.77 91 GLY B O 1
ATOM 2689 N N . PHE B 1 102 ? 15.011 -36.289 -11.264 1.00 11.20 92 PHE B N 1
ATOM 2690 C CA . PHE B 1 102 ? 14.180 -35.588 -10.251 1.00 11.39 92 PHE B CA 1
ATOM 2691 C C . PHE B 1 102 ? 12.739 -35.424 -10.749 1.00 11.46 92 PHE B C 1
ATOM 2692 O O . PHE B 1 102 ? 11.888 -35.004 -9.932 1.00 12.13 92 PHE B O 1
ATOM 2700 N N . ASP B 1 103 ? 12.461 -35.833 -11.969 1.00 11.60 93 ASP B N 1
ATOM 2701 C CA . ASP B 1 103 ? 11.088 -35.722 -12.547 1.00 12.02 93 ASP B CA 1
ATOM 2702 C C . ASP B 1 103 ? 10.316 -37.021 -12.241 1.00 12.30 93 ASP B C 1
ATOM 2703 O O . ASP B 1 103 ? 9.949 -37.772 -13.150 1.00 14.06 93 ASP B O 1
ATOM 2708 N N . LYS B 1 104 ? 10.030 -37.235 -10.967 1.00 15.07 94 LYS B N 1
ATOM 2709 C CA . LYS B 1 104 ? 9.574 -38.535 -10.449 1.00 16.37 94 LYS B CA 1
ATOM 2710 C C . LYS B 1 104 ? 8.044 -38.533 -10.516 1.00 17.50 94 LYS B C 1
ATOM 2711 O O . LYS B 1 104 ? 7.484 -37.435 -10.527 1.00 15.48 94 LYS B O 1
ATOM 2717 N N . THR B 1 105 ? 7.459 -39.723 -10.583 1.00 18.15 95 THR B N 1
ATOM 2718 C CA . THR B 1 105 ? 5.991 -39.953 -10.527 1.00 18.49 95 THR B CA 1
ATOM 2719 C C . THR B 1 105 ? 5.577 -39.705 -9.089 1.00 18.04 95 THR B C 1
ATOM 2720 O O . THR B 1 105 ? 6.261 -40.209 -8.170 1.00 16.73 95 THR B O 1
ATOM 2724 N N . MET B 1 106 ? 4.544 -38.874 -8.891 1.00 14.78 96 MET B N 1
ATOM 2725 C CA . MET B 1 106 ? 3.993 -38.585 -7.562 1.00 14.27 96 MET B CA 1
ATOM 2726 C C . MET B 1 106 ? 2.506 -38.297 -7.753 1.00 12.72 96 MET B C 1
ATOM 2727 O O . MET B 1 106 ? 2.096 -38.099 -8.893 1.00 12.67 96 MET B O 1
ATOM 2732 N N . ARG B 1 107 ? 1.777 -38.272 -6.661 1.00 12.37 97 ARG B N 1
ATOM 2733 C CA . ARG B 1 107 ? 0.388 -37.736 -6.663 1.00 12.31 97 ARG B CA 1
ATOM 2734 C C . ARG B 1 107 ? 0.456 -36.239 -6.952 1.00 10.15 97 ARG B C 1
ATOM 2735 O O . ARG B 1 107 ? 1.343 -35.549 -6.430 1.00 10.79 97 ARG B O 1
ATOM 2743 N N . PHE B 1 108 ? -0.538 -35.706 -7.660 1.00 9.02 98 PHE B N 1
ATOM 2744 C CA . PHE B 1 108 ? -0.661 -34.237 -7.843 1.00 8.62 98 PHE B CA 1
ATOM 2745 C C . PHE B 1 108 ? -0.478 -33.520 -6.518 1.00 7.94 98 PHE B C 1
ATOM 2746 O O . PHE B 1 108 ? 0.148 -32.426 -6.446 1.00 7.85 98 PHE B O 1
ATOM 2754 N N . SER B 1 109 ? -1.148 -33.988 -5.439 1.00 8.17 99 SER B N 1
ATOM 2755 C CA . SER B 1 109 ? -1.139 -33.346 -4.112 1.00 8.89 99 SER B CA 1
ATOM 2756 C C . SER B 1 109 ? 0.290 -33.273 -3.563 1.00 8.37 99 SER B C 1
ATOM 2757 O O . SER B 1 109 ? 0.551 -32.326 -2.868 1.00 8.22 99 SER B O 1
ATOM 2760 N N . GLU B 1 110 ? 1.060 -34.346 -3.730 1.00 10.26 100 GLU B N 1
ATOM 2761 C CA . GLU B 1 110 ? 2.505 -34.410 -3.327 1.00 10.75 100 GLU B CA 1
ATOM 2762 C C . GLU B 1 110 ? 3.292 -33.274 -4.033 1.00 10.17 100 GLU B C 1
ATOM 2763 O O . GLU B 1 110 ? 4.049 -32.530 -3.335 1.00 9.76 100 GLU B O 1
ATOM 2769 N N . ALA B 1 111 ? 3.076 -33.068 -5.325 1.00 9.06 101 ALA B N 1
ATOM 2770 C CA . ALA B 1 111 ? 3.719 -31.947 -6.060 1.00 8.09 101 ALA B CA 1
ATOM 2771 C C . ALA B 1 111 ? 3.286 -30.621 -5.466 1.00 7.33 101 ALA B C 1
ATOM 2772 O O . ALA B 1 111 ? 4.102 -29.739 -5.242 1.00 6.80 101 ALA B O 1
ATOM 2774 N N . LEU B 1 112 ? 1.970 -30.394 -5.231 1.00 6.63 102 LEU B N 1
ATOM 2775 C CA . LEU B 1 112 ? 1.563 -29.095 -4.667 1.00 5.94 102 LEU B CA 1
ATOM 2776 C C . LEU B 1 112 ? 2.192 -28.882 -3.277 1.00 5.39 102 LEU B C 1
ATOM 2777 O O . LEU B 1 112 ? 2.554 -27.779 -2.926 1.00 5.48 102 LEU B O 1
ATOM 2782 N N . ARG B 1 113 ? 2.214 -29.909 -2.445 1.00 6.79 103 ARG B N 1
ATOM 2783 C CA . ARG B 1 113 ? 2.645 -29.820 -1.047 1.00 6.88 103 ARG B CA 1
ATOM 2784 C C . ARG B 1 113 ? 4.162 -29.573 -1.045 1.00 6.75 103 ARG B C 1
ATOM 2785 O O . ARG B 1 113 ? 4.589 -28.828 -0.205 1.00 7.75 103 ARG B O 1
ATOM 2793 N N . PHE B 1 114 ? 4.798 -29.983 -2.111 1.00 7.62 104 PHE B N 1
ATOM 2794 C CA . PHE B 1 114 ? 6.274 -29.806 -2.241 1.00 7.78 104 PHE B CA 1
ATOM 2795 C C . PHE B 1 114 ? 6.536 -28.342 -2.555 1.00 7.22 104 PHE B C 1
ATOM 2796 O O . PHE B 1 114 ? 7.286 -27.628 -1.908 1.00 7.93 104 PHE B O 1
ATOM 2804 N N . VAL B 1 115 ? 5.906 -27.891 -3.634 1.00 6.54 105 VAL B N 1
ATOM 2805 C CA . VAL B 1 115 ? 6.085 -26.488 -4.043 1.00 6.08 105 VAL B CA 1
ATOM 2806 C C . VAL B 1 115 ? 5.719 -25.539 -2.911 1.00 6.70 105 VAL B C 1
ATOM 2807 O O . VAL B 1 115 ? 6.367 -24.528 -2.705 1.00 6.43 105 VAL B O 1
ATOM 2811 N N . TRP B 1 116 ? 4.590 -25.791 -2.210 1.00 6.25 106 TRP B N 1
ATOM 2812 C CA . TRP B 1 116 ? 4.043 -24.871 -1.199 1.00 6.69 106 TRP B CA 1
ATOM 2813 C C . TRP B 1 116 ? 4.563 -25.223 0.212 1.00 7.68 106 TRP B C 1
ATOM 2814 O O . TRP B 1 116 ? 4.142 -24.607 1.164 1.00 8.90 106 TRP B O 1
ATOM 2825 N N . SER B 1 117 ? 5.598 -26.063 0.285 1.00 9.01 107 SER B N 1
ATOM 2826 C CA . SER B 1 117 ? 6.296 -26.395 1.568 1.00 9.05 107 SER B CA 1
ATOM 2827 C C . SER B 1 117 ? 6.677 -25.118 2.326 1.00 8.63 107 SER B C 1
ATOM 2828 O O . SER B 1 117 ? 7.110 -24.123 1.755 1.00 8.73 107 SER B O 1
ATOM 2831 N N . ASP B 1 118 ? 6.615 -25.107 3.672 1.00 9.06 108 ASP B N 1
ATOM 2832 C CA . ASP B 1 118 ? 7.063 -23.942 4.475 1.00 10.41 108 ASP B CA 1
ATOM 2833 C C . ASP B 1 118 ? 8.614 -23.836 4.417 1.00 9.75 108 ASP B C 1
ATOM 2834 O O . ASP B 1 118 ? 9.128 -22.745 4.605 1.00 11.20 108 ASP B O 1
ATOM 2839 N N . ASP B 1 119 ? 9.244 -24.916 4.032 1.00 11.22 109 ASP B N 1
ATOM 2840 C CA . ASP B 1 119 ? 10.726 -25.016 3.876 1.00 13.33 109 ASP B CA 1
ATOM 2841 C C . ASP B 1 119 ? 11.167 -24.405 2.537 1.00 14.58 109 ASP B C 1
ATOM 2842 O O . ASP B 1 119 ? 12.374 -24.203 2.376 1.00 13.09 109 ASP B O 1
ATOM 2847 N N . LEU B 1 120 ? 10.228 -24.080 1.632 1.00 12.33 110 LEU B N 1
ATOM 2848 C CA . LEU B 1 120 ? 10.531 -23.355 0.355 1.00 10.41 110 LEU B CA 1
ATOM 2849 C C . LEU B 1 120 ? 9.770 -22.032 0.292 1.00 10.27 110 LEU B C 1
ATOM 2850 O O . LEU B 1 120 ? 9.722 -21.375 -0.804 1.00 8.64 110 LEU B O 1
ATOM 2855 N N . LEU B 1 121 ? 9.280 -21.525 1.424 1.00 9.06 111 LEU B N 1
ATOM 2856 C CA . LEU B 1 121 ? 8.682 -20.167 1.489 1.00 9.11 111 LEU B CA 1
ATOM 2857 C C . LEU B 1 121 ? 9.498 -19.067 0.796 1.00 9.44 111 LEU B C 1
ATOM 2858 O O . LEU B 1 121 ? 8.955 -18.357 -0.009 1.00 8.93 111 LEU B O 1
ATOM 2863 N N . HIS B 1 122 ? 10.785 -18.836 1.142 1.00 8.43 112 HIS B N 1
ATOM 2864 C CA . HIS B 1 122 ? 11.561 -17.685 0.605 1.00 9.15 112 HIS B CA 1
ATOM 2865 C C . HIS B 1 122 ? 11.848 -17.937 -0.887 1.00 7.93 112 HIS B C 1
ATOM 2866 O O . HIS B 1 122 ? 11.802 -16.976 -1.635 1.00 9.32 112 HIS B O 1
ATOM 2873 N N . THR B 1 123 ? 12.072 -19.181 -1.248 1.00 7.05 113 THR B N 1
ATOM 2874 C CA . THR B 1 123 ? 12.283 -19.678 -2.657 1.00 7.37 113 THR B CA 1
ATOM 2875 C C . THR B 1 123 ? 11.033 -19.321 -3.473 1.00 7.39 113 THR B C 1
ATOM 2876 O O . THR B 1 123 ? 11.156 -18.646 -4.573 1.00 7.05 113 THR B O 1
ATOM 2880 N N . ARG B 1 124 ? 9.890 -19.689 -2.901 1.00 7.36 114 ARG B N 1
ATOM 2881 C CA . ARG B 1 124 ? 8.567 -19.517 -3.579 1.00 7.98 114 ARG B CA 1
ATOM 2882 C C . ARG B 1 124 ? 8.261 -18.033 -3.736 1.00 8.42 114 ARG B C 1
ATOM 2883 O O . ARG B 1 124 ? 7.562 -17.711 -4.767 1.00 9.80 114 ARG B O 1
ATOM 2891 N N . ARG B 1 125 ? 8.570 -17.198 -2.735 1.00 8.23 115 ARG B N 1
ATOM 2892 C CA . ARG B 1 125 ? 8.163 -15.770 -2.655 1.00 9.79 115 ARG B CA 1
ATOM 2893 C C . ARG B 1 125 ? 9.224 -14.787 -3.150 1.00 8.69 115 ARG B C 1
ATOM 2894 O O . ARG B 1 125 ? 8.965 -13.565 -3.106 1.00 8.09 115 ARG B O 1
ATOM 2902 N N . LEU B 1 126 ? 10.382 -15.258 -3.668 1.00 8.90 116 LEU B N 1
ATOM 2903 C CA . LEU B 1 126 ? 11.405 -14.301 -4.176 1.00 9.65 116 LEU B CA 1
ATOM 2904 C C . LEU B 1 126 ? 10.833 -13.467 -5.320 1.00 8.69 116 LEU B C 1
ATOM 2905 O O . LEU B 1 126 ? 10.925 -12.214 -5.250 1.00 9.42 116 LEU B O 1
ATOM 2910 N N . CYS B 1 127 ? 10.120 -14.090 -6.255 1.00 9.01 117 CYS B N 1
ATOM 2911 C CA . CYS B 1 127 ? 9.545 -13.402 -7.439 1.00 9.60 117 CYS B CA 1
ATOM 2912 C C . CYS B 1 127 ? 8.383 -12.496 -7.003 1.00 9.55 117 CYS B C 1
ATOM 2913 O O . CYS B 1 127 ? 8.328 -11.320 -7.416 1.00 9.53 117 CYS B O 1
ATOM 2916 N N . HIS B 1 128 ? 7.552 -12.982 -6.103 1.00 11.21 118 HIS B N 1
ATOM 2917 C CA . HIS B 1 128 ? 6.467 -12.211 -5.453 1.00 12.78 118 HIS B CA 1
ATOM 2918 C C . HIS B 1 128 ? 7.028 -10.932 -4.828 1.00 11.45 118 HIS B C 1
ATOM 2919 O O . HIS B 1 128 ? 6.552 -9.829 -5.149 1.00 10.47 118 HIS B O 1
ATOM 2926 N N . ASN B 1 129 ? 8.074 -11.047 -3.998 1.00 11.02 119 ASN B N 1
ATOM 2927 C CA . ASN B 1 129 ? 8.684 -9.861 -3.359 1.00 11.75 119 ASN B CA 1
ATOM 2928 C C . ASN B 1 129 ? 9.178 -8.870 -4.419 1.00 11.15 119 ASN B C 1
ATOM 2929 O O . ASN B 1 129 ? 8.985 -7.655 -4.270 1.00 12.31 119 ASN B O 1
ATOM 2934 N N . ILE B 1 130 ? 9.838 -9.369 -5.463 1.00 10.91 120 ILE B N 1
ATOM 2935 C CA . ILE B 1 130 ? 10.366 -8.521 -6.555 1.00 11.67 120 ILE B CA 1
ATOM 2936 C C . ILE B 1 130 ? 9.198 -7.829 -7.266 1.00 12.21 120 ILE B C 1
ATOM 2937 O O . ILE B 1 130 ? 9.271 -6.577 -7.491 1.00 10.68 120 ILE B O 1
ATOM 2942 N N . ALA B 1 131 ? 8.116 -8.553 -7.550 1.00 11.68 121 ALA B N 1
ATOM 2943 C CA . ALA B 1 131 ? 6.906 -7.964 -8.181 1.00 13.94 121 ALA B CA 1
ATOM 2944 C C . ALA B 1 131 ? 6.361 -6.808 -7.331 1.00 14.89 121 ALA B C 1
ATOM 2945 O O . ALA B 1 131 ? 6.150 -5.703 -7.867 1.00 17.14 121 ALA B O 1
ATOM 2947 N N . VAL B 1 132 ? 6.191 -7.040 -6.030 1.00 15.74 122 VAL B N 1
ATOM 2948 C CA . VAL B 1 132 ? 5.704 -5.988 -5.098 1.00 17.95 122 VAL B CA 1
ATOM 2949 C C . VAL B 1 132 ? 6.704 -4.827 -5.113 1.00 18.01 122 VAL B C 1
ATOM 2950 O O . VAL B 1 132 ? 6.269 -3.666 -5.238 1.00 18.84 122 VAL B O 1
ATOM 2954 N N . LEU B 1 133 ? 8.004 -5.105 -5.048 1.00 17.15 123 LEU B N 1
ATOM 2955 C CA . LEU B 1 133 ? 9.021 -4.031 -4.983 1.00 18.45 123 LEU B CA 1
ATOM 2956 C C . LEU B 1 133 ? 8.973 -3.142 -6.239 1.00 17.90 123 LEU B C 1
ATOM 2957 O O . LEU B 1 133 ? 9.161 -1.913 -6.111 1.00 19.55 123 LEU B O 1
ATOM 2962 N N . SER B 1 134 ? 8.735 -3.746 -7.405 1.00 18.98 124 SER B N 1
ATOM 2963 C CA . SER B 1 134 ? 8.993 -3.177 -8.758 1.00 19.73 124 SER B CA 1
ATOM 2964 C C . SER B 1 134 ? 7.747 -2.487 -9.331 1.00 19.49 124 SER B C 1
ATOM 2965 O O . SER B 1 134 ? 7.888 -1.657 -10.264 1.00 18.93 124 SER B O 1
ATOM 2968 N N . HIS B 1 135 ? 6.570 -2.762 -8.775 1.00 21.66 125 HIS B N 1
ATOM 2969 C CA . HIS B 1 135 ? 5.273 -2.620 -9.499 1.00 23.43 125 HIS B CA 1
ATOM 2970 C C . HIS B 1 135 ? 4.951 -1.149 -9.784 1.00 26.72 125 HIS B C 1
ATOM 2971 O O . HIS B 1 135 ? 4.188 -0.918 -10.716 1.00 28.34 125 HIS B O 1
ATOM 2978 N N . ASP B 1 136 ? 5.533 -0.200 -9.051 1.00 27.70 126 ASP B N 1
ATOM 2979 C CA . ASP B 1 136 ? 5.256 1.248 -9.244 1.00 32.86 126 ASP B CA 1
ATOM 2980 C C . ASP B 1 136 ? 6.567 2.019 -9.442 1.00 30.78 126 ASP B C 1
ATOM 2981 O O . ASP B 1 136 ? 6.532 3.237 -9.259 1.00 32.29 126 ASP B O 1
ATOM 2986 N N . LEU B 1 137 ? 7.659 1.338 -9.819 1.00 27.57 127 LEU B N 1
ATOM 2987 C CA . LEU B 1 137 ? 8.985 1.952 -10.123 1.00 28.36 127 LEU B CA 1
ATOM 2988 C C . LEU B 1 137 ? 9.000 2.428 -11.576 1.00 26.73 127 LEU B C 1
ATOM 2989 O O . LEU B 1 137 ? 8.402 1.738 -12.418 1.00 24.61 127 LEU B O 1
ATOM 2994 N N . GLU B 1 138 ? 9.656 3.558 -11.853 1.00 27.06 128 GLU B N 1
ATOM 2995 C CA . GLU B 1 138 ? 9.986 4.003 -13.233 1.00 29.30 128 GLU B CA 1
ATOM 2996 C C . GLU B 1 138 ? 10.984 3.020 -13.841 1.00 26.33 128 GLU B C 1
ATOM 2997 O O . GLU B 1 138 ? 11.743 2.374 -13.131 1.00 23.02 128 GLU B O 1
ATOM 3003 N N . PRO B 1 139 ? 10.980 2.859 -15.176 1.00 27.69 129 PRO B N 1
ATOM 3004 C CA . PRO B 1 139 ? 11.944 2.003 -15.878 1.00 26.11 129 PRO B CA 1
ATOM 3005 C C . PRO B 1 139 ? 13.406 1.984 -15.383 1.00 25.34 129 PRO B C 1
ATOM 3006 O O . PRO B 1 139 ? 13.922 0.915 -15.122 1.00 22.04 129 PRO B O 1
ATOM 3010 N N . VAL B 1 140 ? 14.050 3.140 -15.212 1.00 25.51 130 VAL B N 1
ATOM 3011 C CA . VAL B 1 140 ? 15.450 3.233 -14.677 1.00 24.60 130 VAL B CA 1
ATOM 3012 C C . VAL B 1 140 ? 15.591 2.462 -13.360 1.00 23.41 130 VAL B C 1
ATOM 3013 O O . VAL B 1 140 ? 16.646 1.849 -13.141 1.00 21.46 130 VAL B O 1
ATOM 3017 N N . MET B 1 141 ? 14.600 2.553 -12.477 1.00 21.84 131 MET B N 1
ATOM 3018 C CA . MET B 1 141 ? 14.681 1.935 -11.128 1.00 23.25 131 MET B CA 1
ATOM 3019 C C . MET B 1 141 ? 14.430 0.422 -11.239 1.00 21.42 131 MET B C 1
ATOM 3020 O O . MET B 1 141 ? 15.086 -0.366 -10.507 1.00 18.16 131 MET B O 1
ATOM 3025 N N . LYS B 1 142 ? 13.527 0.015 -12.136 1.00 21.62 132 LYS B N 1
ATOM 3026 C CA . LYS B 1 142 ? 13.339 -1.417 -12.499 1.00 21.69 132 LYS B CA 1
ATOM 3027 C C . LYS B 1 142 ? 14.675 -2.013 -12.975 1.00 20.34 132 LYS B C 1
ATOM 3028 O O . LYS B 1 142 ? 14.914 -3.195 -12.683 1.00 19.22 132 LYS B O 1
ATOM 3034 N N . MET B 1 143 ? 15.495 -1.255 -13.715 1.00 19.79 133 MET B N 1
ATOM 3035 C CA . MET B 1 143 ? 16.791 -1.743 -14.275 1.00 20.52 133 MET B CA 1
ATOM 3036 C C . MET B 1 143 ? 17.748 -2.053 -13.118 1.00 17.97 133 MET B C 1
ATOM 3037 O O . MET B 1 143 ? 18.411 -3.098 -13.145 1.00 17.93 133 MET B O 1
ATOM 3042 N N . VAL B 1 144 ? 17.724 -1.246 -12.069 1.00 16.66 134 VAL B N 1
ATOM 3043 C CA . VAL B 1 144 ? 18.488 -1.534 -10.817 1.00 17.60 134 VAL B CA 1
ATOM 3044 C C . VAL B 1 144 ? 17.968 -2.864 -10.235 1.00 15.10 134 VAL B C 1
ATOM 3045 O O . VAL B 1 144 ? 18.770 -3.748 -9.915 1.00 13.85 134 VAL B O 1
ATOM 3049 N N . VAL B 1 145 ? 16.643 -3.031 -10.107 1.00 14.09 135 VAL B N 1
ATOM 3050 C CA . VAL B 1 145 ? 16.104 -4.324 -9.586 1.00 14.05 135 VAL B CA 1
ATOM 3051 C C . VAL B 1 145 ? 16.673 -5.469 -10.431 1.00 13.07 135 VAL B C 1
ATOM 3052 O O . VAL B 1 145 ? 17.140 -6.465 -9.898 1.00 13.63 135 VAL B O 1
ATOM 3056 N N . ILE B 1 146 ? 16.547 -5.363 -11.745 1.00 13.48 136 ILE B N 1
ATOM 3057 C CA . ILE B 1 146 ? 16.899 -6.462 -12.684 1.00 13.48 136 ILE B CA 1
ATOM 3058 C C . ILE B 1 146 ? 18.408 -6.712 -12.641 1.00 12.40 136 ILE B C 1
ATOM 3059 O O . ILE B 1 146 ? 18.779 -7.867 -12.654 1.00 12.58 136 ILE B O 1
ATOM 3064 N N . GLU B 1 147 ? 19.234 -5.674 -12.526 1.00 13.08 137 GLU B N 1
ATOM 3065 C CA . GLU B 1 147 ? 20.716 -5.829 -12.498 1.00 14.28 137 GLU B CA 1
ATOM 3066 C C . GLU B 1 147 ? 21.103 -6.640 -11.262 1.00 13.15 137 GLU B C 1
ATOM 3067 O O . GLU B 1 147 ? 21.925 -7.582 -11.370 1.00 13.08 137 GLU B O 1
ATOM 3073 N N . ALA B 1 148 ? 20.484 -6.330 -10.121 1.00 12.21 138 ALA B N 1
ATOM 3074 C CA . ALA B 1 148 ? 20.827 -6.994 -8.851 1.00 11.93 138 ALA B CA 1
ATOM 3075 C C . ALA B 1 148 ? 20.408 -8.440 -8.961 1.00 10.73 138 ALA B C 1
ATOM 3076 O O . ALA B 1 148 ? 21.172 -9.320 -8.610 1.00 11.27 138 ALA B O 1
ATOM 3078 N N . MET B 1 149 ? 19.166 -8.639 -9.400 1.00 11.80 139 MET B N 1
ATOM 3079 C CA . MET B 1 149 ? 18.599 -9.992 -9.537 1.00 11.49 139 MET B CA 1
ATOM 3080 C C . MET B 1 149 ? 19.469 -10.793 -10.525 1.00 11.45 139 MET B C 1
ATOM 3081 O O . MET B 1 149 ? 19.738 -11.972 -10.281 1.00 9.56 139 MET B O 1
ATOM 3086 N N . GLU B 1 150 ? 19.881 -10.161 -11.617 1.00 13.57 140 GLU B N 1
ATOM 3087 C CA . GLU B 1 150 ? 20.680 -10.835 -12.670 1.00 15.04 140 GLU B CA 1
ATOM 3088 C C . GLU B 1 150 ? 22.056 -11.208 -12.105 1.00 13.78 140 GLU B C 1
ATOM 3089 O O . GLU B 1 150 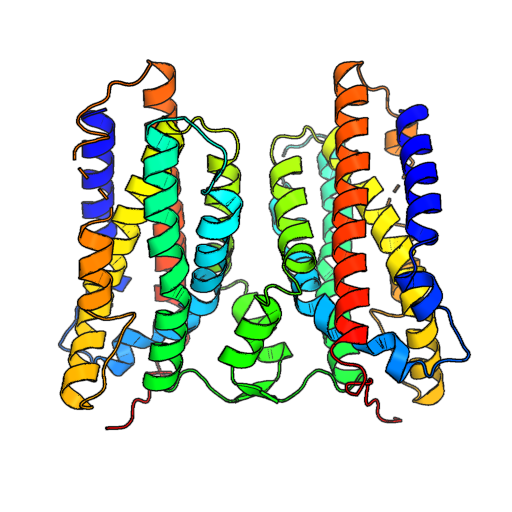? 22.469 -12.332 -12.311 1.00 10.66 140 GLU B O 1
ATOM 3095 N N . THR B 1 151 ? 22.654 -10.347 -11.282 1.00 13.14 141 THR B N 1
ATOM 3096 C CA . THR B 1 151 ? 23.966 -10.601 -10.613 1.00 12.80 141 THR B CA 1
ATOM 3097 C C . THR B 1 151 ? 23.881 -11.809 -9.648 1.00 11.93 141 THR B C 1
ATOM 3098 O O . THR B 1 151 ? 24.730 -12.732 -9.708 1.00 12.79 141 THR B O 1
ATOM 3102 N N . ALA B 1 152 ? 22.861 -11.885 -8.782 1.00 10.68 142 ALA B N 1
ATOM 3103 C CA . ALA B 1 152 ? 22.616 -13.075 -7.935 1.00 10.27 142 ALA B CA 1
ATOM 3104 C C . ALA B 1 152 ? 22.436 -14.318 -8.793 1.00 8.97 142 ALA B C 1
ATOM 3105 O O . ALA B 1 152 ? 22.898 -15.391 -8.424 1.00 9.09 142 ALA B O 1
ATOM 3107 N N . GLY B 1 153 ? 21.608 -14.241 -9.853 1.00 9.79 143 GLY B N 1
ATOM 3108 C CA . GLY B 1 153 ? 21.407 -15.419 -10.722 1.00 10.02 143 GLY B CA 1
ATOM 3109 C C . GLY B 1 153 ? 22.743 -15.944 -11.275 1.00 10.01 143 GLY B C 1
ATOM 3110 O O . GLY B 1 153 ? 22.948 -17.140 -11.293 1.00 10.08 143 GLY B O 1
ATOM 3111 N N . LEU B 1 154 ? 23.599 -15.044 -11.735 1.00 12.03 144 LEU B N 1
ATOM 3112 C CA . LEU B 1 154 ? 24.911 -15.420 -12.352 1.00 12.72 144 LEU B CA 1
ATOM 3113 C C . LEU B 1 154 ? 25.798 -16.090 -11.304 1.00 12.21 144 LEU B C 1
ATOM 3114 O O . LEU B 1 154 ? 26.308 -17.178 -11.575 1.00 13.22 144 LEU B O 1
ATOM 3119 N N . VAL B 1 155 ? 25.829 -15.576 -10.065 1.00 12.14 145 VAL B N 1
ATOM 3120 C CA . VAL B 1 155 ? 26.519 -16.307 -8.954 1.00 11.95 145 VAL B CA 1
ATOM 3121 C C . VAL B 1 155 ? 25.995 -17.737 -8.823 1.00 10.55 145 VAL B C 1
ATOM 3122 O O . VAL B 1 155 ? 26.738 -18.707 -8.720 1.00 10.91 145 VAL B O 1
ATOM 3126 N N . ILE B 1 156 ? 24.662 -17.917 -8.729 1.00 8.98 146 ILE B N 1
ATOM 3127 C CA . ILE B 1 156 ? 24.111 -19.268 -8.516 1.00 8.93 146 ILE B CA 1
ATOM 3128 C C . ILE B 1 156 ? 24.459 -20.177 -9.678 1.00 8.47 146 ILE B C 1
ATOM 3129 O O . ILE B 1 156 ? 24.721 -21.328 -9.447 1.00 8.44 146 ILE B O 1
ATOM 3134 N N . PHE B 1 157 ? 24.295 -19.721 -10.917 1.00 8.22 147 PHE B N 1
ATOM 3135 C CA . PHE B 1 157 ? 24.400 -20.631 -12.071 1.00 9.05 147 PHE B CA 1
ATOM 3136 C C . PHE B 1 157 ? 25.893 -20.890 -12.379 1.00 9.44 147 PHE B C 1
ATOM 3137 O O . PHE B 1 157 ? 26.182 -22.035 -12.759 1.00 9.87 147 PHE B O 1
ATOM 3145 N N . HIS B 1 158 ? 26.741 -19.914 -12.158 1.00 11.45 148 HIS B N 1
ATOM 3146 C CA . HIS B 1 158 ? 28.221 -20.123 -12.203 1.00 13.31 148 HIS B CA 1
ATOM 3147 C C . HIS B 1 158 ? 28.530 -21.314 -11.294 1.00 12.75 148 HIS B C 1
ATOM 3148 O O . HIS B 1 158 ? 29.212 -22.272 -11.736 1.00 15.68 148 HIS B O 1
ATOM 3155 N N . ALA B 1 159 ? 27.986 -21.318 -10.066 1.00 10.87 149 ALA B N 1
ATOM 3156 C CA . ALA B 1 159 ? 28.242 -22.383 -9.083 1.00 10.48 149 ALA B CA 1
ATOM 3157 C C . ALA B 1 159 ? 27.624 -23.686 -9.560 1.00 10.34 149 ALA B C 1
ATOM 3158 O O . ALA B 1 159 ? 28.306 -24.664 -9.680 1.00 10.61 149 ALA B O 1
ATOM 3160 N N . LEU B 1 160 ? 26.298 -23.720 -9.799 1.00 10.08 150 LEU B N 1
ATOM 3161 C CA . LEU B 1 160 ? 25.596 -24.946 -10.211 1.00 10.14 150 LEU B CA 1
ATOM 3162 C C . LEU B 1 160 ? 26.132 -25.576 -11.506 1.00 8.97 150 LEU B C 1
ATOM 3163 O O . LEU B 1 160 ? 26.067 -26.796 -11.607 1.00 9.31 150 LEU B O 1
ATOM 3168 N N . ALA B 1 161 ? 26.635 -24.792 -12.460 1.00 10.79 151 ALA B N 1
ATOM 3169 C CA . ALA B 1 161 ? 27.185 -25.311 -13.730 1.00 11.31 151 ALA B CA 1
ATOM 3170 C C . ALA B 1 161 ? 28.438 -26.185 -13.469 1.00 11.67 151 ALA B C 1
ATOM 3171 O O . ALA B 1 161 ? 28.724 -26.987 -14.331 1.00 11.52 151 ALA B O 1
ATOM 3173 N N . LYS B 1 162 ? 29.030 -26.156 -12.266 1.00 14.06 152 LYS B N 1
ATOM 3174 C CA . LYS B 1 162 ? 30.248 -26.967 -11.968 1.00 14.89 152 LYS B CA 1
ATOM 3175 C C . LYS B 1 162 ? 29.858 -28.432 -11.913 1.00 13.04 152 LYS B C 1
ATOM 3176 O O . LYS B 1 162 ? 30.235 -29.169 -12.814 1.00 14.19 152 LYS B O 1
ATOM 3182 N N . PRO B 1 163 ? 28.991 -28.890 -10.973 1.00 11.81 153 PRO B N 1
ATOM 3183 C CA . PRO B 1 163 ? 28.543 -30.274 -10.988 1.00 10.96 153 PRO B CA 1
ATOM 3184 C C . PRO B 1 163 ? 27.660 -30.561 -12.209 1.00 10.11 153 PRO B C 1
ATOM 3185 O O . PRO B 1 163 ? 27.713 -31.638 -12.692 1.00 11.62 153 PRO B O 1
ATOM 3189 N N . GLY B 1 164 ? 26.891 -29.575 -12.702 1.00 10.86 154 GLY B N 1
ATOM 3190 C CA . GLY B 1 164 ? 26.038 -29.766 -13.888 1.00 10.90 154 GLY B CA 1
ATOM 3191 C C . GLY B 1 164 ? 26.866 -30.260 -15.069 1.00 11.00 154 GLY B C 1
ATOM 3192 O O . GLY B 1 164 ? 26.559 -31.307 -15.667 1.00 10.40 154 GLY B O 1
ATOM 3193 N N . GLU B 1 165 ? 27.981 -29.587 -15.308 1.00 13.03 155 GLU B N 1
ATOM 3194 C CA . GLU B 1 165 ? 28.848 -29.869 -16.493 1.00 15.46 155 GLU B CA 1
ATOM 3195 C C . GLU B 1 165 ? 29.663 -31.153 -16.278 1.00 14.26 155 GLU B C 1
ATOM 3196 O O . GLU B 1 165 ? 29.880 -31.898 -17.274 1.00 14.35 155 GLU B O 1
ATOM 3202 N N . SER B 1 166 ? 30.026 -31.461 -15.031 1.00 15.31 156 SER B N 1
ATOM 3203 C CA . SER B 1 166 ? 30.605 -32.767 -14.655 1.00 16.22 156 SER B CA 1
ATOM 3204 C C . SER B 1 166 ? 29.661 -33.916 -15.002 1.00 15.09 156 SER B C 1
ATOM 3205 O O . SER B 1 166 ? 30.116 -34.900 -15.573 1.00 15.06 156 SER B O 1
ATOM 3208 N N . ILE B 1 167 ? 28.367 -33.821 -14.662 1.00 14.08 157 ILE B N 1
ATOM 3209 C CA . ILE B 1 167 ? 27.404 -34.887 -15.015 1.00 12.84 157 ILE B CA 1
ATOM 3210 C C . ILE B 1 167 ? 27.210 -34.920 -16.538 1.00 11.17 157 ILE B C 1
ATOM 3211 O O . ILE B 1 167 ? 27.111 -35.995 -17.055 1.00 12.64 157 ILE B O 1
ATOM 3216 N N . ALA B 1 168 ? 27.091 -33.771 -17.194 1.00 12.10 158 ALA B N 1
ATOM 3217 C CA . ALA B 1 168 ? 26.856 -33.681 -18.651 1.00 13.45 158 ALA B CA 1
ATOM 3218 C C . ALA B 1 168 ? 27.990 -34.416 -19.383 1.00 14.88 158 ALA B C 1
ATOM 3219 O O . ALA B 1 168 ? 27.709 -35.201 -20.285 1.00 15.77 158 ALA B O 1
ATOM 3221 N N . LYS B 1 169 ? 29.230 -34.230 -18.929 1.00 18.05 159 LYS B N 1
ATOM 3222 C CA . LYS B 1 169 ? 30.416 -34.870 -19.570 1.00 18.92 159 LYS B CA 1
ATOM 3223 C C . LYS B 1 169 ? 30.411 -36.384 -19.307 1.00 18.39 159 LYS B C 1
ATOM 3224 O O . LYS B 1 169 ? 30.550 -37.161 -20.252 1.00 22.48 159 LYS B O 1
ATOM 3230 N N . ALA B 1 170 ? 30.228 -36.808 -18.063 1.00 18.95 160 ALA B N 1
ATOM 3231 C CA . ALA B 1 170 ? 30.230 -38.235 -17.656 1.00 19.69 160 ALA B CA 1
ATOM 3232 C C . ALA B 1 170 ? 29.065 -39.014 -18.294 1.00 20.12 160 ALA B C 1
ATOM 3233 O O . ALA B 1 170 ? 29.243 -40.205 -18.542 1.00 21.84 160 ALA B O 1
ATOM 3235 N N . THR B 1 171 ? 27.894 -38.400 -18.549 1.00 19.19 161 THR B N 1
ATOM 3236 C CA . THR B 1 171 ? 26.689 -39.118 -19.049 1.00 20.16 161 THR B CA 1
ATOM 3237 C C . THR B 1 171 ? 26.492 -38.934 -20.553 1.00 20.19 161 THR B C 1
ATOM 3238 O O . THR B 1 171 ? 25.583 -39.600 -21.117 1.00 21.72 161 THR B O 1
ATOM 3242 N N . ARG B 1 172 ? 27.276 -38.052 -21.163 1.00 21.03 162 ARG B N 1
ATOM 3243 C CA . ARG B 1 172 ? 27.206 -37.729 -22.604 1.00 22.95 162 ARG B CA 1
ATOM 3244 C C . ARG B 1 172 ? 25.790 -37.209 -22.911 1.00 22.90 162 ARG B C 1
ATOM 3245 O O . ARG B 1 172 ? 25.249 -37.596 -23.946 1.00 24.06 162 ARG B O 1
ATOM 3253 N N . ARG B 1 173 ? 25.222 -36.364 -22.033 1.00 21.79 163 ARG B N 1
ATOM 3254 C CA . ARG B 1 173 ? 23.900 -35.694 -22.235 1.00 21.50 163 ARG B CA 1
ATOM 3255 C C . ARG B 1 173 ? 24.067 -34.179 -22.218 1.00 20.14 163 ARG B C 1
ATOM 3256 O O . ARG B 1 173 ? 24.944 -33.693 -21.489 1.00 19.26 163 ARG B O 1
ATOM 3264 N N . LYS B 1 174 ? 23.170 -33.450 -22.885 1.00 18.61 164 LYS B N 1
ATOM 3265 C CA . LYS B 1 174 ? 23.292 -31.984 -23.017 1.00 18.90 164 LYS B CA 1
ATOM 3266 C C . LYS B 1 174 ? 22.439 -31.353 -21.929 1.00 16.01 164 LYS B C 1
ATOM 3267 O O . LYS B 1 174 ? 21.239 -31.407 -22.062 1.00 16.35 164 LYS B O 1
ATOM 3273 N N . TYR B 1 175 ? 23.053 -30.779 -20.909 1.00 14.17 165 TYR B N 1
ATOM 3274 C CA . TYR B 1 175 ? 22.332 -30.030 -19.852 1.00 11.14 165 TYR B CA 1
ATOM 3275 C C . TYR B 1 175 ? 22.157 -28.585 -20.303 1.00 10.56 165 TYR B C 1
ATOM 3276 O O . TYR B 1 175 ? 23.042 -28.102 -21.028 1.00 11.54 165 TYR B O 1
ATOM 3285 N N . LEU B 1 176 ? 21.002 -27.976 -19.999 1.00 8.55 166 LEU B N 1
ATOM 3286 C CA . LEU B 1 176 ? 20.634 -26.612 -20.460 1.00 8.02 166 LEU B CA 1
ATOM 3287 C C . LEU B 1 176 ? 20.533 -25.608 -19.320 1.00 6.35 166 LEU B C 1
ATOM 3288 O O . LEU B 1 176 ? 20.512 -24.408 -19.604 1.00 6.40 166 LEU B O 1
ATOM 3293 N N . TYR B 1 177 ? 20.263 -26.034 -18.088 1.00 6.08 167 TYR B N 1
ATOM 3294 C CA . TYR B 1 177 ? 19.996 -25.117 -16.974 1.00 6.07 167 TYR B CA 1
ATOM 3295 C C . TYR B 1 177 ? 21.225 -24.998 -16.058 1.00 6.36 167 TYR B C 1
ATOM 3296 O O . TYR B 1 177 ? 21.635 -23.914 -15.811 1.00 5.83 167 TYR B O 1
ATOM 3305 N N . VAL B 1 178 ? 21.691 -26.090 -15.512 1.00 7.08 168 VAL B N 1
ATOM 3306 C CA . VAL B 1 178 ? 22.910 -26.093 -14.652 1.00 8.15 168 VAL B CA 1
ATOM 3307 C C . VAL B 1 178 ? 24.086 -26.381 -15.578 1.00 8.58 168 VAL B C 1
ATOM 3308 O O . VAL B 1 178 ? 24.588 -27.522 -15.607 1.00 10.42 168 VAL B O 1
ATOM 3312 N N . ALA B 1 179 ? 24.267 -25.431 -16.486 1.00 10.73 169 ALA B N 1
ATOM 3313 C CA . ALA B 1 179 ? 25.095 -25.590 -17.698 1.00 10.63 169 ALA B CA 1
ATOM 3314 C C . ALA B 1 179 ? 25.823 -24.289 -18.003 1.00 11.23 169 ALA B C 1
ATOM 3315 O O . ALA B 1 179 ? 25.302 -23.235 -17.772 1.00 10.95 169 ALA B O 1
ATOM 3317 N N . ASP B 1 180 ? 27.002 -24.391 -18.643 1.00 13.04 170 ASP B N 1
ATOM 3318 C CA . ASP B 1 180 ? 27.749 -23.208 -19.121 1.00 13.68 170 ASP B CA 1
ATOM 3319 C C . ASP B 1 180 ? 26.935 -22.395 -20.118 1.00 11.86 170 ASP B C 1
ATOM 3320 O O . ASP B 1 180 ? 27.071 -21.167 -20.089 1.00 12.35 170 ASP B O 1
ATOM 3325 N N . SER B 1 181 ? 26.092 -23.025 -20.933 1.00 11.80 171 SER B N 1
ATOM 3326 C CA . SER B 1 181 ? 25.253 -22.322 -21.938 1.00 12.88 171 SER B CA 1
ATOM 3327 C C . SER B 1 181 ? 24.286 -21.351 -21.265 1.00 11.76 171 SER B C 1
ATOM 3328 O O . SER B 1 181 ? 24.056 -20.262 -21.791 1.00 12.50 171 SER B O 1
ATOM 3331 N N . HIS B 1 182 ? 23.765 -21.728 -20.099 1.00 10.95 172 HIS B N 1
ATOM 3332 C CA . HIS B 1 182 ? 22.852 -20.838 -19.339 1.00 10.44 172 HIS B CA 1
ATOM 3333 C C . HIS B 1 182 ? 23.640 -19.663 -18.761 1.00 10.00 172 HIS B C 1
ATOM 3334 O O . HIS B 1 182 ? 23.227 -18.523 -18.922 1.00 11.88 172 HIS B O 1
ATOM 3341 N N . VAL B 1 183 ? 24.810 -19.944 -18.189 1.00 10.49 173 VAL B N 1
ATOM 3342 C CA . VAL B 1 183 ? 25.719 -18.888 -17.666 1.00 11.84 173 VAL B CA 1
ATOM 3343 C C . VAL B 1 183 ? 26.140 -17.945 -18.805 1.00 12.04 173 VAL B C 1
ATOM 3344 O O . VAL B 1 183 ? 26.105 -16.745 -18.624 1.00 12.74 173 VAL B O 1
ATOM 3348 N N . GLU B 1 184 ? 26.384 -18.464 -19.995 1.00 14.18 174 GLU B N 1
ATOM 3349 C CA . GLU B 1 184 ? 26.767 -17.602 -21.152 1.00 17.32 174 GLU B CA 1
ATOM 3350 C C . GLU B 1 184 ? 25.676 -16.552 -21.457 1.00 19.23 174 GLU B C 1
ATOM 3351 O O . GLU B 1 184 ? 26.021 -15.351 -21.610 1.00 17.83 174 GLU B O 1
ATOM 3357 N N . VAL B 1 185 ? 24.381 -16.915 -21.528 1.00 22.29 175 VAL B N 1
ATOM 3358 C CA . VAL B 1 185 ? 23.319 -15.919 -21.871 1.00 23.94 175 VAL B CA 1
ATOM 3359 C C . VAL B 1 185 ? 23.164 -14.923 -20.728 1.00 25.00 175 VAL B C 1
ATOM 3360 O O . VAL B 1 185 ? 22.927 -13.725 -21.022 1.00 27.63 175 VAL B O 1
ATOM 3364 N N . GLU B 1 186 ? 23.306 -15.389 -19.487 1.00 24.26 176 GLU B N 1
ATOM 3365 C CA . GLU B 1 186 ? 23.059 -14.583 -18.270 1.00 26.12 176 GLU B CA 1
ATOM 3366 C C . GLU B 1 186 ? 24.278 -13.714 -17.968 1.00 29.88 176 GLU B C 1
ATOM 3367 O O . GLU B 1 186 ? 24.152 -12.787 -17.112 1.00 27.01 176 GLU B O 1
ATOM 3373 N N . THR B 1 187 ? 25.411 -14.021 -18.607 1.00 28.85 177 THR B N 1
ATOM 3374 C CA . THR B 1 187 ? 26.661 -13.233 -18.492 1.00 30.13 177 THR B CA 1
ATOM 3375 C C . THR B 1 187 ? 26.428 -11.903 -19.196 1.00 32.10 177 THR B C 1
ATOM 3376 O O . THR B 1 187 ? 26.825 -10.843 -18.625 1.00 33.45 177 THR B O 1
ATOM 3380 N N . GLY B 1 188 ? 25.801 -11.968 -20.372 1.00 31.85 178 GLY B N 1
ATOM 3381 C CA . GLY B 1 188 ? 25.258 -10.796 -21.078 1.00 34.77 178 GLY B CA 1
ATOM 3382 C C . GLY B 1 188 ? 24.332 -9.957 -20.202 1.00 36.45 178 GLY B C 1
ATOM 3383 O O . GLY B 1 188 ? 24.409 -8.718 -20.304 1.00 38.10 178 GLY B O 1
ATOM 3384 N N . HIS B 1 189 ? 23.480 -10.578 -19.372 1.00 38.79 179 HIS B N 1
ATOM 3385 C CA . HIS B 1 189 ? 22.428 -9.882 -18.571 1.00 37.15 179 HIS B CA 1
ATOM 3386 C C . HIS B 1 189 ? 23.049 -9.128 -17.379 1.00 40.03 179 HIS B C 1
ATOM 3387 O O . HIS B 1 189 ? 23.785 -9.767 -16.586 1.00 43.49 179 HIS B O 1
ATOM 3394 N N . THR B 1 198 ? 26.950 -1.079 -19.261 1.00 61.94 188 THR B N 1
ATOM 3395 C CA . THR B 1 198 ? 27.065 -0.211 -20.468 1.00 62.48 188 THR B CA 1
ATOM 3396 C C . THR B 1 198 ? 25.828 0.690 -20.616 1.00 62.18 188 THR B C 1
ATOM 3397 O O . THR B 1 198 ? 25.773 1.427 -21.623 1.00 62.68 188 THR B O 1
ATOM 3401 N N . ILE B 1 199 ? 24.879 0.638 -19.670 1.00 58.24 189 ILE B N 1
ATOM 3402 C CA . ILE B 1 199 ? 23.638 1.473 -19.662 1.00 55.97 189 ILE B CA 1
ATOM 3403 C C . ILE B 1 199 ? 23.446 2.087 -18.262 1.00 55.88 189 ILE B C 1
ATOM 3404 O O . ILE B 1 199 ? 23.245 3.314 -18.191 1.00 54.03 189 ILE B O 1
ATOM 3409 N N . LEU B 1 200 ? 23.538 1.300 -17.185 1.00 57.50 190 LEU B N 1
ATOM 3410 C CA . LEU B 1 200 ? 23.554 1.830 -15.792 1.00 59.20 190 LEU B CA 1
ATOM 3411 C C . LEU B 1 200 ? 24.756 2.771 -15.617 1.00 61.45 190 LEU B C 1
ATOM 3412 O O . LEU B 1 200 ? 24.556 3.887 -15.086 1.00 61.91 190 LEU B O 1
ATOM 3417 N N . GLU B 1 201 ? 25.944 2.347 -16.067 1.00 61.39 191 GLU B N 1
ATOM 3418 C CA . GLU B 1 201 ? 27.163 3.199 -16.189 1.00 64.68 191 GLU B CA 1
ATOM 3419 C C . GLU B 1 201 ? 26.766 4.574 -16.744 1.00 64.93 191 GLU B C 1
ATOM 3420 O O . GLU B 1 201 ? 27.144 5.609 -16.153 1.00 60.55 191 GLU B O 1
ATOM 3426 N N . GLN B 1 202 ? 26.005 4.547 -17.840 1.00 67.73 192 GLN B N 1
ATOM 3427 C CA . GLN B 1 202 ? 25.535 5.705 -18.646 1.00 71.39 192 GLN B CA 1
ATOM 3428 C C . GLN B 1 202 ? 24.229 6.248 -18.037 1.00 71.15 192 GLN B C 1
ATOM 3429 O O . GLN B 1 202 ? 23.209 6.250 -18.758 1.00 70.49 192 GLN B O 1
ATOM 3435 N N . THR B 1 203 ? 24.248 6.666 -16.758 1.00 73.11 193 THR B N 1
ATOM 3436 C CA . THR B 1 203 ? 23.083 7.238 -16.010 1.00 72.09 193 THR B CA 1
ATOM 3437 C C . THR B 1 203 ? 23.508 7.785 -14.637 1.00 72.28 193 THR B C 1
ATOM 3438 O O . THR B 1 203 ? 24.456 7.225 -14.050 1.00 75.27 193 THR B O 1
ATOM 3442 N N . GLN B 1 204 ? 22.800 8.811 -14.136 1.00 70.19 194 GLN B N 1
ATOM 3443 C CA . GLN B 1 204 ? 22.985 9.409 -12.780 1.00 70.33 194 GLN B CA 1
ATOM 3444 C C . GLN B 1 204 ? 21.615 9.630 -12.117 1.00 66.64 194 GLN B C 1
ATOM 3445 O O . GLN B 1 204 ? 20.682 10.120 -12.789 1.00 65.97 194 GLN B O 1
ATOM 3451 N N . LEU B 1 205 ? 21.513 9.301 -10.828 1.00 58.95 195 LEU B N 1
ATOM 3452 C CA . LEU B 1 205 ? 20.226 9.175 -10.096 1.00 56.50 195 LEU B CA 1
ATOM 3453 C C . LEU B 1 205 ? 19.954 10.442 -9.281 1.00 53.38 195 LEU B C 1
ATOM 3454 O O . LEU B 1 205 ? 20.920 11.046 -8.777 1.00 52.94 195 LEU B O 1
ATOM 3459 N N . SER B 1 206 ? 18.678 10.809 -9.135 1.00 51.70 196 SER B N 1
ATOM 3460 C CA . SER B 1 206 ? 18.215 11.822 -8.152 1.00 50.86 196 SER B CA 1
ATOM 3461 C C . SER B 1 206 ? 18.682 11.408 -6.750 1.00 52.81 196 SER B C 1
ATOM 3462 O O . SER B 1 206 ? 19.031 10.216 -6.555 1.00 52.71 196 SER B O 1
ATOM 3465 N N . SER B 1 207 ? 18.688 12.349 -5.806 1.00 50.26 197 SER B N 1
ATOM 3466 C CA . SER B 1 207 ? 19.036 12.103 -4.382 1.00 52.00 197 SER B CA 1
ATOM 3467 C C . SER B 1 207 ? 18.181 10.950 -3.842 1.00 50.22 197 SER B C 1
ATOM 3468 O O . SER B 1 207 ? 18.765 9.997 -3.292 1.00 49.10 197 SER B O 1
ATOM 3471 N N . GLU B 1 208 ? 16.856 11.047 -4.018 1.00 49.19 198 GLU B N 1
ATOM 3472 C CA . GLU B 1 208 ? 15.849 10.029 -3.604 1.00 49.78 198 GLU B CA 1
ATOM 3473 C C . GLU B 1 208 ? 16.133 8.686 -4.286 1.00 46.75 198 GLU B C 1
ATOM 3474 O O . GLU B 1 208 ? 16.113 7.656 -3.584 1.00 50.46 198 GLU B O 1
ATOM 3480 N N . GLN B 1 209 ? 16.381 8.709 -5.597 1.00 41.10 199 GLN B N 1
ATOM 3481 C CA . GLN B 1 209 ? 16.582 7.496 -6.432 1.00 39.75 199 GLN B CA 1
ATOM 3482 C C . GLN B 1 209 ? 17.774 6.687 -5.902 1.00 39.53 199 GLN B C 1
ATOM 3483 O O . GLN B 1 209 ? 17.671 5.455 -5.894 1.00 38.78 199 GLN B O 1
ATOM 3489 N N . GLU B 1 210 ? 18.844 7.340 -5.438 1.00 36.96 200 GLU B N 1
ATOM 3490 C CA . GLU B 1 210 ? 20.057 6.650 -4.920 1.00 39.19 200 GLU B CA 1
ATOM 3491 C C . GLU B 1 210 ? 19.697 5.876 -3.643 1.00 36.40 200 GLU B C 1
ATOM 3492 O O . GLU B 1 210 ? 20.251 4.754 -3.435 1.00 31.67 200 GLU B O 1
ATOM 3498 N N . GLU B 1 211 ? 18.839 6.456 -2.799 1.00 35.63 201 GLU B N 1
ATOM 3499 C CA . GLU B 1 211 ? 18.439 5.839 -1.507 1.00 37.32 201 GLU B CA 1
ATOM 3500 C C . GLU B 1 211 ? 17.556 4.623 -1.809 1.00 31.35 201 GLU B C 1
ATOM 3501 O O . GLU B 1 211 ? 17.792 3.568 -1.193 1.00 30.17 201 GLU B O 1
ATOM 3507 N N . LYS B 1 212 ? 16.591 4.777 -2.722 1.00 31.98 202 LYS B N 1
ATOM 3508 C CA . LYS B 1 212 ? 15.691 3.684 -3.182 1.00 32.42 202 LYS B CA 1
ATOM 3509 C C . LYS B 1 212 ? 16.546 2.565 -3.790 1.00 28.99 202 LYS B C 1
ATOM 3510 O O . LYS B 1 212 ? 16.305 1.394 -3.464 1.00 26.55 202 LYS B O 1
ATOM 3516 N N . ALA B 1 213 ? 17.523 2.924 -4.623 1.00 25.62 203 ALA B N 1
ATOM 3517 C CA . ALA B 1 213 ? 18.414 1.979 -5.334 1.00 24.60 203 ALA B CA 1
ATOM 3518 C C . ALA B 1 213 ? 19.157 1.109 -4.327 1.00 21.69 203 ALA B C 1
ATOM 3519 O O . ALA B 1 213 ? 19.189 -0.130 -4.515 1.00 20.35 203 ALA B O 1
ATOM 3521 N N . LYS B 1 214 ? 19.659 1.706 -3.232 1.00 23.70 204 LYS B N 1
ATOM 3522 C CA . LYS B 1 214 ? 20.451 0.973 -2.213 1.00 23.46 204 LYS B CA 1
ATOM 3523 C C . LYS B 1 214 ? 19.538 -0.041 -1.519 1.00 20.75 204 LYS B C 1
ATOM 3524 O O . LYS B 1 214 ? 19.997 -1.168 -1.299 1.00 22.82 204 LYS B O 1
ATOM 3530 N N . GLU B 1 215 ? 18.308 0.367 -1.206 1.00 21.56 205 GLU B N 1
ATOM 3531 C CA . GLU B 1 215 ? 17.249 -0.469 -0.590 1.00 22.06 205 GLU B CA 1
ATOM 3532 C C . GLU B 1 215 ? 16.919 -1.617 -1.544 1.00 18.55 205 GLU B C 1
ATOM 3533 O O . GLU B 1 215 ? 16.847 -2.759 -1.083 1.00 18.32 205 GLU B O 1
ATOM 3539 N N . ILE B 1 216 ? 16.718 -1.307 -2.824 1.00 17.41 206 ILE B N 1
ATOM 3540 C CA . ILE B 1 216 ? 16.488 -2.368 -3.857 1.00 16.38 206 ILE B CA 1
ATOM 3541 C C . ILE B 1 216 ? 17.609 -3.403 -3.804 1.00 15.60 206 ILE B C 1
ATOM 3542 O O . ILE B 1 216 ? 17.322 -4.626 -3.752 1.00 17.97 206 ILE B O 1
ATOM 3547 N N . VAL B 1 217 ? 18.867 -2.980 -3.889 1.00 15.99 207 VAL B N 1
ATOM 3548 C CA . VAL B 1 217 ? 20.016 -3.926 -3.960 1.00 16.61 207 VAL B CA 1
ATOM 3549 C C . VAL B 1 217 ? 20.054 -4.751 -2.679 1.00 14.94 207 VAL B C 1
ATOM 3550 O O . VAL B 1 217 ? 20.140 -5.980 -2.745 1.00 14.51 207 VAL B O 1
ATOM 3554 N N . ASN B 1 218 ? 19.941 -4.072 -1.529 1.00 16.24 208 ASN B N 1
ATOM 3555 C CA . ASN B 1 218 ? 19.880 -4.722 -0.204 1.00 16.05 208 ASN B CA 1
ATOM 3556 C C . ASN B 1 218 ? 18.738 -5.756 -0.199 1.00 13.11 208 ASN B C 1
ATOM 3557 O O . ASN B 1 218 ? 18.998 -6.875 0.160 1.00 12.89 208 ASN B O 1
ATOM 3562 N N . LYS B 1 219 ? 17.525 -5.420 -0.642 1.00 14.54 209 LYS B N 1
ATOM 3563 C CA . LYS B 1 219 ? 16.389 -6.383 -0.598 1.00 14.45 209 LYS B CA 1
ATOM 3564 C C . LYS B 1 219 ? 16.646 -7.593 -1.505 1.00 11.80 209 LYS B C 1
ATOM 3565 O O . LYS B 1 219 ? 16.509 -8.709 -1.059 1.00 11.41 209 LYS B O 1
ATOM 3571 N N . VAL B 1 220 ? 17.023 -7.379 -2.762 1.00 12.07 210 VAL B N 1
ATOM 3572 C CA . VAL B 1 220 ? 17.211 -8.498 -3.732 1.00 12.56 210 VAL B CA 1
ATOM 3573 C C . VAL B 1 220 ? 18.259 -9.481 -3.206 1.00 10.79 210 VAL B C 1
ATOM 3574 O O . VAL B 1 220 ? 18.031 -10.712 -3.236 1.00 11.32 210 VAL B O 1
ATOM 3578 N N . PHE B 1 221 ? 19.403 -9.002 -2.679 1.00 11.59 211 PHE B N 1
ATOM 3579 C CA . PHE B 1 221 ? 20.428 -9.916 -2.129 1.00 12.27 211 PHE B CA 1
ATOM 3580 C C . PHE B 1 221 ? 19.971 -10.567 -0.816 1.00 11.26 211 PHE B C 1
ATOM 3581 O O . PHE B 1 221 ? 20.292 -11.735 -0.598 1.00 11.69 211 PHE B O 1
ATOM 3589 N N . GLN B 1 222 ? 19.171 -9.885 0.008 1.00 12.31 212 GLN B N 1
ATOM 3590 C CA . GLN B 1 222 ? 18.632 -10.462 1.258 1.00 12.53 212 GLN B CA 1
ATOM 3591 C C . GLN B 1 222 ? 17.665 -11.587 0.880 1.00 10.85 212 GLN B C 1
ATOM 3592 O O . GLN B 1 222 ? 17.780 -12.720 1.395 1.00 9.95 212 GLN B O 1
ATOM 3598 N N . TRP B 1 223 ? 16.757 -11.303 -0.062 1.00 11.91 213 TRP B N 1
ATOM 3599 C CA . TRP B 1 223 ? 15.815 -12.356 -0.511 1.00 11.51 213 TRP B CA 1
ATOM 3600 C C . TRP B 1 223 ? 16.527 -13.518 -1.201 1.00 9.87 213 TRP B C 1
ATOM 3601 O O . TRP B 1 223 ? 16.177 -14.659 -0.960 1.00 9.97 213 TRP B O 1
ATOM 3612 N N . SER B 1 224 ? 17.579 -13.248 -1.996 1.00 10.12 214 SER B N 1
ATOM 3613 C CA . SER B 1 224 ? 18.362 -14.307 -2.671 1.00 10.35 214 SER B CA 1
ATOM 3614 C C . SER B 1 224 ? 19.087 -15.150 -1.619 1.00 9.31 214 SER B C 1
ATOM 3615 O O . SER B 1 224 ? 19.044 -16.354 -1.704 1.00 8.52 214 SER B O 1
ATOM 3618 N N . THR B 1 225 ? 19.693 -14.513 -0.609 1.00 11.39 215 THR B N 1
ATOM 3619 C CA . THR B 1 225 ? 20.356 -15.246 0.499 1.00 12.14 215 THR B CA 1
ATOM 3620 C C . THR B 1 225 ? 19.373 -16.134 1.264 1.00 11.09 215 THR B C 1
ATOM 3621 O O . THR B 1 225 ? 19.751 -17.301 1.565 1.00 11.47 215 THR B O 1
ATOM 3625 N N . ASN B 1 226 ? 18.124 -15.659 1.505 1.00 12.04 216 ASN B N 1
ATOM 3626 C CA . ASN B 1 226 ? 17.019 -16.444 2.117 1.00 12.66 216 ASN B CA 1
ATOM 3627 C C . ASN B 1 226 ? 16.700 -17.693 1.291 1.00 10.09 216 ASN B C 1
ATOM 3628 O O . ASN B 1 226 ? 16.530 -18.798 1.861 1.00 10.27 216 ASN B O 1
ATOM 3633 N N . LEU B 1 227 ? 16.614 -17.565 -0.053 1.00 9.59 217 LEU B N 1
ATOM 3634 C CA . LEU B 1 227 ? 16.436 -18.730 -0.952 1.00 9.74 217 LEU B CA 1
ATOM 3635 C C . LEU B 1 227 ? 17.616 -19.697 -0.761 1.00 9.56 217 LEU B C 1
ATOM 3636 O O . LEU B 1 227 ? 17.392 -20.905 -0.539 1.00 8.90 217 LEU B O 1
ATOM 3641 N N . ILE B 1 228 ? 18.849 -19.197 -0.794 1.00 10.52 218 ILE B N 1
ATOM 3642 C CA . ILE B 1 228 ? 20.042 -20.090 -0.729 1.00 11.02 218 ILE B CA 1
ATOM 3643 C C . ILE B 1 228 ? 20.097 -20.832 0.627 1.00 9.87 218 ILE B C 1
ATOM 3644 O O . ILE B 1 228 ? 20.361 -22.048 0.617 1.00 8.94 218 ILE B O 1
ATOM 3649 N N . GLY B 1 229 ? 19.704 -20.144 1.691 1.00 11.11 219 GLY B N 1
ATOM 3650 C CA . GLY B 1 229 ? 19.513 -20.699 3.049 1.00 11.42 219 GLY B CA 1
ATOM 3651 C C . GLY B 1 229 ? 18.559 -21.870 3.046 1.00 11.90 219 GLY B C 1
ATOM 3652 O O . GLY B 1 229 ? 18.911 -22.943 3.519 1.00 13.15 219 GLY B O 1
ATOM 3653 N N . GLU B 1 230 ? 17.375 -21.740 2.397 1.00 10.17 220 GLU B N 1
ATOM 3654 C CA . GLU B 1 230 ? 16.487 -22.911 2.236 1.00 11.29 220 GLU B CA 1
ATOM 3655 C C . GLU B 1 230 ? 17.127 -24.051 1.450 1.00 10.42 220 GLU B C 1
ATOM 3656 O O . GLU B 1 230 ? 16.848 -25.215 1.746 1.00 9.35 220 GLU B O 1
ATOM 3662 N N . PHE B 1 231 ? 17.903 -23.770 0.399 1.00 10.10 221 PHE B N 1
ATOM 3663 C CA . PHE B 1 231 ? 18.530 -24.826 -0.411 1.00 11.92 221 PHE B CA 1
ATOM 3664 C C . PHE B 1 231 ? 19.464 -25.607 0.532 1.00 11.58 221 PHE B C 1
ATOM 3665 O O . PHE B 1 231 ? 19.457 -26.815 0.511 1.00 11.67 221 PHE B O 1
ATOM 3673 N N . GLU B 1 232 ? 20.208 -24.874 1.348 1.00 15.15 222 GLU B N 1
ATOM 3674 C CA . GLU B 1 232 ? 21.246 -25.432 2.265 1.00 15.89 222 GLU B CA 1
ATOM 3675 C C . GLU B 1 232 ? 20.575 -26.407 3.249 1.00 15.34 222 GLU B C 1
ATOM 3676 O O . GLU B 1 232 ? 21.005 -27.561 3.351 1.00 15.25 222 GLU B O 1
ATOM 3682 N N . ARG B 1 233 ? 19.454 -25.983 3.847 1.00 15.21 223 ARG B N 1
ATOM 3683 C CA . ARG B 1 233 ? 18.629 -26.748 4.806 1.00 15.98 223 ARG B CA 1
ATOM 3684 C C . ARG B 1 233 ? 18.033 -27.978 4.138 1.00 15.64 223 ARG B C 1
ATOM 3685 O O . ARG B 1 233 ? 17.993 -29.043 4.750 1.00 15.68 223 ARG B O 1
ATOM 3693 N N . TYR B 1 234 ? 17.552 -27.843 2.889 1.00 12.25 224 TYR B N 1
ATOM 3694 C CA . TYR B 1 234 ? 16.992 -28.979 2.144 1.00 13.73 224 TYR B CA 1
ATOM 3695 C C . TYR B 1 234 ? 18.070 -30.038 1.912 1.00 12.48 224 TYR B C 1
ATOM 3696 O O . TYR B 1 234 ? 17.788 -31.211 2.051 1.00 12.88 224 TYR B O 1
ATOM 3705 N N . VAL B 1 235 ? 19.260 -29.636 1.463 1.00 13.56 225 VAL B N 1
ATOM 3706 C CA . VAL B 1 235 ? 20.405 -30.537 1.191 1.00 13.96 225 VAL B CA 1
ATOM 3707 C C . VAL B 1 235 ? 20.664 -31.329 2.484 1.00 14.34 225 VAL B C 1
ATOM 3708 O O . VAL B 1 235 ? 20.671 -32.548 2.414 1.00 14.91 225 VAL B O 1
ATOM 3712 N N . LYS B 1 236 ? 20.771 -30.627 3.601 1.00 17.51 226 LYS B N 1
ATOM 3713 C CA . LYS B 1 236 ? 21.006 -31.258 4.939 1.00 20.38 226 LYS B CA 1
ATOM 3714 C C . LYS B 1 236 ? 19.874 -32.246 5.226 1.00 22.99 226 LYS B C 1
ATOM 3715 O O . LYS B 1 236 ? 20.151 -33.433 5.493 1.00 24.86 226 LYS B O 1
ATOM 3721 N N . ALA B 1 237 ? 18.628 -31.770 5.158 1.00 23.26 227 ALA B N 1
ATOM 3722 C CA . ALA B 1 237 ? 17.430 -32.537 5.559 1.00 23.09 227 ALA B CA 1
ATOM 3723 C C . ALA B 1 237 ? 17.197 -33.692 4.593 1.00 22.54 227 ALA B C 1
ATOM 3724 O O . ALA B 1 237 ? 16.518 -34.651 4.972 1.00 23.00 227 ALA B O 1
ATOM 3726 N N . HIS B 1 238 ? 17.657 -33.569 3.347 1.00 19.88 228 HIS B N 1
ATOM 3727 C CA . HIS B 1 238 ? 17.458 -34.608 2.303 1.00 18.62 228 HIS B CA 1
ATOM 3728 C C . HIS B 1 238 ? 18.809 -34.971 1.701 1.00 18.74 228 HIS B C 1
ATOM 3729 O O . HIS B 1 238 ? 18.876 -35.023 0.478 1.00 17.80 228 HIS B O 1
ATOM 3736 N N . ARG B 1 239 ? 19.808 -35.247 2.539 1.00 21.14 229 ARG B N 1
ATOM 3737 C CA . ARG B 1 239 ? 21.221 -35.455 2.108 1.00 21.86 229 ARG B CA 1
ATOM 3738 C C . ARG B 1 239 ? 21.352 -36.744 1.294 1.00 24.85 229 ARG B C 1
ATOM 3739 O O . ARG B 1 239 ? 22.295 -36.827 0.476 1.00 24.75 229 ARG B O 1
ATOM 3747 N N . SER B 1 240 ? 20.444 -37.707 1.450 1.00 24.46 230 SER B N 1
ATOM 3748 C CA . SER B 1 240 ? 20.509 -39.006 0.736 1.00 24.22 230 SER B CA 1
ATOM 3749 C C . SER B 1 240 ? 19.890 -38.898 -0.665 1.00 22.29 230 SER B C 1
ATOM 3750 O O . SER B 1 240 ? 20.150 -39.781 -1.480 1.00 21.45 230 SER B O 1
ATOM 3753 N N . GLU B 1 241 ? 19.108 -37.850 -0.946 1.00 22.64 231 GLU B N 1
ATOM 3754 C CA . GLU B 1 241 ? 18.263 -37.777 -2.174 1.00 23.39 231 GLU B CA 1
ATOM 3755 C C . GLU B 1 241 ? 19.094 -37.180 -3.314 1.00 21.24 231 GLU B C 1
ATOM 3756 O O . GLU B 1 241 ? 18.744 -36.125 -3.860 1.00 17.08 231 GLU B O 1
ATOM 3762 N N . LYS B 1 242 ? 20.219 -37.816 -3.619 1.00 22.47 232 LYS B N 1
ATOM 3763 C CA . LYS B 1 242 ? 21.133 -37.359 -4.689 1.00 20.36 232 LYS B CA 1
ATOM 3764 C C . LYS B 1 242 ? 20.454 -37.472 -6.050 1.00 17.26 232 LYS B C 1
ATOM 3765 O O . LYS B 1 242 ? 19.575 -38.322 -6.230 1.00 16.61 232 LYS B O 1
ATOM 3771 N N . ALA B 1 243 ? 20.977 -36.766 -7.043 1.00 14.95 233 ALA B N 1
ATOM 3772 C CA . ALA B 1 243 ? 20.537 -36.933 -8.434 1.00 15.01 233 ALA B CA 1
ATOM 3773 C C . ALA B 1 243 ? 20.780 -38.375 -8.911 1.00 16.21 233 ALA B C 1
ATOM 3774 O O . ALA B 1 243 ? 21.755 -39.038 -8.439 1.00 17.62 233 ALA B O 1
ATOM 3776 N N . GLN B 1 244 ? 19.984 -38.850 -9.858 1.00 15.81 234 GLN B N 1
ATOM 3777 C CA . GLN B 1 244 ? 20.077 -40.209 -10.451 1.00 18.69 234 GLN B CA 1
ATOM 3778 C C . GLN B 1 244 ? 20.061 -40.095 -11.972 1.00 19.78 234 GLN B C 1
ATOM 3779 O O . GLN B 1 244 ? 19.129 -40.554 -12.641 1.00 20.97 234 GLN B O 1
ATOM 3785 N N . PRO B 1 245 ? 21.130 -39.508 -12.560 1.00 18.84 235 PRO B N 1
ATOM 3786 C CA . PRO B 1 245 ? 21.266 -39.433 -14.007 1.00 21.56 235 PRO B CA 1
ATOM 3787 C C . PRO B 1 245 ? 21.654 -40.815 -14.557 1.00 23.83 235 PRO B C 1
ATOM 3788 O O . PRO B 1 245 ? 22.180 -41.623 -13.807 1.00 28.55 235 PRO B O 1
ATOM 3792 N N . THR B 1 246 ? 21.323 -41.081 -15.816 1.00 28.31 236 THR B N 1
ATOM 3793 C CA . THR B 1 246 ? 21.670 -42.331 -16.546 1.00 32.21 236 THR B CA 1
ATOM 3794 C C . THR B 1 246 ? 22.491 -41.921 -17.770 1.00 33.29 236 THR B C 1
ATOM 3795 O O . THR B 1 246 ? 22.080 -40.937 -18.441 1.00 30.18 236 THR B O 1
ATOM 3799 N N . ALA B 1 247 ? 23.629 -42.599 -17.983 1.00 33.86 237 ALA B N 1
ATOM 3800 C CA . ALA B 1 247 ? 24.561 -42.426 -19.125 1.00 34.63 237 ALA B CA 1
ATOM 3801 C C . ALA B 1 247 ? 23.760 -42.151 -20.400 1.00 35.59 237 ALA B C 1
ATOM 3802 O O . ALA B 1 247 ? 22.997 -43.048 -20.750 1.00 41.20 237 ALA B O 1
#

B-factor: mean 22.36, std 13.82, range [2.95, 77.36]

Solvent-accessible surface area: 20483 Å² total

Nearest PDB structures (foldseek):
  8ji7-assembly1_A  TM=1.004E+00  e=1.380E-30  Aetokthonos hydrillicola Thurmond2011
  8ji2-assembly1_B  TM=9.975E-01  e=8.014E-28  Aetokthonos hydrillicola Thurmond2011
  8ji6-assembly1_A  TM=9.965E-01  e=1.094E-27  Aetokthonos hydrillicola Thurmond2011
  8zvh-assembly1_B  TM=9.920E-01  e=1.429E-27  Aetokthonos hydrillicola Thurmond2011
  8twt-assembly1_B  TM=9.952E-01  e=2.913E-27  Aetokthonos hydrillicola

Secondary structure (DSSP, 8-state):
-HHHHHHHHHHHHHHHT-HHHHHHH-TTS-HHHHGGGGGGGHHHHHHHHHIIIIII------HHHHHHHHHHHHHTTHHHHHHHHHHHTT---EEEHHHHHHHHT-GGGHHHHHHHHHHHHHHTT--HHHHHHHHHHHHHHHHHHHHHHHHHHHHHHHHHT---SSSSHHHHHHHHT--HHHHT----HHHHHHHHHHHHHHHHHHHHHHHHHHHHHHH-TT--------/-HHHHHHHHHHHHHHHTSHHHHHHT-TTS-HHHHTTTGGGGGGTHHHHHHIIIIII--TT---HHHHHHHHHHHHHTTHHHHHHHHHHHTT---EEEHHHHHHHHT-GGGHHHHHHHHHHHHHHTT--HHHHHHHHHHHHHHHHHHHHHHHHHHHHHHHHHT---SSSSHHHHHHHHH---SSS----HHHHHHHHHHHHHHHHHHHHHHHHHHHHHHHTTT-------

Radius of gyration: 23.6 Å; Cα contacts (8 Å, |Δi|>4): 604; chains: 2; bounding box: 65×58×43 Å

Organism: NCBI:txid2712845

Sequence (459 aa):
MKAILQLILEKRQEFEKLPCFEFVRDETISPEERLILYPCIAAFALNFRDLNRYDYRDDSSDYYQKIINIHTQEDAKHWEWFLNDLELLGFDKTMRFSEALRFVWSDDLLHTRRLCHNIAVLSHDLEPVMKMVVIEAMETAGLVIFHALAKPGESIAKATRRKYLYVADSHVEVETGHITILEQTQLSSEQEEKAKEIVNKVFQWSTNLIGEFERYVKAHRSEKAQPTAAMKAILQLILEKRQEFEKLPCFEFVRDETISPEERLILYPCIAAFALNFRDLNRYDYRDDNSSDYYQKIINIHTQEDAKHWEWFLNDLELLGFDKTMRFSEALRFVWSDDLLHTRRLCHNIAVLSHDLEPVMKMVVIEAMETAGLVIFHALAKPGESIAKATRRKYLYVADSHVEVETGHTILEQTQLSSEQEEKAKEIVNKVFQWSTNLIGEFERYVKAHRSEKAQPTA

Foldseek 3Di:
DVVLVVVLVVLLVVLLPDPLLVLLQPPVDQLLLNCLLLVLLVLAQQLLLCLLVPQLADVPPPPLSVLSVVLSVVSNPCSVLSVVVCVQLVNPDDDDPVVSVCSSVPPLSVLSNCLSVVLSVLRRPDDRLLSVLLVVSLLSLVLSVLVSLLNSVVVVCVVQVHDRRNSHVVNSVVSVPSPDVNVVDDDDPVSVVSSSVSNVVNSVSSVVNSVSSVVSSVVRSPSGGDGHHD/DVVLVVVLVVLLVVLLPDPLLVLLQPVVDQNLLNCLLLVLLVLAQQLLLCLLVPQLADPPDPDPLNVVSVVVSVVSNPCSVLSVVVCVQLVVPDDDPPVVVVCSSVPPLSVLSNCLSVVLSVLPRPDDSLLNLLLLLSLLSLQLSVLVRLLNSVVVCCVVQVHDRRRNHVVNSVVSVPSVVNVVDDDDPVSVVSSSVSNVSSSVSSVVNSVSSVVSSVVPSVSTGDGHD

InterPro domains:
  IPR016084 Haem oxygenase-like, multi-helical [G3DSA:1.20.910.10] (35-237)